Protein AF-A0A194SCF3-F1 (afdb_monomer)

Organism: Rhodotorula graminis (strain WP1) (NCBI:txid578459)

Mean predicted aligned error: 17.36 Å

Structure (mmCIF, N/CA/C/O backbone):
data_AF-A0A194SCF3-F1
#
_entry.id   AF-A0A194SCF3-F1
#
loop_
_atom_site.group_PDB
_atom_site.id
_atom_site.type_symbol
_atom_site.label_atom_id
_atom_site.label_alt_id
_atom_site.label_comp_id
_atom_site.label_asym_id
_atom_site.label_entity_id
_atom_site.label_seq_id
_atom_site.pdbx_PDB_ins_code
_atom_site.Cartn_x
_atom_site.Cartn_y
_atom_site.Cartn_z
_atom_site.occupancy
_atom_site.B_iso_or_equiv
_atom_site.auth_seq_id
_atom_site.auth_comp_id
_atom_site.auth_asym_id
_atom_site.auth_atom_id
_atom_site.pdbx_PDB_model_num
ATOM 1 N N . MET A 1 1 ? 46.085 -2.641 26.804 1.00 40.00 1 MET A N 1
ATOM 2 C CA . MET A 1 1 ? 46.118 -2.818 25.336 1.00 40.00 1 MET A CA 1
ATOM 3 C C . MET A 1 1 ? 45.743 -4.259 25.026 1.00 40.00 1 MET A C 1
ATOM 5 O O . MET A 1 1 ? 46.574 -5.134 25.204 1.00 40.00 1 MET A O 1
ATOM 9 N N . ALA A 1 2 ? 44.485 -4.516 24.666 1.00 37.69 2 ALA A N 1
ATOM 10 C CA . ALA A 1 2 ? 43.992 -5.852 24.321 1.00 37.69 2 ALA A CA 1
ATOM 11 C C . ALA A 1 2 ? 43.713 -5.920 22.807 1.00 37.69 2 ALA A C 1
ATOM 13 O O . ALA A 1 2 ? 43.184 -4.945 22.260 1.00 37.69 2 ALA A O 1
ATOM 14 N N . PRO A 1 3 ? 44.073 -7.012 22.109 1.00 56.25 3 PRO A N 1
ATOM 15 C CA . PRO A 1 3 ? 43.872 -7.113 20.672 1.00 56.25 3 PRO A CA 1
ATOM 16 C C . PRO A 1 3 ? 42.404 -7.401 20.338 1.00 56.25 3 PRO A C 1
ATOM 18 O O . PRO A 1 3 ? 41.772 -8.319 20.854 1.00 56.25 3 PRO A O 1
ATOM 21 N N . ASN A 1 4 ? 41.870 -6.581 19.438 1.00 41.47 4 ASN A N 1
ATOM 22 C CA . ASN A 1 4 ? 40.506 -6.628 18.934 1.00 41.47 4 ASN A CA 1
ATOM 23 C C . ASN A 1 4 ? 40.363 -7.775 17.913 1.00 41.47 4 ASN A C 1
ATOM 25 O O . ASN A 1 4 ? 40.727 -7.629 16.743 1.00 41.47 4 ASN A O 1
ATOM 29 N N . VAL A 1 5 ? 39.865 -8.929 18.364 1.00 48.31 5 VAL A N 1
ATOM 30 C CA . VAL A 1 5 ? 39.574 -10.092 17.512 1.00 48.31 5 VAL A CA 1
ATOM 31 C C . VAL A 1 5 ? 38.293 -9.819 16.721 1.00 48.31 5 VAL A C 1
ATOM 33 O O . VAL A 1 5 ? 37.176 -10.051 17.177 1.00 48.31 5 VAL A O 1
ATOM 36 N N . LYS A 1 6 ? 38.457 -9.313 15.496 1.00 49.25 6 LYS A N 1
ATOM 37 C CA . LYS A 1 6 ? 37.365 -9.156 14.531 1.00 49.25 6 LYS A CA 1
ATOM 38 C C . LYS A 1 6 ? 36.914 -10.534 14.043 1.00 49.25 6 LYS A C 1
ATOM 40 O O . LYS A 1 6 ? 37.558 -11.142 13.190 1.00 49.25 6 LYS A O 1
ATOM 45 N N . GLN A 1 7 ? 35.780 -11.009 14.552 1.00 41.22 7 GLN A N 1
ATOM 46 C CA . GLN A 1 7 ? 35.061 -12.147 13.982 1.00 41.22 7 GLN A CA 1
ATOM 47 C C . GLN A 1 7 ? 34.562 -11.789 12.574 1.00 41.22 7 GLN A C 1
ATOM 49 O O . GLN A 1 7 ? 33.586 -11.060 12.394 1.00 41.22 7 GLN A O 1
ATOM 54 N N . ALA A 1 8 ? 35.244 -12.309 11.555 1.00 42.00 8 ALA A N 1
ATOM 55 C CA . ALA A 1 8 ? 34.779 -12.276 10.177 1.00 42.00 8 ALA A CA 1
ATOM 56 C C . ALA A 1 8 ? 33.587 -13.235 10.027 1.00 42.00 8 ALA A C 1
ATOM 58 O O . ALA A 1 8 ? 33.750 -14.440 9.828 1.00 42.00 8 ALA A O 1
ATOM 59 N N . ALA A 1 9 ? 32.372 -12.700 10.139 1.00 43.38 9 ALA A N 1
ATOM 60 C CA . ALA A 1 9 ? 31.157 -13.429 9.812 1.00 43.38 9 ALA A CA 1
ATOM 61 C C . ALA A 1 9 ? 31.210 -13.868 8.337 1.00 43.38 9 ALA A C 1
ATOM 63 O O . ALA A 1 9 ? 31.207 -13.042 7.421 1.00 43.38 9 ALA A O 1
ATOM 64 N N . ARG A 1 10 ? 31.272 -15.187 8.115 1.00 43.47 10 ARG A N 1
ATOM 65 C CA . ARG A 1 10 ? 31.187 -15.821 6.794 1.00 43.47 10 ARG A CA 1
ATOM 66 C C . ARG A 1 10 ? 29.836 -15.472 6.171 1.00 43.47 10 ARG A C 1
ATOM 68 O O . ARG A 1 10 ? 28.810 -16.064 6.495 1.00 43.47 10 ARG A O 1
ATOM 75 N N . SER A 1 11 ? 29.839 -14.473 5.299 1.00 42.31 11 SER A N 1
ATOM 76 C CA . SER A 1 11 ? 28.676 -14.048 4.530 1.00 42.31 11 SER A CA 1
ATOM 77 C C . SER A 1 11 ? 28.292 -15.179 3.578 1.00 42.31 11 SER A C 1
ATOM 79 O O . SER A 1 11 ? 29.107 -15.630 2.775 1.00 42.31 11 SER A O 1
ATOM 81 N N . ALA A 1 12 ? 27.057 -15.671 3.690 1.00 47.06 12 ALA A N 1
ATOM 82 C CA . ALA A 1 12 ? 26.529 -16.685 2.791 1.00 47.06 12 ALA A CA 1
ATOM 83 C C . ALA A 1 12 ? 26.618 -16.192 1.338 1.00 47.06 12 ALA A C 1
ATOM 85 O O . ALA A 1 12 ? 26.142 -15.108 0.989 1.00 47.06 12 ALA A O 1
ATOM 86 N N . ASP A 1 13 ? 27.257 -17.008 0.510 1.00 44.69 13 ASP A N 1
ATOM 87 C CA . ASP A 1 13 ? 27.680 -16.720 -0.852 1.00 44.69 13 ASP A CA 1
ATOM 88 C C . ASP A 1 13 ? 26.464 -16.565 -1.794 1.00 44.69 13 ASP A C 1
ATOM 90 O O . ASP A 1 13 ? 26.048 -17.474 -2.514 1.00 44.69 13 ASP A O 1
ATOM 94 N N . THR A 1 14 ? 25.842 -15.383 -1.790 1.00 47.00 14 THR A N 1
ATOM 95 C CA . THR A 1 14 ? 24.751 -15.010 -2.717 1.00 47.00 14 THR A CA 1
ATOM 96 C C . THR A 1 14 ? 25.245 -14.788 -4.159 1.00 47.00 14 THR A C 1
ATOM 98 O O . THR A 1 14 ? 24.468 -14.453 -5.060 1.00 47.00 14 THR A O 1
ATOM 101 N N . GLY A 1 15 ? 26.528 -15.057 -4.430 1.00 44.38 15 GLY A N 1
ATOM 102 C CA . GLY A 1 15 ? 27.200 -14.904 -5.720 1.00 44.38 15 GLY A CA 1
ATOM 103 C C . GLY A 1 15 ? 26.748 -15.857 -6.835 1.00 44.38 15 GLY A C 1
ATOM 104 O O . GLY A 1 15 ? 27.348 -15.856 -7.911 1.00 44.38 15 GLY A O 1
ATOM 105 N N . THR A 1 16 ? 25.715 -16.682 -6.652 1.00 48.62 16 THR A N 1
ATOM 106 C CA . THR A 1 16 ? 25.196 -17.583 -7.705 1.00 48.62 16 THR A CA 1
ATOM 107 C C . THR A 1 16 ? 24.009 -17.017 -8.483 1.00 48.62 16 THR A C 1
ATOM 109 O O . THR A 1 16 ? 23.649 -17.566 -9.528 1.00 48.62 16 THR A O 1
ATOM 112 N N . SER A 1 17 ? 23.447 -15.874 -8.072 1.00 48.59 17 SER A N 1
ATOM 113 C CA . SER A 1 17 ? 22.423 -15.201 -8.873 1.00 48.59 17 SER A CA 1
ATOM 114 C C . SER A 1 17 ? 23.029 -14.663 -10.172 1.00 48.59 17 SER A C 1
ATOM 116 O O . SER A 1 17 ? 23.851 -13.744 -10.173 1.00 48.59 17 SER A O 1
ATOM 118 N N . VAL A 1 18 ? 22.579 -15.202 -11.310 1.00 55.47 18 VAL A N 1
ATOM 119 C CA . VAL A 1 18 ? 22.935 -14.742 -12.669 1.00 55.47 18 VAL A CA 1
ATOM 120 C C . VAL A 1 18 ? 22.690 -13.234 -12.842 1.00 55.47 18 VAL A C 1
ATOM 122 O O . VAL A 1 18 ? 23.366 -12.587 -13.638 1.00 55.47 18 VAL A O 1
ATOM 125 N N . ARG A 1 19 ? 21.769 -12.661 -12.056 1.00 54.22 19 ARG A N 1
ATOM 126 C CA . ARG A 1 19 ? 21.425 -11.234 -12.056 1.00 54.22 19 ARG A CA 1
ATOM 127 C C . ARG A 1 19 ? 22.411 -10.366 -11.262 1.00 54.22 19 ARG A C 1
ATOM 129 O O . ARG A 1 19 ? 22.565 -9.195 -11.582 1.00 54.22 19 ARG A O 1
ATOM 136 N N . ALA A 1 20 ? 23.090 -10.927 -10.259 1.00 51.28 20 ALA A N 1
ATOM 137 C CA . ALA A 1 20 ? 24.141 -10.233 -9.508 1.00 51.28 20 ALA A CA 1
ATOM 138 C C . ALA A 1 20 ? 25.477 -10.227 -10.274 1.00 51.28 20 ALA A C 1
ATOM 140 O O . ALA A 1 20 ? 26.193 -9.231 -10.257 1.00 51.28 20 ALA A O 1
ATOM 141 N N . ARG A 1 21 ? 25.766 -11.289 -11.044 1.00 53.03 21 ARG A N 1
ATOM 142 C CA . ARG A 1 21 ? 26.974 -11.387 -11.892 1.00 53.03 21 ARG A CA 1
ATOM 143 C C . ARG A 1 21 ? 26.964 -10.493 -13.139 1.00 53.03 21 ARG A C 1
ATOM 145 O O . ARG A 1 21 ? 27.963 -10.444 -13.846 1.00 53.03 21 ARG A O 1
ATOM 152 N N . SER A 1 22 ? 25.850 -9.830 -13.454 1.00 54.69 22 SER A N 1
ATOM 153 C CA . SER A 1 22 ? 25.720 -9.009 -14.667 1.00 54.69 22 SER A CA 1
ATOM 154 C C . SER A 1 22 ? 26.000 -7.523 -14.454 1.00 54.69 22 SER A C 1
ATOM 156 O O . SER A 1 22 ? 25.824 -6.748 -15.396 1.00 54.69 22 SER A O 1
ATOM 158 N N . ARG A 1 23 ? 26.417 -7.096 -13.252 1.00 64.81 23 ARG A N 1
ATOM 159 C CA . ARG A 1 23 ? 27.031 -5.774 -13.082 1.00 64.81 23 ARG A CA 1
ATOM 160 C C . ARG A 1 23 ? 28.428 -5.841 -13.693 1.00 64.81 23 ARG A C 1
ATOM 162 O O . ARG A 1 23 ? 29.405 -6.085 -13.003 1.00 64.81 23 ARG A O 1
ATOM 169 N N . HIS A 1 24 ? 28.475 -5.750 -15.020 1.00 67.69 24 HIS A N 1
ATOM 170 C CA . HIS A 1 24 ? 29.726 -5.614 -15.746 1.00 67.69 24 HIS A CA 1
ATOM 171 C C . HIS A 1 24 ? 30.432 -4.361 -15.255 1.00 67.69 24 HIS A C 1
ATOM 173 O O . HIS A 1 24 ? 29.790 -3.315 -15.127 1.00 67.69 24 HIS A O 1
ATOM 179 N N . ASP A 1 25 ? 31.725 -4.504 -14.986 1.00 79.00 25 ASP A N 1
ATOM 180 C CA . ASP A 1 25 ? 32.593 -3.371 -14.737 1.00 79.00 25 ASP A CA 1
ATOM 181 C C . ASP A 1 25 ? 32.433 -2.391 -15.913 1.00 79.00 25 ASP A C 1
ATOM 183 O O . ASP A 1 25 ? 32.588 -2.808 -17.069 1.00 79.00 25 ASP A O 1
ATOM 187 N N . PRO A 1 26 ? 32.036 -1.127 -15.672 1.00 79.31 26 PRO A N 1
ATOM 188 C CA . PRO A 1 26 ? 31.941 -0.129 -16.732 1.00 79.31 26 PRO A CA 1
ATOM 189 C C . PRO A 1 26 ? 33.265 0.069 -17.481 1.00 79.31 26 PRO A C 1
ATOM 191 O O . PRO A 1 26 ? 33.230 0.609 -18.585 1.00 79.31 26 PRO A O 1
ATOM 194 N N . GLN A 1 27 ? 34.393 -0.377 -16.917 1.00 85.00 27 GLN A N 1
ATOM 195 C CA . GLN A 1 27 ? 35.715 -0.302 -17.529 1.00 85.00 27 GLN A CA 1
ATOM 196 C C . GLN A 1 27 ? 36.135 -1.555 -18.316 1.00 85.00 27 GLN A C 1
ATOM 198 O O . GLN A 1 27 ? 37.238 -1.562 -18.849 1.00 85.00 27 GLN A O 1
ATOM 203 N N . ASP A 1 28 ? 35.304 -2.600 -18.442 1.00 88.56 28 ASP A N 1
ATOM 204 C CA . ASP A 1 28 ? 35.662 -3.797 -19.226 1.00 88.56 28 ASP A CA 1
ATOM 205 C C . ASP A 1 28 ? 35.847 -3.440 -20.724 1.00 88.56 28 ASP A C 1
ATOM 207 O O . ASP A 1 28 ? 34.849 -3.215 -21.424 1.00 88.56 28 ASP A O 1
ATOM 211 N N . PRO A 1 29 ? 37.090 -3.429 -21.261 1.00 91.94 29 PRO A N 1
ATOM 212 C CA . PRO A 1 29 ? 37.364 -2.987 -22.631 1.00 91.94 29 PRO A CA 1
ATOM 213 C C . PRO A 1 29 ? 36.780 -3.943 -23.679 1.00 91.94 29 PRO A C 1
ATOM 215 O O . PRO A 1 29 ? 36.664 -3.606 -24.857 1.00 91.94 29 PRO A O 1
ATOM 218 N N . THR A 1 30 ? 36.376 -5.151 -23.273 1.00 89.38 30 THR A N 1
ATOM 219 C CA . THR A 1 30 ? 35.815 -6.159 -24.179 1.00 89.38 30 THR A CA 1
ATOM 220 C C . THR A 1 30 ? 34.330 -5.937 -24.480 1.00 89.38 30 THR A C 1
ATOM 222 O O . THR A 1 30 ? 33.733 -6.667 -25.286 1.00 89.38 30 THR A O 1
ATOM 225 N N . ARG A 1 31 ? 33.698 -4.935 -23.853 1.00 90.44 31 ARG A N 1
ATOM 226 C CA . ARG A 1 31 ? 32.262 -4.660 -23.958 1.00 90.44 31 ARG A CA 1
ATOM 227 C C . ARG A 1 31 ? 32.001 -3.203 -24.289 1.00 90.44 31 ARG A C 1
ATOM 229 O O . ARG A 1 31 ? 32.556 -2.295 -23.693 1.00 90.44 31 ARG A O 1
ATOM 236 N N . LYS A 1 32 ? 31.055 -2.981 -25.197 1.00 93.19 32 LYS A N 1
ATOM 237 C CA . LYS A 1 32 ? 30.523 -1.651 -25.490 1.00 93.19 32 LYS A CA 1
ATOM 238 C C . LYS A 1 32 ? 29.168 -1.461 -24.824 1.00 93.19 32 LYS A C 1
ATOM 240 O O . LYS A 1 32 ? 28.345 -2.381 -24.767 1.00 93.19 32 LYS A O 1
ATOM 245 N N . THR A 1 33 ? 28.921 -0.249 -24.341 1.00 92.25 33 THR A N 1
ATOM 246 C CA . THR A 1 33 ? 27.588 0.156 -23.895 1.00 92.25 33 THR A CA 1
ATOM 247 C C . THR A 1 33 ? 26.667 0.263 -25.113 1.00 92.25 33 THR A C 1
ATOM 249 O O . THR A 1 33 ? 26.987 0.946 -26.079 1.00 92.25 33 THR A O 1
ATOM 252 N N . VAL A 1 34 ? 25.517 -0.404 -25.067 1.00 94.38 34 VAL A N 1
ATOM 253 C CA . VAL A 1 34 ? 24.462 -0.349 -26.082 1.00 94.38 34 VAL A CA 1
ATOM 254 C C . VAL A 1 34 ? 23.146 0.005 -25.407 1.00 94.38 34 VAL A C 1
ATOM 256 O O . VAL A 1 34 ? 22.692 -0.689 -24.493 1.00 94.38 34 VAL A O 1
ATOM 259 N N . TYR A 1 35 ? 22.511 1.066 -25.886 1.00 95.44 35 TYR A N 1
ATOM 260 C CA . TYR A 1 35 ? 21.183 1.468 -25.449 1.00 95.44 35 TYR A CA 1
ATOM 261 C C . TYR A 1 35 ? 20.132 0.729 -26.272 1.00 95.44 35 TYR A C 1
ATOM 263 O O . TYR A 1 35 ? 20.103 0.841 -27.495 1.00 95.44 35 TYR A O 1
ATOM 271 N N . LYS A 1 36 ? 19.284 -0.057 -25.607 1.00 95.50 36 LYS A N 1
ATOM 272 C CA . LYS A 1 36 ? 18.163 -0.746 -26.251 1.00 95.50 36 LYS A CA 1
ATOM 273 C C . LYS A 1 36 ? 16.877 0.030 -25.990 1.00 95.50 36 LYS A C 1
ATOM 275 O O . LYS A 1 36 ? 16.544 0.203 -24.814 1.00 95.50 36 LYS A O 1
ATOM 280 N N . PRO A 1 37 ? 16.156 0.483 -27.028 1.00 96.38 37 PRO A N 1
ATOM 281 C CA . PRO A 1 37 ? 14.843 1.071 -26.831 1.00 96.38 37 PRO A CA 1
ATOM 282 C C . PRO A 1 37 ? 13.894 -0.006 -26.294 1.00 96.38 37 PRO A C 1
ATOM 284 O O . PRO A 1 37 ? 13.823 -1.118 -26.815 1.00 96.38 37 PRO A O 1
ATOM 287 N N . VAL A 1 38 ? 13.191 0.315 -25.218 1.00 95.62 38 VAL A N 1
ATOM 288 C CA . VAL A 1 38 ? 12.177 -0.511 -24.570 1.00 95.62 38 VAL A CA 1
ATOM 289 C C . VAL A 1 38 ? 10.968 0.371 -24.333 1.00 95.62 38 VAL A C 1
ATOM 291 O O . VAL A 1 38 ? 11.087 1.469 -23.792 1.00 95.62 38 VAL A O 1
ATOM 294 N N . LEU A 1 39 ? 9.797 -0.110 -24.732 1.00 94.38 39 LEU A N 1
ATOM 295 C CA . LEU A 1 39 ? 8.548 0.579 -24.445 1.00 94.38 39 LEU A CA 1
ATOM 296 C C . LEU A 1 39 ? 8.341 0.603 -22.929 1.00 94.38 39 LEU A C 1
ATOM 298 O O . LEU A 1 39 ? 8.284 -0.440 -22.275 1.00 94.38 39 LEU A O 1
ATOM 302 N N . ALA A 1 40 ? 8.269 1.803 -22.363 1.00 91.56 40 ALA A N 1
ATOM 303 C CA . ALA A 1 40 ? 7.770 1.975 -21.017 1.00 91.56 40 ALA A CA 1
ATOM 304 C C . ALA A 1 40 ? 6.307 1.549 -21.011 1.00 91.56 40 ALA A C 1
ATOM 306 O O . ALA A 1 40 ? 5.560 1.900 -21.921 1.00 91.56 40 ALA A O 1
ATOM 307 N N . ASN A 1 41 ? 5.900 0.809 -19.986 1.00 89.06 41 ASN A N 1
ATOM 308 C CA . ASN A 1 41 ? 4.489 0.546 -19.782 1.00 89.06 41 ASN A CA 1
ATOM 309 C C . ASN A 1 41 ? 3.814 1.870 -19.362 1.00 89.06 41 ASN A C 1
ATOM 311 O O . ASN A 1 41 ? 4.112 2.342 -18.266 1.00 89.06 41 ASN A O 1
ATOM 315 N N . PRO A 1 42 ? 2.940 2.478 -20.188 1.00 85.56 42 PRO A N 1
ATOM 316 C CA . PRO A 1 42 ? 2.254 3.723 -19.829 1.00 85.56 42 PRO A CA 1
ATOM 317 C C . PRO A 1 42 ? 1.201 3.507 -18.731 1.00 85.56 42 PRO A C 1
ATOM 319 O O . PRO A 1 42 ? 0.665 4.463 -18.186 1.00 85.56 42 PRO A O 1
ATOM 322 N N . LEU A 1 43 ? 0.910 2.244 -18.407 1.00 88.19 43 LEU A N 1
ATOM 323 C CA . LEU A 1 43 ? -0.058 1.824 -17.401 1.00 88.19 43 LEU A CA 1
ATOM 324 C C . LEU A 1 43 ? 0.596 1.600 -16.026 1.00 88.19 43 LEU A C 1
ATOM 326 O O . LEU A 1 43 ? -0.010 1.011 -15.132 1.00 88.19 43 LEU A O 1
ATOM 330 N N . THR A 1 44 ? 1.856 2.004 -15.832 1.00 91.06 44 THR A N 1
ATOM 331 C CA . THR A 1 44 ? 2.460 1.977 -14.495 1.00 91.06 44 THR A CA 1
ATOM 332 C C . THR A 1 44 ? 1.910 3.122 -13.668 1.00 91.06 44 THR A C 1
ATOM 334 O O . THR A 1 44 ? 2.090 4.284 -14.017 1.00 91.06 44 THR A O 1
ATOM 337 N N . VAL A 1 45 ? 1.260 2.780 -12.560 1.00 94.25 45 VAL A N 1
ATOM 338 C CA . VAL A 1 45 ? 0.853 3.756 -11.555 1.00 94.25 45 VAL A CA 1
ATOM 339 C C . VAL A 1 45 ? 2.043 3.992 -10.636 1.00 94.25 45 VAL A C 1
ATOM 341 O O . VAL A 1 45 ? 2.481 3.076 -9.934 1.00 94.25 45 VAL A O 1
ATOM 344 N N . ASP A 1 46 ? 2.590 5.200 -10.679 1.00 94.94 46 ASP A N 1
ATOM 345 C CA . ASP A 1 46 ? 3.707 5.579 -9.825 1.00 94.94 46 ASP A CA 1
ATOM 346 C C . ASP A 1 46 ? 3.249 5.830 -8.384 1.00 94.94 46 ASP A C 1
ATOM 348 O O . ASP A 1 46 ? 2.082 6.104 -8.095 1.00 94.94 46 ASP A O 1
ATOM 352 N N . TRP A 1 47 ? 4.195 5.713 -7.456 1.00 96.50 47 TRP A N 1
ATOM 353 C CA . TRP A 1 47 ? 3.960 6.081 -6.065 1.00 96.50 47 TRP A CA 1
ATOM 354 C C . TRP A 1 47 ? 3.840 7.602 -5.951 1.00 96.50 47 TRP A C 1
ATOM 356 O O . TRP A 1 47 ? 4.652 8.299 -6.567 1.00 96.50 47 TRP A O 1
ATOM 366 N N . PRO A 1 48 ? 2.901 8.127 -5.145 1.00 96.50 48 PRO A N 1
ATOM 367 C CA . PRO A 1 48 ? 2.812 9.562 -4.925 1.00 96.50 48 PRO A CA 1
ATOM 368 C C . PRO A 1 48 ? 4.119 10.073 -4.293 1.00 96.50 48 PRO A C 1
ATOM 370 O O . PRO A 1 48 ? 4.573 9.509 -3.288 1.00 96.50 48 PRO A O 1
ATOM 373 N N . PRO A 1 49 ? 4.770 11.093 -4.883 1.00 96.06 49 PRO A N 1
ATOM 374 C CA . PRO A 1 49 ? 6.003 11.639 -4.339 1.00 96.06 49 PRO A CA 1
ATOM 375 C C . PRO A 1 49 ? 5.707 12.374 -3.028 1.00 96.06 49 PRO A C 1
ATOM 377 O O . PRO A 1 49 ? 4.816 13.214 -2.966 1.00 96.06 49 PRO A O 1
ATOM 380 N N . LEU A 1 50 ? 6.472 12.062 -1.983 1.00 96.88 50 LEU A N 1
ATOM 381 C CA . LEU A 1 50 ? 6.349 12.680 -0.662 1.00 96.88 50 LEU A CA 1
ATOM 382 C C . LEU A 1 50 ? 7.730 13.100 -0.149 1.00 96.88 50 LEU A C 1
ATOM 384 O O . LEU A 1 50 ? 8.635 12.251 -0.120 1.00 96.88 50 LEU A O 1
ATOM 388 N N . PRO A 1 51 ? 7.905 14.363 0.287 1.00 97.81 51 PRO A N 1
ATOM 389 C CA . PRO A 1 51 ? 9.129 14.809 0.942 1.00 97.81 51 PRO A CA 1
ATOM 390 C C . PRO A 1 51 ? 9.433 13.985 2.197 1.00 97.81 51 PRO A C 1
ATOM 392 O O . PRO A 1 51 ? 8.529 13.594 2.935 1.00 97.81 51 PRO A O 1
ATOM 395 N N . ALA A 1 52 ? 10.717 13.740 2.473 1.00 97.12 52 ALA A N 1
ATOM 396 C CA . ALA A 1 52 ? 11.127 12.926 3.618 1.00 97.12 52 ALA A CA 1
ATOM 397 C C . ALA A 1 52 ? 10.671 13.515 4.968 1.00 97.12 52 ALA A C 1
ATOM 399 O O . ALA A 1 52 ? 10.280 12.753 5.847 1.00 97.12 52 ALA A O 1
ATOM 400 N N . SER A 1 53 ? 10.661 14.846 5.112 1.00 97.81 53 SER A N 1
ATOM 401 C CA . SER A 1 53 ? 10.144 15.539 6.303 1.00 97.81 53 SER A CA 1
ATOM 402 C C . SER A 1 53 ? 8.678 15.198 6.572 1.00 97.81 53 SER A C 1
ATOM 404 O O . SER A 1 53 ? 8.332 14.804 7.681 1.00 97.81 53 SER A O 1
ATOM 406 N N . VAL A 1 54 ? 7.840 15.245 5.534 1.00 98.19 54 VAL A N 1
ATOM 407 C CA . VAL A 1 54 ? 6.415 14.898 5.614 1.00 98.19 54 VAL A CA 1
ATOM 408 C C . VAL A 1 54 ? 6.230 13.419 5.949 1.00 98.19 54 VAL A C 1
ATOM 410 O O . VAL A 1 54 ? 5.419 13.082 6.804 1.00 98.19 54 VAL A O 1
ATOM 413 N N . ARG A 1 55 ? 7.014 12.516 5.341 1.00 98.00 55 ARG A N 1
ATOM 414 C CA . ARG A 1 55 ? 6.946 11.078 5.669 1.00 98.00 55 ARG A CA 1
ATOM 415 C C . ARG A 1 55 ? 7.257 10.793 7.139 1.00 98.00 55 ARG A C 1
ATOM 417 O O . ARG A 1 55 ? 6.655 9.886 7.706 1.00 98.00 55 ARG A O 1
ATOM 424 N N . ARG A 1 56 ? 8.193 11.539 7.736 1.00 98.19 56 ARG A N 1
ATOM 425 C CA . ARG A 1 56 ? 8.524 11.438 9.166 1.00 98.19 56 ARG A CA 1
ATOM 426 C C . ARG A 1 56 ? 7.398 11.983 10.033 1.00 98.19 56 ARG A C 1
ATOM 428 O O . ARG A 1 56 ? 6.938 11.254 10.894 1.00 98.19 56 ARG A O 1
ATOM 435 N N . ALA A 1 57 ? 6.877 13.170 9.721 1.00 98.38 57 ALA A N 1
ATOM 436 C CA . ALA A 1 57 ? 5.740 13.745 10.441 1.00 98.38 57 ALA A CA 1
ATOM 437 C C . ALA A 1 57 ? 4.506 12.821 10.421 1.00 98.38 57 ALA A C 1
ATOM 439 O O . ALA A 1 57 ? 3.868 12.613 11.447 1.00 98.38 57 ALA A O 1
ATOM 440 N N . ILE A 1 58 ? 4.212 12.193 9.276 1.00 98.44 58 ILE A N 1
ATOM 441 C CA . ILE A 1 58 ? 3.139 11.193 9.159 1.00 98.44 58 ILE A CA 1
ATOM 442 C C . ILE A 1 58 ? 3.416 9.974 10.048 1.00 98.44 58 ILE A C 1
ATOM 444 O O . ILE A 1 58 ? 2.498 9.465 10.687 1.00 98.44 58 ILE A O 1
ATOM 448 N N . LEU A 1 59 ? 4.658 9.480 10.076 1.00 98.44 59 LEU A N 1
ATOM 449 C CA . LEU A 1 59 ? 5.038 8.357 10.933 1.00 98.44 59 LEU A CA 1
ATOM 450 C C . LEU A 1 59 ? 4.896 8.714 12.416 1.00 98.44 59 LEU A C 1
ATOM 452 O O . LEU A 1 59 ? 4.352 7.914 13.169 1.00 98.44 59 LEU A O 1
ATOM 456 N N . ASP A 1 60 ? 5.354 9.894 12.821 1.00 98.44 60 ASP A N 1
ATOM 457 C CA . ASP A 1 60 ? 5.292 10.350 14.209 1.00 98.44 60 ASP A CA 1
ATOM 458 C C . ASP A 1 60 ? 3.832 10.539 14.654 1.00 98.44 60 ASP A C 1
ATOM 460 O O . ASP A 1 60 ? 3.443 10.036 15.706 1.00 98.44 60 ASP A O 1
ATOM 464 N N . GLN A 1 61 ? 2.982 11.130 13.805 1.00 98.38 61 GLN A N 1
ATOM 465 C CA . GLN A 1 61 ? 1.547 11.253 14.078 1.00 98.38 61 GLN A CA 1
ATOM 466 C C . GLN A 1 61 ? 0.848 9.887 14.141 1.00 98.38 61 GLN A C 1
ATOM 468 O O . GLN A 1 61 ? -0.024 9.671 14.977 1.00 98.38 61 GLN A O 1
ATOM 473 N N . LEU A 1 62 ? 1.230 8.939 13.282 1.00 98.38 62 LEU A N 1
ATOM 474 C CA . LEU A 1 62 ? 0.713 7.572 13.337 1.00 98.38 62 LEU A CA 1
ATOM 475 C C . LEU A 1 62 ? 1.120 6.867 14.638 1.00 98.38 62 LEU A C 1
ATOM 477 O O . LEU A 1 62 ? 0.306 6.158 15.221 1.00 98.38 62 LEU A O 1
ATOM 481 N N . LEU A 1 63 ? 2.357 7.059 15.102 1.00 98.31 63 LEU A N 1
ATOM 482 C CA . LEU A 1 63 ? 2.815 6.516 16.381 1.00 98.31 63 LEU A CA 1
ATOM 483 C C . LEU A 1 63 ? 2.066 7.145 17.561 1.00 98.31 63 LEU A C 1
ATOM 485 O O . LEU A 1 63 ? 1.697 6.407 18.468 1.00 98.31 63 LEU A O 1
ATOM 489 N N . ALA A 1 64 ? 1.777 8.450 17.519 1.00 97.94 64 ALA A N 1
ATOM 490 C CA . ALA A 1 64 ? 0.948 9.120 18.523 1.00 97.94 64 ALA A CA 1
ATOM 491 C C . ALA A 1 64 ? -0.465 8.513 18.583 1.00 97.94 64 ALA A C 1
ATOM 493 O O . ALA A 1 64 ? -0.897 8.070 19.640 1.00 97.94 64 ALA A O 1
ATOM 494 N N . VAL A 1 65 ? -1.127 8.342 17.431 1.00 97.62 65 VAL A N 1
ATOM 495 C CA . VAL A 1 65 ? -2.448 7.687 17.352 1.00 97.62 65 VAL A CA 1
ATOM 496 C C . VAL A 1 65 ? -2.428 6.272 17.943 1.00 97.62 65 VAL A C 1
ATOM 498 O O . VAL A 1 65 ? -3.372 5.860 18.621 1.00 97.62 65 VAL A O 1
ATOM 501 N N . LEU A 1 66 ? -1.367 5.504 17.677 1.00 97.56 66 LEU A N 1
ATOM 502 C CA . LEU A 1 66 ? -1.214 4.153 18.220 1.00 97.56 66 LEU A CA 1
ATOM 503 C C . LEU A 1 66 ? -0.921 4.151 19.727 1.00 97.56 66 LEU A C 1
ATOM 505 O O . LEU A 1 66 ? -1.359 3.226 20.407 1.00 97.56 66 LEU A O 1
ATOM 509 N N . ALA A 1 67 ? -0.206 5.155 20.238 1.00 96.94 67 ALA A N 1
ATOM 510 C CA . ALA A 1 67 ? 0.095 5.309 21.659 1.00 96.94 67 ALA A CA 1
ATOM 511 C C . ALA A 1 67 ? -1.139 5.744 22.467 1.00 96.94 67 ALA A C 1
ATOM 513 O O . ALA A 1 67 ? -1.391 5.181 23.529 1.00 96.94 67 ALA A O 1
ATOM 514 N N . ASP A 1 68 ? -1.944 6.663 21.929 1.00 96.69 68 ASP A N 1
ATOM 515 C CA . ASP A 1 68 ? -3.179 7.150 22.561 1.00 96.69 68 ASP A CA 1
ATOM 516 C C . ASP A 1 68 ? -4.271 6.068 22.614 1.00 96.69 68 ASP A C 1
ATOM 518 O O . ASP A 1 68 ? -5.176 6.093 23.450 1.00 96.69 68 ASP A O 1
ATOM 522 N N . SER A 1 69 ? -4.178 5.074 21.729 1.00 95.69 69 SER A N 1
ATOM 523 C CA . SER A 1 69 ? -5.114 3.956 21.641 1.00 95.69 69 SER A CA 1
ATOM 524 C C . SER A 1 69 ? -4.818 2.871 22.681 1.00 95.69 69 SER A C 1
ATOM 526 O O . SER A 1 69 ? -4.388 1.763 22.349 1.00 95.69 69 SER A O 1
ATOM 528 N N . THR A 1 70 ? -5.064 3.181 23.950 1.00 95.62 70 THR A N 1
ATOM 529 C CA . THR A 1 70 ? -4.918 2.234 25.064 1.00 95.62 70 THR A CA 1
ATOM 530 C C . THR A 1 70 ? -6.175 1.378 25.255 1.00 95.62 70 THR A C 1
ATOM 532 O O . THR A 1 70 ? -7.255 1.684 24.740 1.00 95.62 70 THR A O 1
ATOM 535 N N . THR A 1 71 ? -6.048 0.243 25.947 1.00 94.44 71 THR A N 1
ATOM 536 C CA . THR A 1 71 ? -7.224 -0.523 26.389 1.00 94.44 71 THR A CA 1
ATOM 537 C C . THR A 1 71 ? -7.935 0.189 27.537 1.00 94.44 71 THR A C 1
ATOM 539 O O . THR A 1 71 ? -7.415 1.132 28.127 1.00 94.44 71 THR A O 1
ATOM 542 N N . SER A 1 72 ? -9.100 -0.322 27.942 1.00 93.31 72 SER A N 1
ATOM 543 C CA . SER A 1 72 ? -9.775 0.136 29.162 1.00 93.31 72 SER A CA 1
ATOM 544 C C . SER A 1 72 ? -8.926 -0.025 30.433 1.00 93.31 72 SER A C 1
ATOM 546 O O . SER A 1 72 ? -9.247 0.583 31.446 1.00 93.31 72 SER A O 1
ATOM 548 N N . SER A 1 73 ? -7.859 -0.837 30.399 1.00 93.75 73 SER A N 1
ATOM 549 C CA . SER A 1 73 ? -6.901 -0.994 31.503 1.00 93.75 73 SER A CA 1
ATOM 550 C C . SER A 1 73 ? -5.659 -0.095 31.370 1.00 93.75 73 SER A C 1
ATOM 552 O O . SER A 1 73 ? -4.682 -0.289 32.089 1.00 93.75 73 SER A O 1
ATOM 554 N N . ALA A 1 74 ? -5.685 0.875 30.446 1.00 95.69 74 ALA A N 1
ATOM 555 C CA . ALA A 1 74 ? -4.575 1.767 30.106 1.00 95.69 74 ALA A CA 1
ATOM 556 C C . ALA A 1 74 ? -3.304 1.052 29.599 1.00 95.69 74 ALA A C 1
ATOM 558 O O . ALA A 1 74 ? -2.224 1.642 29.570 1.00 95.69 74 ALA A O 1
ATOM 559 N N . LYS A 1 75 ? -3.405 -0.210 29.159 1.00 96.50 75 LYS A N 1
ATOM 560 C CA . LYS A 1 75 ? -2.275 -0.915 28.538 1.00 96.50 75 LYS A CA 1
ATOM 561 C C . LYS A 1 75 ? -2.070 -0.454 27.104 1.00 96.50 75 LYS A C 1
ATOM 563 O O . LYS A 1 75 ? -3.032 -0.220 26.364 1.00 96.50 75 LYS A O 1
ATOM 568 N N . SER A 1 76 ? -0.807 -0.408 26.690 1.00 97.31 76 SER A N 1
ATOM 569 C CA . SER A 1 76 ? -0.448 -0.191 25.292 1.00 97.31 76 SER A CA 1
ATOM 570 C C . SER A 1 76 ? -0.911 -1.366 24.416 1.00 97.31 76 SER A C 1
ATOM 572 O O . SER A 1 76 ? -1.086 -2.497 24.884 1.00 97.31 76 SER A O 1
ATOM 574 N N . ILE A 1 77 ? -1.074 -1.127 23.111 1.00 97.25 77 ILE A N 1
ATOM 575 C CA . ILE A 1 77 ? -1.428 -2.182 22.144 1.00 97.25 77 ILE A CA 1
ATOM 576 C C . ILE A 1 77 ? -0.384 -3.309 22.150 1.00 97.25 77 ILE A C 1
ATOM 578 O O . ILE A 1 77 ? -0.743 -4.485 22.017 1.00 97.25 77 ILE A O 1
ATOM 582 N N . SER A 1 78 ? 0.900 -2.961 22.284 1.00 97.38 78 SER A N 1
ATOM 583 C CA . SER A 1 78 ? 1.992 -3.931 22.349 1.00 97.38 78 SER A CA 1
ATOM 584 C C . SER A 1 78 ? 1.881 -4.826 23.576 1.00 97.38 78 SER A C 1
ATOM 586 O O . SER A 1 78 ? 1.956 -6.047 23.429 1.00 97.38 78 SER A O 1
ATOM 588 N N . ASP A 1 79 ? 1.623 -4.248 24.749 1.00 97.19 79 ASP A N 1
ATOM 589 C CA . ASP A 1 79 ? 1.509 -5.004 26.000 1.00 97.19 79 ASP A CA 1
ATOM 590 C C . ASP A 1 79 ? 0.273 -5.900 25.981 1.00 97.19 79 ASP A C 1
ATOM 592 O O . ASP A 1 79 ? 0.369 -7.092 26.267 1.00 97.19 79 ASP A O 1
ATOM 596 N N . TRP A 1 80 ? -0.870 -5.380 25.516 1.00 96.69 80 TRP A N 1
ATOM 597 C CA . TRP A 1 80 ? -2.085 -6.182 25.358 1.00 96.69 80 TRP A CA 1
ATOM 598 C C . TRP A 1 80 ? -1.864 -7.387 24.428 1.00 96.69 80 TRP A C 1
ATOM 600 O O . TRP A 1 80 ? -2.327 -8.494 24.714 1.00 96.69 80 TRP A O 1
ATOM 610 N N . ARG A 1 81 ? -1.120 -7.219 23.324 1.00 95.94 81 ARG A N 1
ATOM 611 C CA . ARG A 1 81 ? -0.790 -8.331 22.413 1.00 95.94 81 ARG A CA 1
ATOM 612 C C . ARG A 1 81 ? 0.197 -9.323 23.013 1.00 95.94 81 ARG A C 1
ATOM 614 O O . ARG A 1 81 ? 0.066 -10.520 22.744 1.00 95.94 81 ARG A O 1
ATOM 621 N N . LEU A 1 82 ? 1.172 -8.856 23.792 1.00 95.00 82 LEU A N 1
ATOM 622 C CA . LEU A 1 82 ? 2.098 -9.725 24.519 1.00 95.00 82 LEU A CA 1
ATOM 623 C C . LEU A 1 82 ? 1.345 -10.567 25.555 1.00 95.00 82 LEU A C 1
ATOM 625 O O . LEU A 1 82 ? 1.521 -11.787 25.568 1.00 95.00 82 LEU A O 1
ATOM 629 N N . ASP A 1 83 ? 0.438 -9.953 26.318 1.00 94.38 83 ASP A N 1
ATOM 630 C CA . ASP A 1 83 ? -0.452 -10.622 27.271 1.00 94.38 83 ASP A CA 1
ATOM 631 C C . ASP A 1 83 ? -1.360 -11.641 26.572 1.00 94.38 83 ASP A C 1
ATOM 633 O O . ASP A 1 83 ? -1.463 -12.791 26.997 1.00 94.38 83 ASP A O 1
ATOM 637 N N . GLU A 1 84 ? -2.004 -11.259 25.467 1.00 93.50 84 GLU A N 1
ATOM 638 C CA . GLU A 1 84 ? -2.858 -12.146 24.667 1.00 93.50 84 GLU A CA 1
ATOM 639 C C . GLU A 1 84 ? -2.068 -13.344 24.119 1.00 93.50 84 GLU A C 1
ATOM 641 O O . GLU A 1 84 ? -2.521 -14.490 24.177 1.00 93.50 84 GLU A O 1
ATOM 646 N N . HIS A 1 85 ? -0.854 -13.116 23.621 1.00 93.56 85 HIS A N 1
ATOM 647 C CA . HIS A 1 85 ? 0.006 -14.184 23.129 1.00 93.56 85 HIS A CA 1
ATOM 648 C C . HIS A 1 85 ? 0.509 -15.092 24.266 1.00 93.56 85 HIS A C 1
ATOM 650 O O . HIS A 1 85 ? 0.558 -16.316 24.097 1.00 93.56 85 HIS A O 1
ATOM 656 N N . ALA A 1 86 ? 0.831 -14.531 25.435 1.00 93.19 86 ALA A N 1
ATOM 657 C CA . ALA A 1 86 ? 1.172 -15.291 26.635 1.00 93.19 86 ALA A CA 1
ATOM 658 C C . ALA A 1 86 ? -0.013 -16.149 27.106 1.00 93.19 86 ALA A C 1
ATOM 660 O O . ALA A 1 86 ? 0.165 -17.347 27.342 1.00 93.19 86 ALA A O 1
ATOM 661 N N . ARG A 1 87 ? -1.232 -15.591 27.127 1.00 90.69 87 ARG A N 1
ATOM 662 C CA . ARG A 1 87 ? -2.479 -16.311 27.442 1.00 90.69 87 ARG A CA 1
ATOM 663 C C . ARG A 1 87 ? -2.719 -17.472 26.476 1.00 90.69 87 ARG A C 1
ATOM 665 O O . ARG A 1 87 ? -2.965 -18.597 26.912 1.00 90.69 87 ARG A O 1
ATOM 672 N N . ARG A 1 88 ? -2.547 -17.257 25.167 1.00 90.19 88 ARG A N 1
ATOM 673 C CA . ARG A 1 88 ? -2.667 -18.328 24.156 1.00 90.19 88 ARG A CA 1
ATOM 674 C C . ARG A 1 88 ? -1.630 -19.436 24.345 1.00 90.19 88 ARG A C 1
ATOM 676 O O . ARG A 1 88 ? -1.971 -20.614 24.239 1.00 90.19 88 ARG A O 1
ATOM 683 N N . ARG A 1 89 ? -0.377 -19.087 24.661 1.00 91.31 89 ARG A N 1
ATOM 684 C CA . ARG A 1 89 ? 0.666 -20.086 24.958 1.00 91.31 89 ARG A CA 1
ATOM 685 C C . ARG A 1 89 ? 0.401 -20.844 26.258 1.00 91.31 89 ARG A C 1
ATOM 687 O O . ARG A 1 89 ? 0.632 -22.051 26.294 1.00 91.31 89 ARG A O 1
ATOM 694 N N . GLY A 1 90 ? -0.098 -20.169 27.293 1.00 89.75 90 GLY A N 1
ATOM 695 C CA . GLY A 1 90 ? -0.481 -20.790 28.563 1.00 89.75 90 GLY A CA 1
ATOM 696 C C . GLY A 1 90 ? -1.592 -21.825 28.384 1.00 89.75 90 GLY A C 1
ATOM 697 O O . GLY A 1 90 ? -1.463 -22.957 28.852 1.00 89.75 90 GLY A O 1
ATOM 698 N N . ASN A 1 91 ? -2.626 -21.485 27.610 1.00 84.38 91 ASN A N 1
ATOM 699 C CA . ASN A 1 91 ? -3.739 -22.393 27.325 1.00 84.38 91 ASN A CA 1
ATOM 700 C C . ASN A 1 91 ? -3.304 -23.613 26.499 1.00 84.38 91 ASN A C 1
ATOM 702 O O . ASN A 1 91 ? -3.743 -24.728 26.773 1.00 84.38 91 ASN A O 1
ATOM 706 N N . SER A 1 92 ? -2.381 -23.438 25.545 1.00 81.88 92 SER A N 1
ATOM 707 C CA . SER A 1 92 ? -1.844 -24.563 24.767 1.00 81.88 92 SER A CA 1
ATOM 708 C C . SER A 1 92 ? -1.046 -25.559 25.613 1.00 81.88 92 SER A C 1
ATOM 710 O O . SER A 1 92 ? -0.988 -26.729 25.245 1.00 81.88 92 SER A O 1
ATOM 712 N N . ARG A 1 93 ? -0.413 -25.123 26.711 1.00 81.94 93 ARG A N 1
ATOM 713 C CA . ARG A 1 93 ? 0.326 -26.027 27.609 1.00 81.94 93 ARG A CA 1
ATOM 714 C C . ARG A 1 93 ? -0.604 -26.804 28.535 1.00 81.94 93 ARG A C 1
ATOM 716 O O . ARG A 1 93 ? -0.378 -27.990 28.743 1.00 81.94 93 ARG A O 1
ATOM 723 N N . ARG A 1 94 ? -1.667 -26.170 29.039 1.00 76.69 94 ARG A N 1
ATOM 724 C CA . ARG A 1 94 ? -2.656 -26.843 29.900 1.00 76.69 94 ARG A CA 1
ATOM 725 C C . ARG A 1 94 ? -3.461 -27.906 29.146 1.00 76.69 94 ARG A C 1
ATOM 727 O O . ARG A 1 94 ? -3.729 -28.957 29.704 1.00 76.69 94 ARG A O 1
ATOM 734 N N . GLY A 1 95 ? -3.757 -27.688 27.862 1.00 68.94 95 GLY A N 1
ATOM 735 C CA . GLY A 1 95 ? -4.502 -28.655 27.042 1.00 68.94 95 GLY A CA 1
ATOM 736 C C . GLY A 1 95 ? -3.753 -29.942 26.661 1.00 68.94 95 GLY A C 1
ATOM 737 O O . GLY A 1 95 ? -4.387 -30.868 26.169 1.00 68.94 95 GLY A O 1
ATOM 738 N N . LEU A 1 96 ? -2.430 -30.016 26.861 1.00 71.75 96 LEU A N 1
ATOM 739 C CA . LEU A 1 96 ? -1.631 -31.222 26.577 1.00 71.75 96 LEU A CA 1
ATOM 740 C C . LEU A 1 96 ? -1.133 -31.950 27.834 1.00 71.75 96 LEU A C 1
ATOM 742 O O . LEU A 1 96 ? -0.651 -33.071 27.712 1.00 71.75 96 LEU A O 1
ATOM 746 N N . GLY A 1 97 ? -1.207 -31.318 29.009 1.00 59.66 97 GLY A N 1
ATOM 747 C CA . GLY A 1 97 ? -0.604 -31.836 30.241 1.00 59.66 97 GLY A CA 1
ATOM 748 C C . GLY A 1 97 ? -1.503 -32.735 31.086 1.00 59.66 97 GLY A C 1
ATOM 749 O O . GLY A 1 97 ? -0.983 -33.387 31.978 1.00 59.66 97 GLY A O 1
ATOM 750 N N . ASP A 1 98 ? -2.809 -32.780 30.806 1.00 55.22 98 ASP A N 1
ATOM 751 C CA . ASP A 1 98 ? -3.788 -33.461 31.672 1.00 55.22 98 ASP A CA 1
ATOM 752 C C . ASP A 1 98 ? -4.416 -34.707 31.033 1.00 55.22 98 ASP A C 1
ATOM 754 O O . ASP A 1 98 ? -5.319 -35.332 31.584 1.00 55.22 98 ASP A O 1
ATOM 758 N N . VAL A 1 99 ? -3.886 -35.144 29.883 1.00 60.53 99 VAL A N 1
ATOM 759 C CA . VAL A 1 99 ? -3.940 -36.575 29.563 1.00 60.53 99 VAL A CA 1
ATOM 760 C C . VAL A 1 99 ? -2.843 -37.210 30.398 1.00 60.53 99 VAL A C 1
ATOM 762 O O . VAL A 1 99 ? -1.764 -37.538 29.904 1.00 60.53 99 VAL A O 1
ATOM 765 N N . GLU A 1 100 ? -3.117 -37.287 31.698 1.00 57.06 100 GLU A N 1
ATOM 766 C CA . GLU A 1 100 ? -2.427 -38.133 32.645 1.00 57.06 100 GLU A CA 1
ATOM 767 C C . GLU A 1 100 ? -2.509 -39.544 32.072 1.00 57.06 100 GLU A C 1
ATOM 769 O O . GLU A 1 100 ? -3.486 -40.284 32.213 1.00 57.06 100 GLU A O 1
ATOM 774 N N . ILE A 1 101 ? -1.478 -39.885 31.301 1.00 55.03 101 ILE A N 1
ATOM 775 C CA . ILE A 1 101 ? -1.140 -41.251 30.993 1.00 55.03 101 ILE A CA 1
ATOM 776 C C . ILE A 1 101 ? -0.903 -41.849 32.375 1.00 55.03 101 ILE A C 1
ATOM 778 O O . ILE A 1 101 ? 0.186 -41.744 32.932 1.00 55.03 101 ILE A O 1
ATOM 782 N N . GLN A 1 102 ? -1.943 -42.483 32.917 1.00 53.72 102 GLN A N 1
ATOM 783 C CA . GLN A 1 102 ? -1.844 -43.550 33.898 1.00 53.72 102 GLN A CA 1
ATOM 784 C C . GLN A 1 102 ? -1.049 -44.702 33.257 1.00 53.72 102 GLN A C 1
ATOM 786 O O . GLN A 1 102 ? -1.521 -45.828 33.102 1.00 53.72 102 GLN A O 1
ATOM 791 N N . SER A 1 103 ? 0.192 -44.446 32.841 1.00 53.59 103 SER A N 1
ATOM 792 C CA . SER A 1 103 ? 1.204 -45.465 32.655 1.00 53.59 103 SER A CA 1
ATOM 793 C C . SER A 1 103 ? 1.635 -45.815 34.058 1.00 53.59 103 SER A C 1
ATOM 795 O O . SER A 1 103 ? 2.648 -45.337 34.554 1.00 53.59 103 SER A O 1
ATOM 797 N N . LYS A 1 104 ? 0.772 -46.610 34.693 1.00 54.66 104 LYS A N 1
ATOM 798 C CA . LYS A 1 104 ? 1.150 -47.881 35.282 1.00 54.66 104 LYS A CA 1
ATOM 799 C C . LYS A 1 104 ? 2.608 -47.852 35.729 1.00 54.66 104 LYS A C 1
ATOM 801 O O . LYS A 1 104 ? 3.500 -48.246 34.975 1.00 54.66 104 LYS A O 1
ATOM 806 N N . ASP A 1 105 ? 2.801 -47.421 36.969 1.00 49.06 105 ASP A N 1
ATOM 807 C CA . ASP A 1 105 ? 3.804 -47.997 37.852 1.00 49.06 105 ASP A CA 1
ATOM 808 C C . ASP A 1 105 ? 3.728 -49.522 37.702 1.00 49.06 105 ASP A C 1
ATOM 810 O O . ASP A 1 105 ? 2.938 -50.216 38.343 1.00 49.06 105 ASP A O 1
ATOM 814 N N . LYS A 1 106 ? 4.490 -50.064 36.750 1.00 53.00 106 LYS A N 1
ATOM 815 C CA . LYS A 1 106 ? 4.750 -51.491 36.659 1.00 53.00 106 LYS A CA 1
ATOM 816 C C . LYS A 1 106 ? 6.089 -51.684 37.337 1.00 53.00 106 LYS A C 1
ATOM 818 O O . LYS A 1 106 ? 7.147 -51.521 36.733 1.00 53.00 106 LYS A O 1
ATOM 823 N N . GLY A 1 107 ? 5.969 -51.941 38.635 1.00 48.84 107 GLY A N 1
ATOM 824 C CA . GLY A 1 107 ? 7.054 -52.137 39.570 1.00 48.84 107 GLY A CA 1
ATOM 825 C C . GLY A 1 107 ? 8.141 -53.069 39.050 1.00 48.84 107 GLY A C 1
ATOM 826 O O . GLY A 1 107 ? 7.902 -54.078 38.382 1.00 48.84 107 GLY A O 1
ATOM 827 N N . LYS A 1 108 ? 9.365 -52.713 39.419 1.00 51.69 108 LYS A N 1
ATOM 828 C CA . LYS A 1 108 ? 10.554 -53.545 39.303 1.00 51.69 108 LYS A CA 1
ATOM 829 C C . LYS A 1 108 ? 10.592 -54.466 40.529 1.00 51.69 108 LYS A C 1
ATOM 831 O O . LYS A 1 108 ? 11.319 -54.206 41.479 1.00 51.69 108 LYS A O 1
ATOM 836 N N . GLY A 1 109 ? 9.745 -55.494 40.521 1.00 49.41 109 GLY A N 1
ATOM 837 C CA . GLY A 1 109 ? 9.743 -56.591 41.492 1.00 49.41 109 GLY A CA 1
ATOM 838 C C . GLY A 1 109 ? 10.370 -57.841 40.878 1.00 49.41 109 GLY A C 1
ATOM 839 O O . GLY A 1 109 ? 10.004 -58.241 39.775 1.00 49.41 109 GLY A O 1
ATOM 840 N N . LYS A 1 110 ? 11.361 -58.389 41.576 1.00 57.25 110 LYS A N 1
ATOM 841 C CA . LYS A 1 110 ? 12.121 -59.605 41.269 1.00 57.25 110 LYS A CA 1
ATOM 842 C C . LYS A 1 110 ? 11.335 -60.857 41.712 1.00 57.25 110 LYS A C 1
ATOM 844 O O . LYS A 1 110 ? 10.568 -60.776 42.663 1.00 57.25 110 LYS A O 1
ATOM 849 N N . ASP A 1 111 ? 11.654 -61.979 41.064 1.00 52.09 111 ASP A N 1
ATOM 850 C CA . ASP A 1 111 ? 11.427 -63.387 41.453 1.00 52.09 111 ASP A CA 1
ATOM 851 C C . ASP A 1 111 ? 10.098 -64.089 41.042 1.00 52.09 111 ASP A C 1
ATOM 853 O O . ASP A 1 111 ? 9.053 -63.479 40.858 1.00 52.09 111 ASP A O 1
ATOM 857 N N . ALA A 1 112 ? 10.240 -65.394 40.760 1.00 40.69 112 ALA A N 1
ATOM 858 C CA . ALA A 1 112 ? 9.454 -66.330 39.920 1.00 40.69 112 ALA A CA 1
ATOM 859 C C . ALA A 1 112 ? 8.152 -66.912 40.568 1.00 40.69 112 ALA A C 1
ATOM 861 O O . ALA A 1 112 ? 7.765 -66.429 41.624 1.00 40.69 112 ALA A O 1
ATOM 862 N N . PRO A 1 113 ? 7.553 -68.050 40.112 1.00 63.50 113 PRO A N 1
ATOM 863 C CA . PRO A 1 113 ? 6.972 -68.431 38.807 1.00 63.50 113 PRO A CA 1
ATOM 864 C C . PRO A 1 113 ? 5.485 -68.914 38.870 1.00 63.50 113 PRO A C 1
ATOM 866 O O . PRO A 1 113 ? 4.981 -69.290 39.918 1.00 63.50 113 PRO A O 1
ATOM 869 N N . ALA A 1 114 ? 4.884 -69.066 37.676 1.00 47.38 114 ALA A N 1
ATOM 870 C CA . ALA A 1 114 ? 3.826 -70.024 37.282 1.00 47.38 114 ALA A CA 1
ATOM 871 C C . ALA A 1 114 ? 2.351 -69.861 37.744 1.00 47.38 114 ALA A C 1
ATOM 873 O O . ALA A 1 114 ? 2.043 -69.493 38.868 1.00 47.38 114 ALA A O 1
ATOM 874 N N . MET A 1 115 ? 1.472 -70.315 36.827 1.00 38.72 115 MET A N 1
ATOM 875 C CA . MET A 1 115 ? 0.005 -70.509 36.881 1.00 38.72 115 MET A CA 1
ATOM 876 C C . MET A 1 115 ? -0.834 -69.234 36.668 1.00 38.72 115 MET A C 1
ATOM 878 O O . MET A 1 115 ? -0.522 -68.187 37.205 1.00 38.72 115 MET A O 1
ATOM 882 N N . SER A 1 116 ? -1.945 -69.181 35.935 1.00 42.34 116 SER A N 1
ATOM 883 C CA . SER A 1 116 ? -2.634 -70.016 34.942 1.00 42.34 116 SER A CA 1
ATOM 884 C C . SER A 1 116 ? -3.918 -69.242 34.564 1.00 42.34 116 SER A C 1
ATOM 886 O O . SER A 1 116 ? -4.458 -68.557 35.425 1.00 42.34 116 SER A O 1
ATOM 888 N N . VAL A 1 117 ? -4.450 -69.465 33.353 1.00 40.66 117 VAL A N 1
ATOM 889 C CA . VAL A 1 117 ? -5.898 -69.446 33.012 1.00 40.66 117 VAL A CA 1
ATOM 890 C C . VAL A 1 117 ? -6.571 -68.130 32.529 1.00 40.66 117 VAL A C 1
ATOM 892 O O . VAL A 1 117 ? -6.486 -67.081 33.154 1.00 40.66 117 VAL A O 1
ATOM 895 N N . SER A 1 118 ? -7.279 -68.317 31.393 1.00 39.22 118 SER A N 1
ATOM 896 C CA . SER A 1 118 ? -8.461 -67.643 30.790 1.00 39.22 118 SER A CA 1
ATOM 897 C C . SER A 1 118 ? -8.379 -66.162 30.394 1.00 39.22 118 SER A C 1
ATOM 899 O O . SER A 1 118 ? -8.120 -65.3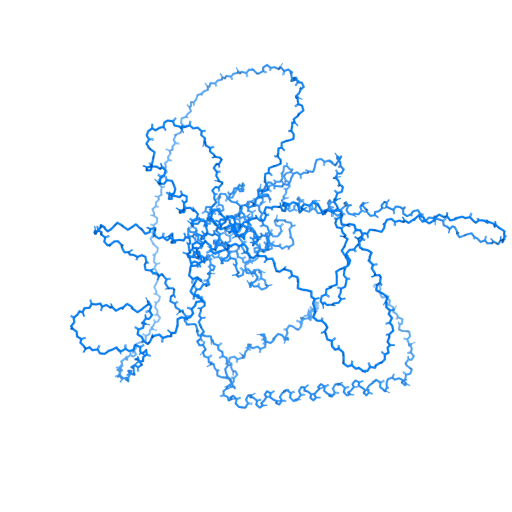01 31.222 1.00 39.22 118 SER A O 1
ATOM 901 N N . SER A 1 119 ? -8.465 -65.844 29.096 1.00 45.81 119 SER A N 1
ATOM 902 C CA . SER A 1 119 ? -9.702 -65.593 28.307 1.00 45.81 119 SER A CA 1
ATOM 903 C C . SER A 1 119 ? -10.433 -64.314 28.725 1.00 45.81 119 SER A C 1
ATOM 905 O O . SER A 1 119 ? -11.002 -64.263 29.803 1.00 45.81 119 SER A O 1
ATOM 907 N N . ASP A 1 120 ? -10.401 -63.275 27.887 1.00 37.56 120 ASP A N 1
ATOM 908 C CA . ASP A 1 120 ? -11.552 -62.906 27.049 1.00 37.56 120 ASP A CA 1
ATOM 909 C C . ASP A 1 120 ? -11.311 -61.602 26.275 1.00 37.56 120 ASP A C 1
ATOM 911 O O . ASP A 1 120 ? -10.665 -60.652 26.728 1.00 37.56 120 ASP A O 1
ATOM 915 N N . ASP A 1 121 ? -11.832 -61.612 25.054 1.00 49.81 121 ASP A N 1
ATOM 916 C CA . ASP A 1 121 ? -11.847 -60.533 24.083 1.00 49.81 121 ASP A CA 1
ATOM 917 C C . ASP A 1 121 ? -12.585 -59.294 24.604 1.00 49.81 121 ASP A C 1
ATOM 919 O O . ASP A 1 121 ? -13.786 -59.331 24.862 1.00 49.81 121 ASP A O 1
ATOM 923 N N . ASN A 1 122 ? -11.912 -58.138 24.627 1.00 46.53 122 ASN A N 1
ATOM 924 C CA . ASN A 1 122 ? -12.614 -56.878 24.382 1.00 46.53 122 ASN A CA 1
ATOM 925 C C . ASN A 1 122 ? -11.684 -55.797 23.820 1.00 46.53 122 ASN A C 1
ATOM 927 O O . ASN A 1 122 ? -11.160 -54.920 24.510 1.00 46.53 122 ASN A O 1
ATOM 931 N N . LYS A 1 123 ? -11.468 -55.870 22.505 1.00 42.91 123 LYS A N 1
ATOM 932 C CA . LYS A 1 123 ? -10.774 -54.844 21.727 1.00 42.91 123 LYS A CA 1
ATOM 933 C C . LYS A 1 123 ? -11.734 -53.684 21.456 1.00 42.91 123 LYS A C 1
ATOM 935 O O . LYS A 1 123 ? -12.355 -53.614 20.398 1.00 42.91 123 LYS A O 1
ATOM 940 N N . VAL A 1 124 ? -11.822 -52.752 22.402 1.00 39.28 124 VAL A N 1
ATOM 941 C CA . VAL A 1 124 ? -12.487 -51.459 22.199 1.00 39.28 124 VAL A CA 1
ATOM 942 C C . VAL A 1 124 ? -11.681 -50.660 21.173 1.00 39.28 124 VAL A C 1
ATOM 944 O O . VAL A 1 124 ? -10.587 -50.161 21.436 1.00 39.28 124 VAL A O 1
ATOM 947 N N . THR A 1 125 ? -12.203 -50.590 19.952 1.00 41.97 125 THR A N 1
ATOM 948 C CA . THR A 1 125 ? -11.674 -49.761 18.870 1.00 41.97 125 THR A CA 1
ATOM 949 C C . THR A 1 125 ? -11.849 -48.286 19.214 1.00 41.97 125 THR A C 1
ATOM 951 O O . THR A 1 125 ? -12.964 -47.768 19.187 1.00 41.97 125 THR A O 1
ATOM 954 N N . ALA A 1 126 ? -10.742 -47.606 19.512 1.00 45.56 126 ALA A N 1
ATOM 955 C CA . ALA A 1 126 ? -10.697 -46.154 19.630 1.00 45.56 126 ALA A CA 1
ATOM 956 C C . ALA A 1 126 ? -11.132 -45.484 18.307 1.00 45.56 126 ALA A C 1
ATOM 958 O O . ALA A 1 126 ? -10.776 -45.975 17.228 1.00 45.56 126 ALA A O 1
ATOM 959 N N . PRO A 1 127 ? -11.874 -44.362 18.356 1.00 45.44 127 PRO A N 1
ATOM 960 C CA . PRO A 1 127 ? -12.300 -43.650 17.161 1.00 45.44 127 PRO A CA 1
ATOM 961 C C . PRO A 1 127 ? -11.077 -43.086 16.429 1.00 45.44 127 PRO A C 1
ATOM 963 O O . PRO A 1 127 ? -10.378 -42.197 16.912 1.00 45.44 127 PRO A O 1
ATOM 966 N N . THR A 1 128 ? -10.811 -43.611 15.235 1.00 47.91 128 THR A N 1
ATOM 967 C CA . THR A 1 128 ? -9.792 -43.089 14.323 1.00 47.91 128 THR A CA 1
ATOM 968 C C . THR A 1 128 ? -10.169 -41.672 13.895 1.00 47.91 128 THR A C 1
ATOM 970 O O . THR A 1 128 ? -11.059 -41.486 13.064 1.00 47.91 128 THR A O 1
ATOM 973 N N . VAL A 1 129 ? -9.489 -40.672 14.458 1.00 56.69 129 VAL A N 1
ATOM 974 C CA . VAL A 1 129 ? -9.580 -39.268 14.042 1.00 56.69 129 VAL A CA 1
ATOM 975 C C . VAL A 1 129 ? -9.138 -39.163 12.582 1.00 56.69 129 VAL A C 1
ATOM 977 O O . VAL A 1 129 ? -7.998 -39.484 12.235 1.00 56.69 129 VAL A O 1
ATOM 980 N N . ALA A 1 130 ? -10.057 -38.743 11.712 1.00 59.25 130 ALA A N 1
ATOM 981 C CA . ALA A 1 130 ? -9.806 -38.580 10.286 1.00 59.25 130 ALA A CA 1
ATOM 982 C C . ALA A 1 130 ? -8.731 -37.503 10.060 1.00 59.25 130 ALA A C 1
ATOM 984 O O . ALA A 1 130 ? -8.969 -36.307 10.224 1.00 59.25 130 ALA A O 1
ATOM 985 N N . THR A 1 131 ? -7.525 -37.932 9.698 1.00 62.78 131 THR A N 1
ATOM 986 C CA . THR A 1 131 ? -6.425 -37.057 9.282 1.00 62.78 131 THR A CA 1
ATOM 987 C C . THR A 1 131 ? -6.373 -37.011 7.760 1.00 62.78 131 THR A C 1
ATOM 989 O O . THR A 1 131 ? -6.441 -38.040 7.087 1.00 62.78 131 THR A O 1
ATOM 992 N N . HIS A 1 132 ? -6.257 -35.807 7.199 1.00 67.62 132 HIS A N 1
ATOM 993 C CA . HIS A 1 132 ? -6.050 -35.629 5.767 1.00 67.62 132 HIS A CA 1
ATOM 994 C C . HIS A 1 132 ? -4.549 -35.500 5.498 1.00 67.62 132 HIS A C 1
ATOM 996 O O . HIS A 1 132 ? -3.886 -34.585 5.990 1.00 67.62 132 HIS A O 1
ATOM 1002 N N . THR A 1 133 ? -3.998 -36.433 4.723 1.00 64.94 133 THR A N 1
ATOM 1003 C CA . THR A 1 133 ? -2.613 -36.376 4.253 1.00 64.94 133 THR A CA 1
ATOM 1004 C C . THR A 1 133 ? -2.543 -35.569 2.961 1.00 64.94 133 THR A C 1
ATOM 1006 O O . THR A 1 133 ? -3.170 -35.907 1.958 1.00 64.94 133 THR A O 1
ATOM 1009 N N . LEU A 1 134 ? -1.774 -34.480 2.982 1.00 66.00 134 LEU A N 1
ATOM 1010 C CA . LEU A 1 134 ? -1.479 -33.678 1.798 1.00 66.00 134 LEU A CA 1
ATOM 1011 C C . LEU A 1 134 ? -0.032 -33.924 1.379 1.00 66.00 134 LEU A C 1
ATOM 1013 O O . LEU A 1 134 ? 0.911 -33.553 2.080 1.00 66.00 134 LEU A O 1
ATOM 1017 N N . THR A 1 135 ? 0.139 -34.548 0.217 1.00 65.81 135 THR A N 1
ATOM 1018 C CA . THR A 1 135 ? 1.446 -34.726 -0.418 1.00 65.81 135 THR A CA 1
ATOM 1019 C C . THR A 1 135 ? 1.733 -33.533 -1.324 1.00 65.81 135 THR A C 1
ATOM 1021 O O . THR A 1 135 ? 0.994 -33.244 -2.265 1.00 65.81 135 THR A O 1
ATOM 1024 N N . THR A 1 136 ? 2.815 -32.817 -1.033 1.00 79.31 136 THR A N 1
ATOM 1025 C CA . THR A 1 136 ? 3.265 -31.663 -1.823 1.00 79.31 136 THR A CA 1
ATOM 1026 C C . THR A 1 136 ? 4.067 -32.096 -3.059 1.00 79.31 136 THR A C 1
ATOM 1028 O O . THR A 1 136 ? 4.569 -33.217 -3.138 1.00 79.31 136 THR A O 1
ATOM 1031 N N . ARG A 1 137 ? 4.252 -31.186 -4.032 1.00 60.69 137 ARG A N 1
ATOM 1032 C CA . ARG A 1 137 ? 5.078 -31.418 -5.241 1.00 60.69 137 ARG A CA 1
ATOM 1033 C C . ARG A 1 137 ? 6.543 -31.779 -4.945 1.00 60.69 137 ARG A C 1
ATOM 1035 O O . ARG A 1 137 ? 7.200 -32.327 -5.821 1.00 60.69 137 ARG A O 1
ATOM 1042 N N . SER A 1 138 ? 7.050 -31.487 -3.747 1.00 66.44 138 SER A N 1
ATOM 1043 C CA . SER A 1 138 ? 8.390 -31.872 -3.286 1.00 66.44 138 SER A CA 1
ATOM 1044 C C . SER A 1 138 ? 8.417 -33.229 -2.572 1.00 66.44 138 SER A C 1
ATOM 1046 O O . SER A 1 138 ? 9.387 -33.529 -1.883 1.00 66.44 138 SER A O 1
ATOM 1048 N N . SER A 1 139 ? 7.369 -34.052 -2.707 1.00 71.12 139 SER A N 1
ATOM 1049 C CA . SER A 1 139 ? 7.199 -35.360 -2.045 1.00 71.12 139 SER A CA 1
ATOM 1050 C C . SER A 1 139 ? 7.161 -35.332 -0.509 1.00 71.12 139 SER A C 1
ATOM 1052 O O . SER A 1 139 ? 7.078 -36.382 0.121 1.00 71.12 139 SER A O 1
ATOM 1054 N N . SER A 1 140 ? 7.129 -34.145 0.108 1.00 59.91 140 SER A N 1
ATOM 1055 C CA . SER A 1 140 ? 6.892 -34.013 1.546 1.00 59.91 140 SER A CA 1
ATOM 1056 C C . SER A 1 140 ? 5.400 -34.179 1.841 1.00 59.91 140 SER A C 1
ATOM 1058 O O . SER A 1 140 ? 4.567 -33.479 1.247 1.00 59.91 140 SER A O 1
ATOM 1060 N N . THR A 1 141 ? 5.068 -35.129 2.716 1.00 63.44 141 THR A N 1
ATOM 1061 C CA . THR A 1 141 ? 3.694 -35.423 3.143 1.00 63.44 141 THR A CA 1
ATOM 1062 C C . THR A 1 141 ? 3.490 -34.865 4.543 1.00 63.44 141 THR A C 1
ATOM 1064 O O . THR A 1 141 ? 4.176 -35.282 5.472 1.00 63.44 141 THR A O 1
ATOM 1067 N N . TYR A 1 142 ? 2.544 -33.939 4.692 1.00 69.00 142 TYR A N 1
ATOM 1068 C CA . TYR A 1 142 ? 2.141 -33.409 5.993 1.00 69.00 142 TYR A CA 1
ATOM 1069 C C . TYR A 1 142 ? 0.721 -33.879 6.310 1.00 69.00 142 TYR A C 1
ATOM 1071 O O . TYR A 1 142 ? -0.178 -33.812 5.467 1.00 69.00 142 TYR A O 1
ATOM 1079 N N . SER A 1 143 ? 0.524 -34.376 7.527 1.00 60.53 143 SER A N 1
ATOM 1080 C CA . SER A 1 143 ? -0.786 -34.709 8.083 1.00 60.53 143 SER A CA 1
ATOM 1081 C C . SER A 1 143 ? -1.399 -33.453 8.692 1.00 60.53 143 SER A C 1
ATOM 1083 O O . SER A 1 143 ? -0.892 -32.946 9.693 1.00 60.53 143 SER A O 1
ATOM 1085 N N . ILE A 1 144 ? -2.475 -32.946 8.087 1.00 61.28 144 ILE A N 1
ATOM 1086 C CA . ILE A 1 144 ? -3.242 -31.831 8.650 1.00 61.28 144 ILE A CA 1
ATOM 1087 C C . ILE A 1 144 ? -4.384 -32.434 9.483 1.00 61.28 144 ILE A C 1
ATOM 1089 O O . ILE A 1 144 ? -5.171 -33.222 8.940 1.00 61.28 144 ILE A O 1
ATOM 1093 N N . PRO A 1 145 ? -4.485 -32.113 10.788 1.00 56.19 145 PRO A N 1
ATOM 1094 C CA . PRO A 1 145 ? -5.638 -32.502 11.587 1.00 56.19 145 PRO A CA 1
ATOM 1095 C C . PRO A 1 145 ? -6.893 -31.880 10.972 1.00 56.19 145 PRO A C 1
ATOM 1097 O O . PRO A 1 145 ? -6.923 -30.676 10.715 1.00 56.19 145 PRO A O 1
ATOM 1100 N N . SER A 1 146 ? -7.917 -32.693 10.702 1.00 56.34 146 SER A N 1
ATOM 1101 C CA . SER A 1 146 ? -9.209 -32.181 10.250 1.00 56.34 146 SER A CA 1
ATOM 1102 C C . SER A 1 146 ? -9.749 -31.228 11.314 1.00 56.34 146 SER A C 1
ATOM 1104 O O . SER A 1 146 ? -9.908 -31.628 12.466 1.00 56.34 146 SER A O 1
ATOM 1106 N N . SER A 1 147 ? -10.008 -29.973 10.941 1.00 45.84 147 SER A N 1
ATOM 1107 C CA . SER A 1 147 ? -10.625 -28.972 11.809 1.00 45.84 147 SER A CA 1
ATOM 1108 C C . SER A 1 147 ? -12.021 -29.450 12.202 1.00 45.84 147 SER A C 1
ATOM 1110 O O . SER A 1 147 ? -12.980 -29.264 11.452 1.00 45.84 147 SER A O 1
ATOM 1112 N N . GLN A 1 148 ? -12.135 -30.126 13.345 1.00 47.94 148 GLN A N 1
ATOM 1113 C CA . GLN A 1 148 ? -13.430 -30.349 13.967 1.00 47.94 148 GLN A CA 1
ATOM 1114 C C . GLN A 1 148 ? -14.026 -28.988 14.356 1.00 47.94 148 GLN A C 1
ATOM 1116 O O . GLN A 1 148 ? -13.267 -28.074 14.698 1.00 47.94 148 GLN A O 1
ATOM 1121 N N . PRO A 1 149 ? -15.359 -28.827 14.282 1.00 45.56 149 PRO A N 1
ATOM 1122 C CA . PRO A 1 149 ? -16.024 -27.663 14.845 1.00 45.56 149 PRO A CA 1
ATOM 1123 C C . PRO A 1 149 ? -15.580 -27.537 16.301 1.00 45.56 149 PRO A C 1
ATOM 1125 O O . PRO A 1 149 ? -15.752 -28.465 17.090 1.00 45.56 149 PRO A O 1
ATOM 1128 N N . HIS A 1 150 ? -14.915 -26.425 16.610 1.00 45.81 150 HIS A N 1
ATOM 1129 C CA . HIS A 1 150 ? -14.426 -26.135 17.949 1.00 45.81 150 HIS A CA 1
ATOM 1130 C C . HIS A 1 150 ? -15.602 -26.305 18.926 1.00 45.81 150 HIS A C 1
ATOM 1132 O O . HIS A 1 150 ? -16.645 -25.686 18.690 1.00 45.81 150 HIS A O 1
ATOM 1138 N N . PRO A 1 151 ? -15.483 -27.128 19.986 1.00 62.25 151 PRO A N 1
ATOM 1139 C CA . PRO A 1 151 ? -16.490 -27.134 21.036 1.00 62.25 151 PRO A CA 1
ATOM 1140 C C . PRO A 1 151 ? -16.647 -25.695 21.551 1.00 62.25 151 PRO A C 1
ATOM 1142 O O . PRO A 1 151 ? -15.641 -24.971 21.615 1.00 62.25 151 PRO A O 1
ATOM 1145 N N . PRO A 1 152 ? -17.883 -25.251 21.850 1.00 61.12 152 PRO A N 1
ATOM 1146 C CA . PRO A 1 152 ? -18.123 -23.898 22.328 1.00 61.12 152 PRO A CA 1
ATOM 1147 C C . PRO A 1 152 ? -17.202 -23.636 23.528 1.00 61.12 152 PRO A C 1
ATOM 1149 O O . PRO A 1 152 ? -17.059 -24.518 24.382 1.00 61.12 152 PRO A O 1
ATOM 1152 N N . PRO A 1 153 ? -16.508 -22.485 23.563 1.00 59.66 153 PRO A N 1
ATOM 1153 C CA . PRO A 1 153 ? -15.567 -22.187 24.632 1.00 59.66 153 PRO A CA 1
ATOM 1154 C C . PRO A 1 153 ? -16.283 -22.312 25.985 1.00 59.66 153 PRO A C 1
ATOM 1156 O O . PRO A 1 153 ? -17.442 -21.902 26.088 1.00 59.66 153 PRO A O 1
ATOM 1159 N N . PRO A 1 154 ? -15.632 -22.888 27.012 1.00 62.66 154 PRO A N 1
ATOM 1160 C CA . PRO A 1 154 ? -16.251 -23.069 28.318 1.00 62.66 154 PRO A CA 1
ATOM 1161 C C . PRO A 1 154 ? -16.731 -21.716 28.849 1.00 62.66 154 PRO A C 1
ATOM 1163 O O . PRO A 1 154 ? -15.958 -20.764 28.955 1.00 62.66 154 PRO A O 1
ATOM 1166 N N . THR A 1 155 ? -18.015 -21.647 29.190 1.00 65.06 155 THR A N 1
ATOM 1167 C CA . THR A 1 155 ? -18.795 -20.439 29.512 1.00 65.06 155 THR A CA 1
ATOM 1168 C C . THR A 1 155 ? -18.358 -19.709 30.795 1.00 65.06 155 THR A C 1
ATOM 1170 O O . THR A 1 155 ? -19.027 -18.779 31.224 1.00 65.06 155 THR A O 1
ATOM 1173 N N . SER A 1 156 ? -17.245 -20.111 31.419 1.00 62.50 156 SER A N 1
ATOM 1174 C CA . SER A 1 156 ? -16.793 -19.656 32.744 1.00 62.50 156 SER A CA 1
ATOM 1175 C C . SER A 1 156 ? -15.452 -18.901 32.727 1.00 62.50 156 SER A C 1
ATOM 1177 O O . SER A 1 156 ? -14.889 -18.623 33.787 1.00 62.50 156 SER A O 1
ATOM 1179 N N . ALA A 1 157 ? -14.891 -18.580 31.559 1.00 58.66 157 ALA A N 1
ATOM 1180 C CA . ALA A 1 157 ? -13.654 -17.805 31.505 1.00 58.66 157 ALA A CA 1
ATOM 1181 C C . ALA A 1 157 ? -13.922 -16.340 31.900 1.00 58.66 157 ALA A C 1
ATOM 1183 O O . ALA A 1 157 ? -14.783 -15.690 31.311 1.00 58.66 157 ALA A O 1
ATOM 1184 N N . ALA A 1 158 ? -13.180 -15.846 32.898 1.00 69.69 158 ALA A N 1
ATOM 1185 C CA . ALA A 1 158 ? -13.184 -14.459 33.367 1.00 69.69 158 ALA A CA 1
ATOM 1186 C C . ALA A 1 158 ? -13.234 -13.446 32.201 1.00 69.69 158 ALA A C 1
ATOM 1188 O O . ALA A 1 158 ? -12.651 -13.728 31.148 1.00 69.69 158 ALA A O 1
ATOM 1189 N N . PRO A 1 159 ? -13.895 -12.281 32.375 1.00 74.25 159 PRO A N 1
ATOM 1190 C CA . PRO A 1 159 ? -14.101 -11.304 31.309 1.00 74.25 159 PRO A CA 1
ATOM 1191 C C . PRO A 1 159 ? -12.759 -10.934 30.678 1.00 74.25 159 PRO A C 1
ATOM 1193 O O . PRO A 1 159 ? -11.920 -10.271 31.287 1.00 74.25 159 PRO A O 1
ATOM 1196 N N . SER A 1 160 ? -12.527 -11.426 29.461 1.00 78.00 160 SER A N 1
ATOM 1197 C CA . SER A 1 160 ? -11.309 -11.135 28.723 1.00 78.00 160 SER A CA 1
ATOM 1198 C C . SER A 1 160 ? -11.281 -9.644 28.433 1.00 78.00 160 SER A C 1
ATOM 1200 O O . SER A 1 160 ? -12.213 -9.125 27.820 1.00 78.00 160 SER A O 1
ATOM 1202 N N . GLU A 1 161 ? -10.218 -8.979 28.875 1.00 88.88 161 GLU A N 1
ATOM 1203 C CA . GLU A 1 161 ? -9.957 -7.571 28.600 1.00 88.88 161 GLU A CA 1
ATOM 1204 C C . GLU A 1 161 ? -10.221 -7.256 27.118 1.00 88.88 161 GLU A C 1
ATOM 1206 O O . GLU A 1 161 ? -9.623 -7.873 26.226 1.00 88.88 161 GLU A O 1
ATOM 1211 N N . LEU A 1 162 ? -11.158 -6.339 26.862 1.00 92.81 162 LEU A N 1
ATOM 1212 C CA . LEU A 1 162 ? -11.591 -6.004 25.509 1.00 92.81 162 LEU A CA 1
ATOM 1213 C C . LEU A 1 162 ? -10.401 -5.489 24.691 1.00 92.81 162 LEU A C 1
ATOM 1215 O O . LEU A 1 162 ? -9.567 -4.726 25.181 1.00 92.81 162 LEU A O 1
ATOM 1219 N N . ALA A 1 163 ? -10.317 -5.926 23.435 1.00 93.31 163 ALA A N 1
ATOM 1220 C CA . ALA A 1 163 ? -9.267 -5.480 22.530 1.00 93.31 163 ALA A CA 1
ATOM 1221 C C . ALA A 1 163 ? -9.322 -3.949 22.347 1.00 93.31 163 ALA A C 1
ATOM 1223 O O . ALA A 1 163 ? -10.428 -3.401 22.286 1.00 93.31 163 ALA A O 1
ATOM 1224 N N . PRO A 1 164 ? -8.169 -3.263 22.200 1.00 95.50 164 PRO A N 1
ATOM 1225 C CA . PRO A 1 164 ? -8.151 -1.830 21.930 1.00 95.50 164 PRO A CA 1
ATOM 1226 C C . PRO A 1 164 ? -9.058 -1.490 20.734 1.00 95.50 164 PRO A C 1
ATOM 1228 O O . PRO A 1 164 ? -8.927 -2.128 19.680 1.00 95.50 164 PRO A O 1
ATOM 1231 N N . PRO A 1 165 ? -9.951 -0.490 20.846 1.00 93.88 165 PRO A N 1
ATOM 1232 C CA . PRO A 1 165 ? -10.971 -0.217 19.831 1.00 93.88 165 PRO A CA 1
ATOM 1233 C C . PRO A 1 165 ? -10.367 0.097 18.455 1.00 93.88 165 PRO A C 1
ATOM 1235 O O . PRO A 1 165 ? -10.928 -0.302 17.432 1.00 93.88 165 PRO A O 1
ATOM 1238 N N . ILE A 1 166 ? -9.177 0.712 18.408 1.00 95.94 166 ILE A N 1
ATOM 1239 C CA . ILE A 1 166 ? -8.467 1.006 17.154 1.00 95.94 166 ILE A CA 1
ATOM 1240 C C . ILE A 1 166 ? -8.160 -0.248 16.322 1.00 95.94 166 ILE A C 1
ATOM 1242 O O . ILE A 1 166 ? -8.116 -0.171 15.094 1.00 95.94 166 ILE A O 1
ATOM 1246 N N . LEU A 1 167 ? -7.987 -1.418 16.951 1.00 95.44 167 LEU A N 1
ATOM 1247 C CA . LEU A 1 167 ? -7.654 -2.652 16.234 1.00 95.44 167 LEU A CA 1
ATOM 1248 C C . LEU A 1 167 ? -8.779 -3.104 15.297 1.00 95.44 167 LEU A C 1
ATOM 1250 O O . LEU A 1 167 ? -8.500 -3.769 14.304 1.00 95.44 167 LEU A O 1
ATOM 1254 N N . SER A 1 168 ? -10.028 -2.712 15.569 1.00 94.50 168 SER A N 1
ATOM 1255 C CA . SER A 1 168 ? -11.172 -2.987 14.687 1.00 94.50 168 SER A CA 1
ATOM 1256 C C . SER A 1 168 ? -11.147 -2.170 13.387 1.00 94.50 168 SER A C 1
ATOM 1258 O O . SER A 1 168 ? -11.770 -2.547 12.394 1.00 94.50 168 SER A O 1
ATOM 1260 N N . HIS A 1 169 ? -10.380 -1.079 13.368 1.00 95.69 169 HIS A N 1
ATOM 1261 C CA . HIS A 1 169 ? -10.245 -0.160 12.240 1.00 95.69 169 HIS A CA 1
ATOM 1262 C C . HIS A 1 169 ? -8.915 -0.311 11.492 1.00 95.69 169 HIS A C 1
ATOM 1264 O O . HIS A 1 169 ? -8.607 0.493 10.607 1.00 95.69 169 HIS A O 1
ATOM 1270 N N . LEU A 1 170 ? -8.115 -1.316 11.854 1.00 96.81 170 LEU A N 1
ATOM 1271 C CA . LEU A 1 170 ? -6.733 -1.454 11.424 1.00 96.81 170 LEU A CA 1
ATOM 1272 C C . LEU A 1 170 ? -6.491 -2.833 10.794 1.00 96.81 170 LEU A C 1
ATOM 1274 O O . LEU A 1 170 ? -6.773 -3.878 11.374 1.00 96.81 170 LEU A O 1
ATOM 1278 N N . VAL A 1 171 ? -5.936 -2.828 9.584 1.00 97.25 171 VAL A N 1
ATOM 1279 C CA . VAL A 1 171 ? -5.608 -4.017 8.788 1.00 97.25 171 VAL A CA 1
ATOM 1280 C C . VAL A 1 171 ? -4.094 -4.091 8.633 1.00 97.25 171 VAL A C 1
ATOM 1282 O O . VAL A 1 171 ? -3.468 -3.138 8.178 1.00 97.25 171 VAL A O 1
ATOM 1285 N N . LEU A 1 172 ? -3.479 -5.216 9.002 1.00 97.44 172 LEU A N 1
ATOM 1286 C CA . LEU A 1 172 ? -2.020 -5.349 9.028 1.00 97.44 172 LEU A CA 1
ATOM 1287 C C . LEU A 1 172 ? -1.507 -6.375 8.029 1.00 97.44 172 LEU A C 1
ATOM 1289 O O . LEU A 1 172 ? -1.985 -7.504 7.960 1.00 97.44 172 LEU A O 1
ATOM 1293 N N . GLY A 1 173 ? -0.438 -5.999 7.333 1.00 97.56 173 GLY A N 1
ATOM 1294 C CA . GLY A 1 173 ? 0.289 -6.874 6.426 1.00 97.56 173 GLY A CA 1
ATOM 1295 C C . GLY A 1 173 ? -0.147 -6.736 4.971 1.00 97.56 173 GLY A C 1
ATOM 1296 O O . GLY A 1 173 ? -1.270 -6.351 4.656 1.00 97.56 173 GLY A O 1
ATOM 1297 N N . ILE A 1 174 ? 0.782 -7.077 4.073 1.00 97.75 174 ILE A N 1
ATOM 1298 C CA . ILE A 1 174 ? 0.611 -6.916 2.622 1.00 97.75 174 ILE A CA 1
ATOM 1299 C C . ILE A 1 174 ? -0.641 -7.666 2.150 1.00 97.75 174 ILE A C 1
ATOM 1301 O O . ILE A 1 174 ? -1.501 -7.063 1.526 1.00 97.75 174 ILE A O 1
ATOM 1305 N N . ASN A 1 175 ? -0.775 -8.944 2.515 1.00 97.12 175 ASN A N 1
ATOM 1306 C CA . ASN A 1 175 ? -1.857 -9.803 2.027 1.00 97.12 175 ASN A CA 1
ATOM 1307 C C . ASN A 1 175 ? -3.248 -9.390 2.531 1.00 97.12 175 ASN A C 1
ATOM 1309 O O . ASN A 1 175 ? -4.227 -9.519 1.801 1.00 97.12 175 ASN A O 1
ATOM 1313 N N . GLU A 1 176 ? -3.359 -8.921 3.775 1.00 97.00 176 GLU A N 1
ATOM 1314 C CA . GLU A 1 176 ? -4.661 -8.521 4.318 1.00 97.00 176 GLU A CA 1
ATOM 1315 C C . GLU A 1 176 ? -5.097 -7.171 3.752 1.00 97.00 176 GLU A C 1
ATOM 1317 O O . GLU A 1 176 ? -6.255 -7.006 3.378 1.00 97.00 176 GLU A O 1
ATOM 1322 N N . VAL A 1 177 ? -4.162 -6.233 3.574 1.00 97.56 177 VAL A N 1
ATOM 1323 C CA . VAL A 1 177 ? -4.461 -4.962 2.903 1.00 97.56 177 VAL A CA 1
ATOM 1324 C C . VAL A 1 177 ? -4.812 -5.185 1.433 1.00 97.56 177 VAL A C 1
ATOM 1326 O O . VAL A 1 177 ? -5.766 -4.582 0.945 1.00 97.56 177 VAL A O 1
ATOM 1329 N N . THR A 1 178 ? -4.128 -6.088 0.722 1.00 97.19 178 THR A N 1
ATOM 1330 C CA . THR A 1 178 ? -4.512 -6.427 -0.658 1.00 97.19 178 THR A CA 1
ATOM 1331 C C . THR A 1 178 ? -5.895 -7.051 -0.716 1.00 97.19 178 THR A C 1
ATOM 1333 O O . THR A 1 178 ? -6.695 -6.623 -1.539 1.00 97.19 178 THR A O 1
ATOM 1336 N N . ARG A 1 179 ? -6.227 -7.983 0.188 1.00 96.12 179 ARG A N 1
ATOM 1337 C CA . ARG A 1 179 ? -7.577 -8.563 0.271 1.00 96.12 179 ARG A CA 1
ATOM 1338 C C . ARG A 1 179 ? -8.636 -7.514 0.587 1.00 96.12 179 ARG A C 1
ATOM 1340 O O . ARG A 1 179 ? -9.713 -7.560 -0.001 1.00 96.12 179 ARG A O 1
ATOM 1347 N N . ALA A 1 180 ? -8.350 -6.564 1.477 1.00 95.38 180 ALA A N 1
ATOM 1348 C CA . ALA A 1 180 ? -9.265 -5.470 1.793 1.00 95.38 180 ALA A CA 1
ATOM 1349 C C . ALA A 1 180 ? -9.521 -4.582 0.561 1.00 95.38 180 ALA A C 1
ATOM 1351 O O . ALA A 1 180 ? -10.673 -4.286 0.243 1.00 95.38 180 ALA A O 1
ATOM 1352 N N . LEU A 1 181 ? -8.469 -4.228 -0.188 1.00 96.25 181 LEU A N 1
ATOM 1353 C CA . LEU A 1 181 ? -8.587 -3.468 -1.438 1.00 96.25 181 LEU A CA 1
ATOM 1354 C C . LEU A 1 181 ? -9.311 -4.260 -2.539 1.00 96.25 181 LEU A C 1
ATOM 1356 O O . LEU A 1 181 ? -10.187 -3.711 -3.200 1.00 96.25 181 LEU A O 1
ATOM 1360 N N . GLU A 1 182 ? -8.998 -5.545 -2.722 1.00 95.12 182 GLU A N 1
ATOM 1361 C CA . GLU A 1 182 ? -9.693 -6.441 -3.662 1.00 95.12 182 GLU A CA 1
ATOM 1362 C C . GLU A 1 182 ? -11.178 -6.549 -3.334 1.00 95.12 182 GLU A C 1
ATOM 1364 O O . GLU A 1 182 ? -12.021 -6.429 -4.221 1.00 95.12 182 GLU A O 1
ATOM 1369 N N . THR A 1 183 ? -11.498 -6.737 -2.053 1.00 93.00 183 THR A N 1
ATOM 1370 C CA . THR A 1 183 ? -12.875 -6.799 -1.565 1.00 93.00 183 THR A CA 1
ATOM 1371 C C . THR A 1 183 ? -13.580 -5.489 -1.886 1.00 93.00 183 THR A C 1
ATOM 1373 O O . THR A 1 183 ? -14.636 -5.506 -2.508 1.00 93.00 183 THR A O 1
ATOM 1376 N N . ARG A 1 184 ? -12.962 -4.345 -1.579 1.00 92.62 184 ARG A N 1
ATOM 1377 C CA . ARG A 1 184 ? -13.502 -3.023 -1.911 1.00 92.62 184 ARG A CA 1
ATOM 1378 C C . ARG A 1 184 ? -13.766 -2.835 -3.412 1.00 92.62 184 ARG A C 1
ATOM 1380 O O . ARG A 1 184 ? -14.855 -2.402 -3.778 1.00 92.62 184 ARG A O 1
ATOM 1387 N N . ILE A 1 185 ? -12.812 -3.190 -4.277 1.00 93.25 185 ILE A N 1
ATOM 1388 C CA . ILE A 1 185 ? -12.971 -3.142 -5.744 1.00 93.25 185 ILE A CA 1
ATOM 1389 C C . ILE A 1 185 ? -14.136 -4.032 -6.184 1.00 93.25 185 ILE A C 1
ATOM 1391 O O . ILE A 1 185 ? -14.953 -3.632 -7.011 1.00 93.25 185 ILE A O 1
ATOM 1395 N N . ARG A 1 186 ? -14.211 -5.242 -5.630 1.00 91.81 186 ARG A N 1
ATOM 1396 C CA . ARG A 1 186 ? -15.237 -6.234 -5.941 1.00 91.81 186 ARG A CA 1
ATOM 1397 C C . ARG A 1 186 ? -16.638 -5.743 -5.563 1.00 91.81 186 ARG A C 1
ATOM 1399 O O . ARG A 1 186 ? -17.522 -5.781 -6.409 1.00 91.81 186 ARG A O 1
ATOM 1406 N N . TRP A 1 187 ? -16.820 -5.217 -4.352 1.00 90.75 187 TRP A N 1
ATOM 1407 C CA . TRP A 1 187 ? -18.090 -4.621 -3.917 1.00 90.75 187 TRP A CA 1
ATOM 1408 C C . TRP A 1 187 ? -18.499 -3.444 -4.799 1.00 90.75 187 TRP A C 1
ATOM 1410 O O . TRP A 1 187 ?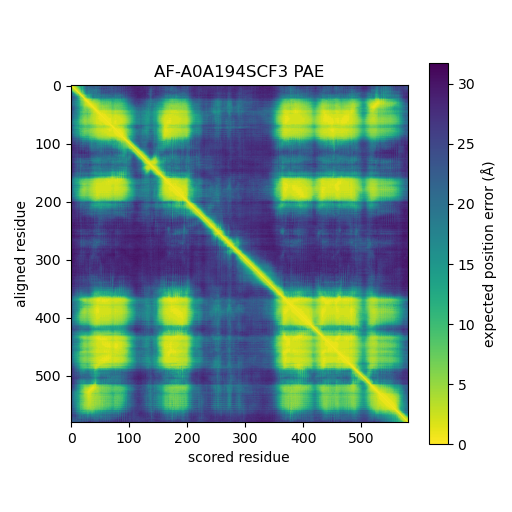 -19.615 -3.423 -5.305 1.00 90.75 187 TRP A O 1
ATOM 1420 N N . GLY A 1 188 ? -17.581 -2.511 -5.063 1.00 90.06 188 GLY A N 1
ATOM 1421 C CA . GLY A 1 188 ? -17.887 -1.375 -5.930 1.00 90.06 188 GLY A CA 1
ATOM 1422 C C . GLY A 1 188 ? -18.276 -1.797 -7.353 1.00 90.06 188 GLY A C 1
ATOM 1423 O O . GLY A 1 188 ? -19.183 -1.210 -7.935 1.00 90.06 188 GLY A O 1
ATOM 1424 N N . ARG A 1 189 ? -17.661 -2.859 -7.896 1.00 91.12 189 ARG A N 1
ATOM 1425 C CA . ARG A 1 189 ? -18.073 -3.455 -9.177 1.00 91.12 189 ARG A CA 1
ATOM 1426 C C . ARG A 1 189 ? -19.458 -4.098 -9.103 1.00 91.12 189 ARG A C 1
ATOM 1428 O O . ARG A 1 189 ? -20.244 -3.848 -10.014 1.00 91.12 189 ARG A O 1
ATOM 1435 N N . TRP A 1 190 ? -19.774 -4.861 -8.044 1.00 91.12 190 TRP A N 1
ATOM 1436 C CA . TRP A 1 190 ? -21.136 -5.387 -7.840 1.00 91.12 190 TRP A CA 1
ATOM 1437 C C . TRP A 1 190 ? -22.135 -4.240 -7.932 1.00 91.12 190 TRP A C 1
ATOM 1439 O O . TRP A 1 190 ? -23.084 -4.304 -8.709 1.00 91.12 190 TRP A O 1
ATOM 1449 N N . ASP A 1 191 ? -21.920 -3.179 -7.155 1.00 89.25 191 ASP A N 1
ATOM 1450 C CA . ASP A 1 191 ? -22.869 -2.069 -7.045 1.00 89.25 191 ASP A CA 1
ATOM 1451 C C . ASP A 1 191 ? -23.060 -1.299 -8.355 1.00 89.25 191 ASP A C 1
ATOM 1453 O O . ASP A 1 191 ? -24.117 -0.711 -8.584 1.00 89.25 191 ASP A O 1
ATOM 1457 N N . LEU A 1 192 ? -22.061 -1.343 -9.237 1.00 89.38 192 LEU A N 1
ATOM 1458 C CA . LEU A 1 192 ? -22.128 -0.822 -10.601 1.00 89.38 192 LEU A CA 1
ATOM 1459 C C . LEU A 1 192 ? -22.828 -1.773 -11.591 1.00 89.38 192 LEU A C 1
ATOM 1461 O O . LEU A 1 192 ? -22.931 -1.457 -12.774 1.00 89.38 192 LEU A O 1
ATOM 1465 N N . GLY A 1 193 ? -23.340 -2.914 -11.125 1.00 89.50 193 GLY A N 1
ATOM 1466 C CA . GLY A 1 193 ? -24.117 -3.878 -11.907 1.00 89.50 193 GLY A CA 1
ATOM 1467 C C . GLY A 1 193 ? -23.333 -5.097 -12.397 1.00 89.50 193 GLY A C 1
ATOM 1468 O O . GLY A 1 193 ? -23.889 -5.922 -13.123 1.00 89.50 193 GLY A O 1
ATOM 1469 N N . ASP A 1 194 ? -22.065 -5.252 -12.010 1.00 89.06 194 ASP A N 1
ATOM 1470 C CA . ASP A 1 194 ? -21.255 -6.409 -12.388 1.00 89.06 194 ASP A CA 1
ATOM 1471 C C . ASP A 1 194 ? -21.611 -7.636 -11.532 1.00 89.06 194 ASP A C 1
ATOM 1473 O O . ASP A 1 194 ? -21.121 -7.813 -10.415 1.00 89.06 194 ASP A O 1
ATOM 1477 N N . ARG A 1 195 ? -22.481 -8.501 -12.063 1.00 88.62 195 ARG A N 1
ATOM 1478 C CA . ARG A 1 195 ? -22.977 -9.697 -11.358 1.00 88.62 195 ARG A CA 1
ATOM 1479 C C . ARG A 1 195 ? -21.876 -10.711 -11.038 1.00 88.62 195 ARG A C 1
ATOM 1481 O O . ARG A 1 195 ? -21.993 -11.421 -10.043 1.00 88.62 195 ARG A O 1
ATOM 1488 N N . ASP A 1 196 ? -20.800 -10.756 -11.824 1.00 88.62 196 ASP A N 1
ATOM 1489 C CA . ASP A 1 196 ? -19.671 -11.668 -11.588 1.00 88.62 196 ASP A CA 1
ATOM 1490 C C . ASP A 1 196 ? -18.768 -11.175 -10.448 1.00 88.62 196 ASP A C 1
ATOM 1492 O O . ASP A 1 196 ? -18.038 -11.950 -9.819 1.00 88.62 196 ASP A O 1
ATOM 1496 N N . ALA A 1 197 ? -18.826 -9.875 -10.145 1.00 88.44 197 ALA A N 1
ATOM 1497 C CA . ALA A 1 197 ? -18.143 -9.278 -9.008 1.00 88.44 197 ALA A CA 1
ATOM 1498 C C . ALA A 1 197 ? -18.873 -9.522 -7.684 1.00 88.44 197 ALA A C 1
ATOM 1500 O O . ALA A 1 197 ? -18.455 -9.002 -6.654 1.00 88.44 197 ALA A O 1
ATOM 1501 N N . ALA A 1 198 ? -19.912 -10.347 -7.672 1.00 85.00 198 ALA A N 1
ATOM 1502 C CA . ALA A 1 198 ? -20.586 -10.703 -6.453 1.00 85.00 198 ALA A CA 1
ATOM 1503 C C . ALA A 1 198 ? -19.614 -11.252 -5.386 1.00 85.00 198 ALA A C 1
ATOM 1505 O O . ALA A 1 198 ? -18.958 -12.267 -5.654 1.00 85.00 198 ALA A O 1
ATOM 1506 N N . PRO A 1 199 ? -19.459 -10.652 -4.176 1.00 79.62 199 PRO A N 1
ATOM 1507 C CA . PRO A 1 199 ? -19.114 -11.393 -2.978 1.00 79.62 199 PRO A CA 1
ATOM 1508 C C . PRO A 1 199 ? -19.849 -12.711 -3.043 1.00 79.62 199 PRO A C 1
ATOM 1510 O O . PRO A 1 199 ? -21.067 -12.742 -3.203 1.00 79.62 199 PRO A O 1
ATOM 1513 N N . SER A 1 200 ? -19.074 -13.789 -2.984 1.00 77.81 200 SER A N 1
ATOM 1514 C CA . SER A 1 200 ? -19.595 -15.123 -2.784 1.00 77.81 200 SER A CA 1
ATOM 1515 C C . SER A 1 200 ? -20.355 -15.062 -1.471 1.00 77.81 200 SER A C 1
ATOM 1517 O O . SER A 1 200 ? -19.751 -15.201 -0.404 1.00 77.81 200 SER A O 1
ATOM 1519 N N . SER A 1 201 ? -21.645 -14.736 -1.553 1.00 62.34 201 SER A N 1
ATOM 1520 C CA . SER A 1 201 ? -22.591 -14.852 -0.467 1.00 62.34 201 SER A CA 1
ATOM 1521 C C . SER A 1 201 ? -22.375 -16.261 0.022 1.00 62.34 201 SER A C 1
ATOM 1523 O O . SER A 1 201 ? -22.491 -17.214 -0.751 1.00 62.34 201 SER A O 1
ATOM 1525 N N . SER A 1 202 ? -21.841 -16.336 1.240 1.00 48.09 202 SER A N 1
ATOM 1526 C CA . SER A 1 202 ? -21.495 -17.553 1.950 1.00 48.09 202 SER A CA 1
ATOM 1527 C C . SER A 1 202 ? -22.422 -18.659 1.494 1.00 48.09 202 SER A C 1
ATOM 1529 O O . SER A 1 202 ? -23.620 -18.563 1.753 1.00 48.09 202 SER A O 1
ATOM 1531 N N . LEU A 1 203 ? -21.846 -19.592 0.728 1.00 47.44 203 LEU A N 1
ATOM 1532 C CA . LEU A 1 203 ? -22.372 -20.900 0.382 1.00 47.44 203 LEU A CA 1
ATOM 1533 C C . LEU A 1 203 ? -23.809 -21.048 0.874 1.00 47.44 203 LEU A C 1
ATOM 1535 O O . LEU A 1 203 ? -24.016 -21.398 2.037 1.00 47.44 203 LEU A O 1
ATOM 1539 N N . SER A 1 204 ? -24.793 -20.787 0.006 1.00 45.81 204 SER A N 1
ATOM 1540 C CA . SER A 1 204 ? -26.044 -21.528 0.121 1.00 45.81 204 SER A CA 1
ATOM 1541 C C . SER A 1 204 ? -25.590 -22.972 0.260 1.00 45.81 204 SER A C 1
ATOM 1543 O O . SER A 1 204 ? -24.984 -23.504 -0.679 1.00 45.81 204 SER A O 1
ATOM 1545 N N . LEU A 1 205 ? -25.692 -23.502 1.481 1.00 53.69 205 LEU A N 1
ATOM 1546 C CA . LEU A 1 205 ? -25.200 -24.817 1.843 1.00 53.69 205 LEU A CA 1
ATOM 1547 C C . LEU A 1 205 ? -25.653 -25.729 0.702 1.00 53.69 205 LEU A C 1
ATOM 1549 O O . LEU A 1 205 ? -26.854 -25.711 0.405 1.00 53.69 205 LEU A O 1
ATOM 1553 N N . PRO A 1 206 ? -24.739 -26.391 -0.037 1.00 58.22 206 PRO A N 1
ATOM 1554 C CA . PRO A 1 206 ? -25.171 -27.268 -1.112 1.00 58.22 206 PRO A CA 1
ATOM 1555 C C . PRO A 1 206 ? -26.244 -28.174 -0.507 1.00 58.22 206 PRO A C 1
ATOM 1557 O O . PRO A 1 206 ? -26.017 -28.656 0.612 1.00 58.22 206 PRO A O 1
ATOM 1560 N N . PRO A 1 207 ? -27.421 -28.310 -1.152 1.00 68.19 207 PRO A N 1
ATOM 1561 C CA . PRO A 1 207 ? -28.521 -29.069 -0.580 1.00 68.19 207 PRO A CA 1
ATOM 1562 C C . PRO A 1 207 ? -27.950 -30.399 -0.086 1.00 68.19 207 PRO A C 1
ATOM 1564 O O . PRO A 1 207 ? -27.118 -30.981 -0.799 1.00 68.19 207 PRO A O 1
ATOM 1567 N N . PRO A 1 208 ? -28.273 -30.801 1.159 1.00 68.81 208 PRO A N 1
ATOM 1568 C CA . PRO A 1 208 ? -27.641 -31.941 1.804 1.00 68.81 208 PRO A CA 1
ATOM 1569 C C . PRO A 1 208 ? -27.626 -33.105 0.814 1.00 68.81 208 PRO A C 1
ATOM 1571 O O . PRO A 1 208 ? -28.646 -33.342 0.161 1.00 68.81 208 PRO A O 1
ATOM 1574 N N . PRO A 1 209 ? -26.474 -33.772 0.615 1.00 63.16 209 PRO A N 1
ATOM 1575 C CA . PRO A 1 209 ? -26.370 -34.816 -0.385 1.00 63.16 209 PRO A CA 1
ATOM 1576 C C . PRO A 1 209 ? -27.442 -35.858 -0.085 1.00 63.16 209 PRO A C 1
ATOM 1578 O O . PRO A 1 209 ? -27.407 -36.482 0.976 1.00 63.16 209 PRO A O 1
ATOM 1581 N N . GLU A 1 210 ? -28.398 -36.023 -1.004 1.00 64.00 210 GLU A N 1
ATOM 1582 C CA . GLU A 1 210 ? -29.375 -37.099 -0.898 1.00 64.00 210 GLU A CA 1
ATOM 1583 C C . GLU A 1 210 ? -28.627 -38.417 -0.659 1.00 64.00 210 GLU A C 1
ATOM 1585 O O . GLU A 1 210 ? -27.564 -38.630 -1.266 1.00 64.00 210 GLU A O 1
ATOM 1590 N N . PRO A 1 211 ? -29.130 -39.287 0.234 1.00 60.28 211 PRO A N 1
ATOM 1591 C CA . PRO A 1 211 ? -28.461 -40.519 0.619 1.00 60.28 211 PRO A CA 1
ATOM 1592 C C . PRO A 1 211 ? -28.301 -41.422 -0.605 1.00 60.28 211 PRO A C 1
ATOM 1594 O O . PRO A 1 211 ? -29.169 -42.216 -0.962 1.00 60.28 211 PRO A O 1
ATOM 1597 N N . ARG A 1 212 ? -27.158 -41.304 -1.284 1.00 51.00 212 ARG A N 1
ATOM 1598 C CA . ARG A 1 212 ? -26.792 -42.191 -2.381 1.00 51.00 212 ARG A CA 1
ATOM 1599 C C . ARG A 1 212 ? -26.484 -43.556 -1.786 1.00 51.00 212 ARG A C 1
ATOM 1601 O O . ARG A 1 212 ? -25.442 -43.746 -1.160 1.00 51.00 212 ARG A O 1
ATOM 1608 N N . ALA A 1 213 ? -27.411 -44.482 -2.016 1.00 50.03 213 ALA A N 1
ATOM 1609 C CA . ALA A 1 213 ? -27.288 -45.900 -1.725 1.00 50.03 213 ALA A CA 1
ATOM 1610 C C . ALA A 1 213 ? -25.888 -46.427 -2.083 1.00 50.03 213 ALA A C 1
ATOM 1612 O O . ALA A 1 213 ? -25.326 -46.126 -3.144 1.00 50.03 213 ALA A O 1
ATOM 1613 N N . GLY A 1 214 ? -25.317 -47.179 -1.143 1.00 52.38 214 GLY A N 1
ATOM 1614 C CA . GLY A 1 214 ? -23.916 -47.569 -1.107 1.00 52.38 214 GLY A CA 1
ATOM 1615 C C . GLY A 1 214 ? -23.412 -48.188 -2.406 1.00 52.38 214 GLY A C 1
ATOM 1616 O O . GLY A 1 214 ? -23.750 -49.314 -2.761 1.00 52.38 214 GLY A O 1
ATOM 1617 N N . ARG A 1 215 ? -22.490 -47.491 -3.077 1.00 45.44 215 ARG A N 1
ATOM 1618 C CA . ARG A 1 215 ? -21.569 -48.141 -4.011 1.00 45.44 215 ARG A CA 1
ATOM 1619 C C . ARG A 1 215 ? -20.348 -48.616 -3.241 1.00 45.44 215 ARG A C 1
ATOM 1621 O O . ARG A 1 215 ? -19.484 -47.828 -2.859 1.00 45.44 215 ARG A O 1
ATOM 1628 N N . HIS A 1 216 ? -20.301 -49.929 -3.039 1.00 47.38 216 HIS A N 1
ATOM 1629 C CA . HIS A 1 216 ? -19.161 -50.668 -2.516 1.00 47.38 216 HIS A CA 1
ATOM 1630 C C . HIS A 1 216 ? -17.842 -50.186 -3.138 1.00 47.38 216 HIS A C 1
ATOM 1632 O O . HIS A 1 216 ? -17.602 -50.309 -4.342 1.00 47.38 216 HIS A O 1
ATOM 1638 N N . ARG A 1 217 ? -16.955 -49.658 -2.286 1.00 43.53 217 ARG A N 1
ATOM 1639 C CA . ARG A 1 217 ? -15.548 -49.408 -2.612 1.00 43.53 217 ARG A CA 1
ATOM 1640 C C . ARG A 1 217 ? -14.875 -50.745 -2.915 1.00 43.53 217 ARG A C 1
ATOM 1642 O O . ARG A 1 217 ? -14.488 -51.482 -2.011 1.00 43.53 217 ARG A O 1
ATOM 1649 N N . ARG A 1 218 ? -14.710 -51.043 -4.203 1.00 49.31 218 ARG A N 1
ATOM 1650 C CA . ARG A 1 218 ? -13.875 -52.144 -4.685 1.00 49.31 218 ARG A CA 1
ATOM 1651 C C . ARG A 1 218 ? -12.426 -51.851 -4.277 1.00 49.31 218 ARG A C 1
ATOM 1653 O O . ARG A 1 218 ? -11.814 -50.903 -4.770 1.00 49.31 218 ARG A O 1
ATOM 1660 N N . ARG A 1 219 ? -11.909 -52.622 -3.315 1.00 42.06 219 ARG A N 1
ATOM 1661 C CA . ARG A 1 219 ? -10.515 -52.564 -2.856 1.00 42.06 219 ARG A CA 1
ATOM 1662 C C . ARG A 1 219 ? -9.587 -52.833 -4.043 1.00 42.06 219 ARG A C 1
ATOM 1664 O O . ARG A 1 219 ? -9.721 -53.846 -4.721 1.00 42.06 219 ARG A O 1
ATOM 1671 N N . LYS A 1 220 ? -8.653 -51.915 -4.296 1.00 48.22 220 LYS A N 1
ATOM 1672 C CA . LYS A 1 220 ? -7.612 -52.063 -5.314 1.00 48.22 220 LYS A CA 1
ATOM 1673 C C . LYS A 1 220 ? -6.494 -52.912 -4.711 1.00 48.22 220 LYS A C 1
ATOM 1675 O O . LYS A 1 220 ? -5.696 -52.410 -3.926 1.00 48.22 220 LYS A O 1
ATOM 1680 N N . SER A 1 221 ? -6.492 -54.205 -5.019 1.00 44.97 221 SER A N 1
ATOM 1681 C CA . SER A 1 221 ? -5.404 -55.115 -4.663 1.00 44.97 221 SER A CA 1
ATOM 1682 C C . SER A 1 221 ? -4.155 -54.764 -5.468 1.00 44.97 221 SER A C 1
ATOM 1684 O O . SER A 1 221 ? -4.176 -54.756 -6.699 1.00 44.97 221 SER A O 1
ATOM 1686 N N . THR A 1 222 ? -3.064 -54.495 -4.766 1.00 49.78 222 THR A N 1
ATOM 1687 C CA . THR A 1 222 ? -1.700 -54.477 -5.293 1.00 49.78 222 THR A CA 1
ATOM 1688 C C . THR A 1 222 ? -1.306 -55.897 -5.699 1.00 49.78 222 THR A C 1
ATOM 1690 O O . THR A 1 222 ? -1.131 -56.750 -4.831 1.00 49.78 222 THR A O 1
ATOM 1693 N N . LYS A 1 223 ? -1.179 -56.169 -7.002 1.00 50.06 223 LYS A N 1
ATOM 1694 C CA . LYS A 1 223 ? -0.648 -57.440 -7.509 1.00 50.06 223 LYS A CA 1
ATOM 1695 C C . LYS A 1 223 ? 0.354 -57.190 -8.634 1.00 50.06 223 LYS A C 1
ATOM 1697 O O . LYS A 1 223 ? 0.018 -56.537 -9.613 1.00 50.06 223 LYS A O 1
ATOM 1702 N N . GLY A 1 224 ? 1.547 -57.754 -8.446 1.00 44.31 224 GLY A N 1
ATOM 1703 C CA . GLY A 1 224 ? 2.252 -58.536 -9.461 1.00 44.31 224 GLY A CA 1
ATOM 1704 C C . GLY A 1 224 ? 2.873 -57.791 -10.635 1.00 44.31 224 GLY A C 1
ATOM 1705 O O . GLY A 1 224 ? 2.213 -57.491 -11.618 1.00 44.31 224 GLY A O 1
ATOM 1706 N N . LYS A 1 225 ? 4.186 -57.614 -10.530 1.00 51.03 225 LYS A N 1
ATOM 1707 C CA . LYS A 1 225 ? 5.154 -57.502 -11.621 1.00 51.03 225 LYS A CA 1
ATOM 1708 C C . LYS A 1 225 ? 5.137 -58.806 -12.436 1.00 51.03 225 LYS A C 1
ATOM 1710 O O . LYS A 1 225 ? 5.312 -59.845 -11.818 1.00 51.03 225 LYS A O 1
ATOM 1715 N N . ASP A 1 226 ? 4.892 -58.741 -13.747 1.00 45.16 226 ASP A N 1
ATOM 1716 C CA . ASP A 1 226 ? 5.577 -59.533 -14.785 1.00 45.16 226 ASP A CA 1
ATOM 1717 C C . ASP A 1 226 ? 5.090 -59.195 -16.208 1.00 45.16 226 ASP A C 1
ATOM 1719 O O . ASP A 1 226 ? 4.140 -58.445 -16.415 1.00 45.16 226 ASP A O 1
ATOM 1723 N N . GLN A 1 227 ? 5.890 -59.664 -17.159 1.00 44.91 227 GLN A N 1
ATOM 1724 C CA . GLN A 1 227 ? 6.166 -59.201 -18.517 1.00 44.91 227 GLN A CA 1
ATOM 1725 C C . GLN A 1 227 ? 5.062 -59.495 -19.551 1.00 44.91 227 GLN A C 1
ATOM 1727 O O . GLN A 1 227 ? 4.227 -60.369 -19.347 1.00 44.91 227 GLN A O 1
ATOM 1732 N N . GLY A 1 228 ? 5.148 -58.850 -20.724 1.00 38.81 228 GLY A N 1
ATOM 1733 C CA . GLY A 1 228 ? 4.586 -59.397 -21.969 1.00 38.81 228 GLY A CA 1
ATOM 1734 C C . GLY A 1 228 ? 3.806 -58.403 -22.826 1.00 38.81 228 GLY A C 1
ATOM 1735 O O . GLY A 1 228 ? 2.805 -57.843 -22.401 1.00 38.81 228 GLY A O 1
ATOM 1736 N N . ALA A 1 229 ? 4.283 -58.196 -24.051 1.00 43.53 229 ALA A N 1
ATOM 1737 C CA . ALA A 1 229 ? 3.749 -57.286 -25.055 1.00 43.53 229 ALA A CA 1
ATOM 1738 C C . ALA A 1 229 ? 2.508 -57.834 -25.788 1.00 43.53 229 ALA A C 1
ATOM 1740 O O . ALA A 1 229 ? 2.506 -58.997 -26.174 1.00 43.53 229 ALA A O 1
ATOM 1741 N N . ALA A 1 230 ? 1.522 -56.966 -26.061 1.00 39.59 230 ALA A N 1
ATOM 1742 C CA . ALA A 1 230 ? 0.688 -56.937 -27.278 1.00 39.59 230 ALA A CA 1
ATOM 1743 C C . ALA A 1 230 ? -0.264 -55.711 -27.257 1.00 39.59 230 ALA A C 1
ATOM 1745 O O . ALA A 1 230 ? -0.681 -55.293 -26.173 1.00 39.59 230 ALA A O 1
ATOM 1746 N N . PRO A 1 231 ? -0.625 -55.114 -28.415 1.00 55.72 231 PRO A N 1
ATOM 1747 C CA . PRO A 1 231 ? -1.485 -53.934 -28.480 1.00 55.72 231 PRO A CA 1
ATOM 1748 C C . PRO A 1 231 ? -2.967 -54.323 -28.607 1.00 55.72 231 PRO A C 1
ATOM 1750 O O . PRO A 1 231 ? -3.361 -54.981 -29.566 1.00 55.72 231 PRO A O 1
ATOM 1753 N N . ALA A 1 232 ? -3.806 -53.869 -27.672 1.00 37.81 232 ALA A N 1
ATOM 1754 C CA . ALA A 1 232 ? -5.257 -54.041 -27.742 1.00 37.81 232 ALA A CA 1
ATOM 1755 C C . ALA A 1 232 ? -5.986 -52.691 -27.631 1.00 37.81 232 ALA A C 1
ATOM 1757 O O . ALA A 1 232 ? -5.972 -52.030 -26.596 1.00 37.81 232 ALA A O 1
ATOM 1758 N N . VAL A 1 233 ? -6.564 -52.303 -28.770 1.00 38.94 233 VAL A N 1
ATOM 1759 C CA . VAL A 1 233 ? -7.883 -51.687 -28.995 1.00 38.94 233 VAL A CA 1
ATOM 1760 C C . VAL A 1 233 ? -8.537 -50.992 -27.789 1.00 38.94 233 VAL A C 1
ATOM 1762 O O . VAL A 1 233 ? -8.969 -51.622 -26.828 1.00 38.94 233 VAL A O 1
ATOM 1765 N N . ILE A 1 234 ? -8.693 -49.671 -27.907 1.00 42.75 234 ILE A N 1
ATOM 1766 C CA . ILE A 1 234 ? -9.449 -48.806 -26.994 1.00 42.75 234 ILE A CA 1
ATOM 1767 C C . ILE A 1 234 ? -10.946 -48.903 -27.346 1.00 42.75 234 ILE A C 1
ATOM 1769 O O . ILE A 1 234 ? -11.306 -48.510 -28.457 1.00 42.75 234 ILE A O 1
ATOM 1773 N N . PRO A 1 235 ? -11.845 -49.339 -26.443 1.00 44.62 235 PRO A N 1
ATOM 1774 C CA . PRO A 1 235 ? -13.271 -49.130 -26.638 1.00 44.62 235 PRO A CA 1
ATOM 1775 C C . PRO A 1 235 ? -13.657 -47.698 -26.248 1.00 44.62 235 PRO A C 1
ATOM 1777 O O . PRO A 1 235 ? -13.422 -47.229 -25.131 1.00 44.62 235 PRO A O 1
ATOM 1780 N N . ALA A 1 236 ? -14.267 -47.005 -27.203 1.00 45.03 236 ALA A N 1
ATOM 1781 C CA . ALA A 1 236 ? -14.991 -45.764 -26.999 1.00 45.03 236 ALA A CA 1
ATOM 1782 C C . ALA A 1 236 ? -16.301 -46.039 -26.244 1.00 45.03 236 ALA A C 1
ATOM 1784 O O . ALA A 1 236 ? -17.082 -46.857 -26.708 1.00 45.03 236 ALA A O 1
ATOM 1785 N N . SER A 1 237 ? -16.545 -45.338 -25.129 1.00 42.06 237 SER A N 1
ATOM 1786 C CA . SER A 1 237 ? -17.860 -44.789 -24.731 1.00 42.06 237 SER A CA 1
ATOM 1787 C C . SER A 1 237 ? -17.896 -44.452 -23.236 1.00 42.06 237 SER A C 1
ATOM 1789 O O . SER A 1 237 ? -17.888 -45.347 -22.395 1.00 42.06 237 SER A O 1
ATOM 1791 N N . ALA A 1 238 ? -17.997 -43.163 -22.912 1.00 36.81 238 ALA A N 1
ATOM 1792 C CA . ALA A 1 238 ? -18.782 -42.642 -21.787 1.00 36.81 238 ALA A CA 1
ATOM 1793 C C . ALA A 1 238 ? -18.779 -41.111 -21.880 1.00 36.81 238 ALA A C 1
ATOM 1795 O O . ALA A 1 238 ? -18.036 -40.407 -21.193 1.00 36.81 238 ALA A O 1
ATOM 1796 N N . THR A 1 239 ? -19.590 -40.601 -22.802 1.00 40.22 239 THR A N 1
ATOM 1797 C CA . THR A 1 239 ? -19.871 -39.179 -22.982 1.00 40.22 239 THR A CA 1
ATOM 1798 C C . THR A 1 239 ? -20.564 -38.663 -21.724 1.00 40.22 239 THR A C 1
ATOM 1800 O O . THR A 1 239 ? -21.737 -38.930 -21.479 1.00 40.22 239 THR A O 1
ATOM 1803 N N . ARG A 1 240 ? -19.819 -37.946 -20.884 1.00 39.50 240 ARG A N 1
ATOM 1804 C CA . ARG A 1 240 ? -20.376 -37.159 -19.783 1.00 39.50 240 ARG A CA 1
ATOM 1805 C C . ARG A 1 240 ? -21.077 -35.940 -20.401 1.00 39.50 240 ARG A C 1
ATOM 1807 O O . ARG A 1 240 ? -20.424 -35.244 -21.179 1.00 39.50 240 ARG A O 1
ATOM 1814 N N . PRO A 1 241 ? -22.357 -35.658 -20.097 1.00 37.75 241 PRO A N 1
ATOM 1815 C CA . PRO A 1 241 ? -23.018 -34.474 -20.628 1.00 37.75 241 PRO A CA 1
ATOM 1816 C C . PRO A 1 241 ? -22.286 -33.231 -20.115 1.00 37.75 241 PRO A C 1
ATOM 1818 O O . PRO A 1 241 ? -22.075 -33.063 -18.909 1.00 37.75 241 PRO A O 1
ATOM 1821 N N . ALA A 1 242 ? -21.836 -32.396 -21.050 1.00 40.31 242 ALA A N 1
ATOM 1822 C CA . ALA A 1 242 ? -21.323 -31.074 -20.740 1.00 40.31 242 ALA A CA 1
ATOM 1823 C C . ALA A 1 242 ? -22.442 -30.266 -20.054 1.00 40.31 242 ALA A C 1
ATOM 1825 O O . ALA A 1 242 ? -23.595 -30.360 -20.484 1.00 40.31 242 ALA A O 1
ATOM 1826 N N . PRO A 1 243 ? -22.142 -29.493 -18.996 1.00 39.22 243 PRO A N 1
ATOM 1827 C CA . PRO A 1 243 ? -23.116 -28.561 -18.448 1.00 39.22 243 PRO A CA 1
ATOM 1828 C C . PRO A 1 243 ? -23.528 -27.594 -19.560 1.00 39.22 243 PRO A C 1
ATOM 1830 O O . PRO A 1 243 ? -22.671 -27.023 -20.237 1.00 39.22 243 PRO A O 1
ATOM 1833 N N . GLN A 1 244 ? -24.836 -27.456 -19.778 1.00 41.31 244 GLN A N 1
ATOM 1834 C CA . GLN A 1 244 ? -25.358 -26.490 -20.734 1.00 41.31 244 GLN A CA 1
ATOM 1835 C C . GLN A 1 244 ? -24.872 -25.088 -20.335 1.00 41.31 244 GLN A C 1
ATOM 1837 O O . GLN A 1 244 ? -25.032 -24.708 -19.171 1.00 41.31 244 GLN A O 1
ATOM 1842 N N . PRO A 1 245 ? -24.258 -24.314 -21.248 1.00 35.50 245 PRO A N 1
ATOM 1843 C CA . PRO A 1 245 ? -23.983 -22.918 -20.971 1.00 35.50 245 PRO A CA 1
ATOM 1844 C C . PRO A 1 245 ? -25.323 -22.187 -20.856 1.00 35.50 245 PRO A C 1
ATOM 1846 O O . PRO A 1 245 ? -26.097 -22.134 -21.811 1.00 35.50 245 PRO A O 1
ATOM 1849 N N . LEU A 1 246 ? -25.593 -21.634 -19.674 1.00 40.22 246 LEU A N 1
ATOM 1850 C CA . LEU A 1 246 ? -26.654 -20.649 -19.478 1.00 40.22 246 LEU A CA 1
ATOM 1851 C C . LEU A 1 246 ? -26.435 -19.482 -20.461 1.00 40.22 246 LEU A C 1
ATOM 1853 O O . LEU A 1 246 ? -25.278 -19.164 -20.767 1.00 40.22 246 LEU A O 1
ATOM 1857 N N . PRO A 1 247 ? -27.501 -18.852 -20.985 1.00 39.97 247 PRO A N 1
ATOM 1858 C CA . PRO A 1 247 ? -27.400 -17.908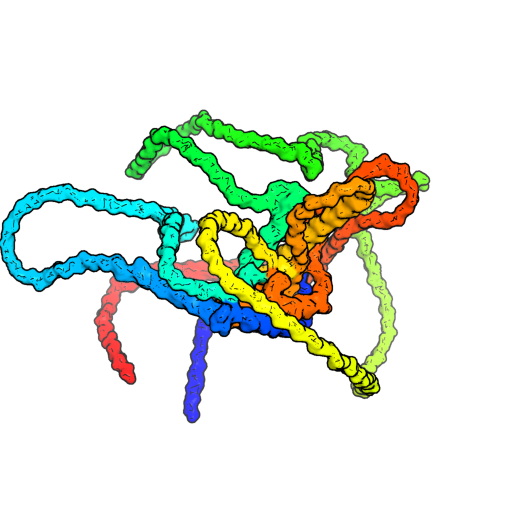 -22.086 1.00 39.97 247 PRO A CA 1
ATOM 1859 C C . PRO A 1 247 ? -26.770 -16.597 -21.602 1.00 39.97 247 PRO A C 1
ATOM 1861 O O . PRO A 1 247 ? -27.438 -15.632 -21.256 1.00 39.97 247 PRO A O 1
ATOM 1864 N N . LEU A 1 248 ? -25.441 -16.548 -21.647 1.00 40.75 248 LEU A N 1
ATOM 1865 C CA . LEU A 1 248 ? -24.618 -15.341 -21.529 1.00 40.75 248 LEU A CA 1
ATOM 1866 C C . LEU A 1 248 ? -24.740 -14.437 -22.781 1.00 40.75 248 LEU A C 1
ATOM 1868 O O . LEU A 1 248 ? -23.993 -13.476 -22.945 1.00 40.75 248 LEU A O 1
ATOM 1872 N N . ALA A 1 249 ? -25.640 -14.788 -23.706 1.00 37.75 249 ALA A N 1
ATOM 1873 C CA . ALA A 1 249 ? -25.708 -14.277 -25.070 1.00 37.75 249 ALA A CA 1
ATOM 1874 C C . ALA A 1 249 ? -26.550 -13.001 -25.232 1.00 37.75 249 ALA A C 1
ATOM 1876 O O . ALA A 1 249 ? -26.465 -12.376 -26.293 1.00 37.75 249 ALA A O 1
ATOM 1877 N N . ASP A 1 250 ? -27.309 -12.598 -24.208 1.00 40.44 250 ASP A N 1
ATOM 1878 C CA . ASP A 1 250 ? -28.247 -11.466 -24.286 1.00 40.44 250 ASP A CA 1
ATOM 1879 C C . ASP A 1 250 ? -27.811 -10.243 -23.463 1.00 40.44 250 ASP A C 1
ATOM 1881 O O . ASP A 1 250 ? -28.550 -9.271 -23.332 1.00 40.44 250 ASP A O 1
ATOM 1885 N N . HIS A 1 251 ? -26.581 -10.246 -22.940 1.00 39.28 251 HIS A N 1
ATOM 1886 C CA . HIS A 1 251 ? -26.035 -9.091 -22.232 1.00 39.28 251 HIS A CA 1
ATOM 1887 C C . HIS A 1 251 ? -25.455 -8.059 -23.227 1.00 39.28 251 H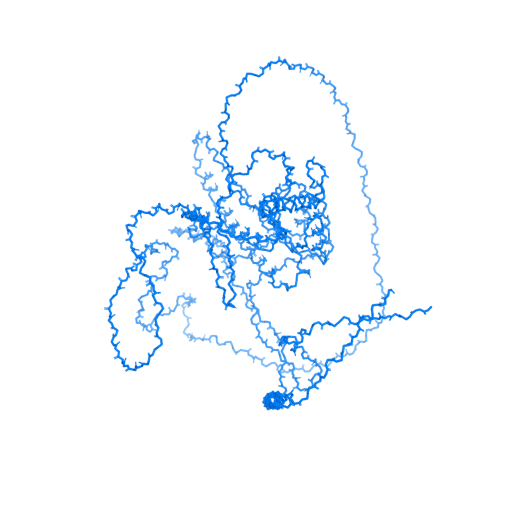IS A C 1
ATOM 1889 O O . HIS A 1 251 ? -24.584 -8.412 -24.034 1.00 39.28 251 HIS A O 1
ATOM 1895 N N . PRO A 1 252 ? -25.853 -6.771 -23.163 1.00 44.00 252 PRO A N 1
ATOM 1896 C CA . PRO A 1 252 ? -25.451 -5.744 -24.137 1.00 44.00 252 PRO A CA 1
ATOM 1897 C C . PRO A 1 252 ? -23.931 -5.513 -24.199 1.00 44.00 252 PRO A C 1
ATOM 1899 O O . PRO A 1 252 ? -23.406 -5.112 -25.236 1.00 44.00 252 PRO A O 1
ATOM 1902 N N . ALA A 1 253 ? -23.199 -5.857 -23.134 1.00 36.38 253 ALA A N 1
ATOM 1903 C CA . ALA A 1 253 ? -21.738 -5.760 -23.075 1.00 36.38 253 ALA A CA 1
ATOM 1904 C C . ALA A 1 253 ? -20.981 -6.736 -24.004 1.00 36.38 253 ALA A C 1
ATOM 1906 O O . ALA A 1 253 ? -19.787 -6.549 -24.207 1.00 36.38 253 ALA A O 1
ATOM 1907 N N . TYR A 1 254 ? -21.638 -7.755 -24.579 1.00 44.16 254 TYR A N 1
ATOM 1908 C CA . TYR A 1 254 ? -20.989 -8.785 -25.412 1.00 44.16 254 TYR A CA 1
ATOM 1909 C C . TYR A 1 254 ? -21.534 -8.874 -26.848 1.00 44.16 254 TYR A C 1
ATOM 1911 O O . TYR A 1 254 ? -21.175 -9.789 -27.593 1.00 44.16 254 TYR A O 1
ATOM 1919 N N . ALA A 1 255 ? -22.353 -7.910 -27.287 1.00 43.94 255 ALA A N 1
ATOM 1920 C CA . ALA A 1 255 ? -22.960 -7.908 -28.624 1.00 43.94 255 ALA A CA 1
ATOM 1921 C C . ALA A 1 255 ? -21.928 -7.955 -29.775 1.00 43.94 255 ALA A C 1
ATOM 1923 O O . ALA A 1 255 ? -22.200 -8.520 -30.836 1.00 43.94 255 ALA A O 1
ATOM 1924 N N . PHE A 1 256 ? -20.708 -7.452 -29.554 1.00 44.59 256 PHE A N 1
ATOM 1925 C CA . PHE A 1 256 ? -19.622 -7.468 -30.542 1.00 44.59 256 PHE A CA 1
ATOM 1926 C C . PHE A 1 256 ? -19.037 -8.866 -30.816 1.00 44.59 256 PHE A C 1
ATOM 1928 O O . PHE A 1 256 ? -18.353 -9.053 -31.820 1.00 44.59 256 PHE A O 1
ATOM 1935 N N . LEU A 1 257 ? -19.316 -9.867 -29.972 1.00 40.41 257 LEU A N 1
ATOM 1936 C CA . LEU A 1 257 ? -18.871 -11.252 -30.181 1.00 40.41 257 LEU A CA 1
ATOM 1937 C C . LEU A 1 257 ? -19.785 -12.046 -31.135 1.00 40.41 257 LEU A C 1
ATOM 1939 O O . LEU A 1 257 ? -19.423 -13.157 -31.530 1.00 40.41 257 LEU A O 1
ATOM 1943 N N . ARG A 1 258 ? -20.935 -11.489 -31.557 1.00 46.69 258 ARG A N 1
ATOM 1944 C CA . ARG A 1 258 ? -21.865 -12.141 -32.504 1.00 46.69 258 ARG A CA 1
ATOM 1945 C C . ARG A 1 258 ? -21.337 -12.209 -33.948 1.00 46.69 258 ARG A C 1
ATOM 1947 O O . ARG A 1 258 ? -21.873 -12.964 -34.755 1.00 46.69 258 ARG A O 1
ATOM 1954 N N . SER A 1 259 ? -20.251 -11.518 -34.295 1.00 44.03 259 SER A N 1
ATOM 1955 C CA . SER A 1 259 ? -19.658 -11.539 -35.643 1.00 44.03 259 SER A CA 1
ATOM 1956 C C . SER A 1 259 ? -18.642 -12.679 -35.848 1.00 44.03 259 SER A C 1
ATOM 1958 O O . SER A 1 259 ? -17.525 -12.474 -36.314 1.00 44.03 259 SER A O 1
ATOM 1960 N N . ARG A 1 260 ? -19.027 -13.928 -35.545 1.00 39.38 260 ARG A N 1
ATOM 1961 C CA . ARG A 1 260 ? -18.251 -15.139 -35.904 1.00 39.38 260 ARG A CA 1
ATOM 1962 C C . ARG A 1 260 ? -18.825 -15.899 -37.104 1.00 39.38 260 ARG A C 1
ATOM 1964 O O . ARG A 1 260 ? -18.806 -17.125 -37.152 1.00 39.38 260 ARG A O 1
ATOM 1971 N N . ARG A 1 261 ? -19.275 -15.171 -38.122 1.00 39.41 261 ARG A N 1
ATOM 1972 C CA . ARG A 1 261 ? -19.240 -15.667 -39.502 1.00 39.41 261 ARG A CA 1
ATOM 1973 C C . ARG A 1 261 ? -18.301 -14.753 -40.259 1.00 39.41 261 ARG A C 1
ATOM 1975 O O . ARG A 1 261 ? -18.629 -13.594 -40.473 1.00 39.41 261 ARG A O 1
ATOM 1982 N N . THR A 1 262 ? -17.125 -15.264 -40.607 1.00 40.19 262 THR A N 1
ATOM 1983 C CA . THR A 1 262 ? -16.202 -14.602 -41.530 1.00 40.19 262 THR A CA 1
ATOM 1984 C C . THR A 1 262 ? -16.942 -14.363 -42.845 1.00 40.19 262 THR A C 1
ATOM 1986 O O . THR A 1 262 ? -17.262 -15.343 -43.528 1.00 40.19 262 THR A O 1
ATOM 1989 N N . PRO A 1 263 ? -17.244 -13.113 -43.227 1.00 39.78 263 PRO A N 1
ATOM 1990 C CA . PRO A 1 263 ? -17.642 -12.838 -44.593 1.00 39.78 263 PRO A CA 1
ATOM 1991 C C . PRO A 1 263 ? -16.414 -13.106 -45.466 1.00 39.78 263 PRO A C 1
ATOM 1993 O O . PRO A 1 263 ? -15.293 -12.761 -45.080 1.00 39.78 263 PRO A O 1
ATOM 1996 N N . LYS A 1 264 ? -16.608 -13.725 -46.635 1.00 42.34 264 LYS A N 1
ATOM 1997 C CA . LYS A 1 264 ? -15.573 -13.727 -47.676 1.00 42.34 264 LYS A CA 1
ATOM 1998 C C . LYS A 1 264 ? -15.106 -12.275 -47.869 1.00 42.34 264 LYS A C 1
ATOM 2000 O O . LYS A 1 264 ? -15.970 -11.398 -47.933 1.00 42.34 264 LYS A O 1
ATOM 2005 N N . PRO A 1 265 ? -13.793 -11.998 -47.919 1.00 37.19 265 PRO A N 1
ATOM 2006 C CA . PRO A 1 265 ? -13.309 -10.636 -48.081 1.00 37.19 265 PRO A CA 1
ATOM 2007 C C . PRO A 1 265 ? -13.768 -10.110 -49.445 1.00 37.19 265 PRO A C 1
ATOM 2009 O O . PRO A 1 265 ? -13.233 -10.498 -50.479 1.00 37.19 265 PRO A O 1
ATOM 2012 N N . SER A 1 266 ? -14.792 -9.255 -49.457 1.00 49.72 266 SER A N 1
ATOM 2013 C CA . SER A 1 266 ? -15.076 -8.400 -50.605 1.00 49.72 266 SER A CA 1
ATOM 2014 C C . SER A 1 266 ? -14.006 -7.312 -50.627 1.00 49.72 266 SER A C 1
ATOM 2016 O O . SER A 1 266 ? -13.852 -6.598 -49.632 1.00 49.72 266 SER A O 1
ATOM 2018 N N . LEU A 1 267 ? -13.291 -7.190 -51.743 1.00 51.81 267 LEU A N 1
ATOM 2019 C CA . LEU A 1 267 ? -12.193 -6.239 -51.965 1.00 51.81 267 LEU A CA 1
ATOM 2020 C C . LEU A 1 267 ? -12.573 -4.756 -51.759 1.00 51.81 267 LEU A C 1
ATOM 2022 O O . LEU A 1 267 ? -11.680 -3.924 -51.641 1.00 51.81 267 LEU A O 1
ATOM 2026 N N . ASP A 1 268 ? -13.862 -4.436 -51.606 1.00 48.47 268 ASP A N 1
ATOM 2027 C CA . ASP A 1 268 ? -14.354 -3.054 -51.599 1.00 48.47 268 ASP A CA 1
ATOM 2028 C C . ASP A 1 268 ? -14.766 -2.487 -50.231 1.00 48.47 268 ASP A C 1
ATOM 2030 O O . ASP A 1 268 ? -15.185 -1.332 -50.147 1.00 48.47 268 ASP A O 1
ATOM 2034 N N . ARG A 1 269 ? -14.632 -3.232 -49.121 1.00 45.16 269 ARG A N 1
ATOM 2035 C CA . ARG A 1 269 ? -14.997 -2.704 -47.790 1.00 45.16 269 ARG A CA 1
ATOM 2036 C C . ARG A 1 269 ? -13.781 -2.265 -46.980 1.00 45.16 269 ARG A C 1
ATOM 2038 O O . ARG A 1 269 ? -13.093 -3.074 -46.360 1.00 45.16 269 ARG A O 1
ATOM 2045 N N . ARG A 1 270 ? -13.544 -0.951 -46.962 1.00 50.03 270 ARG A N 1
ATOM 2046 C CA . ARG A 1 270 ? -12.525 -0.305 -46.122 1.00 50.03 270 ARG A CA 1
ATOM 2047 C C . ARG A 1 270 ? -12.897 -0.406 -44.629 1.00 50.03 270 ARG A C 1
ATOM 2049 O O . ARG A 1 270 ? -14.080 -0.337 -44.295 1.00 50.03 270 ARG A O 1
ATOM 2056 N N . PRO A 1 271 ? -11.914 -0.578 -43.727 1.00 48.72 271 PRO A N 1
ATOM 2057 C CA . PRO A 1 271 ? -12.169 -0.743 -42.301 1.00 48.72 271 PRO A CA 1
ATOM 2058 C C . PRO A 1 271 ? -12.685 0.552 -41.636 1.00 48.72 271 PRO A C 1
ATOM 2060 O O . PRO A 1 271 ? -12.297 1.650 -42.039 1.00 48.72 271 PRO A O 1
ATOM 2063 N N . PRO A 1 272 ? -13.513 0.436 -40.579 1.00 49.16 272 PRO A N 1
ATOM 2064 C CA . PRO A 1 272 ? -14.307 1.534 -40.006 1.00 49.16 272 PRO A CA 1
ATOM 2065 C C . PRO A 1 272 ? -13.515 2.619 -39.252 1.00 49.16 272 PRO A C 1
ATOM 2067 O O . PRO A 1 272 ? -14.116 3.534 -38.706 1.00 49.16 272 PR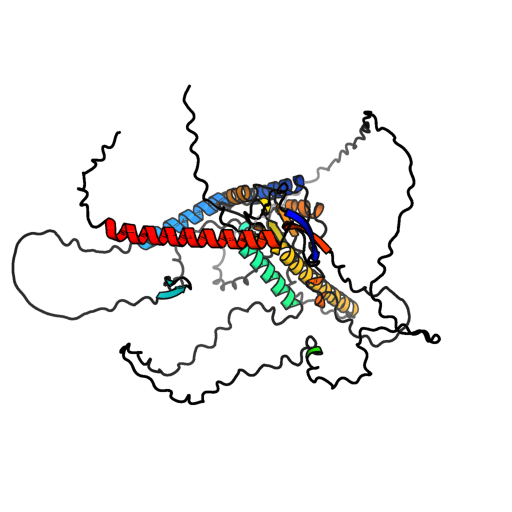O A O 1
ATOM 2070 N N . TYR A 1 273 ? -12.183 2.542 -39.205 1.00 50.28 273 TYR A N 1
ATOM 2071 C CA . TYR A 1 273 ? -11.324 3.554 -38.571 1.00 50.28 273 TYR A CA 1
ATOM 2072 C C . TYR A 1 273 ? -10.652 4.505 -39.575 1.00 50.28 273 TYR A C 1
ATOM 2074 O O . TYR A 1 273 ? -9.836 5.336 -39.183 1.00 50.28 273 TYR A O 1
ATOM 2082 N N . VAL A 1 274 ? -10.974 4.403 -40.868 1.00 41.22 274 VAL A N 1
ATOM 2083 C CA . VAL A 1 274 ? -10.501 5.347 -41.889 1.00 41.22 274 VAL A CA 1
ATOM 2084 C C . VAL A 1 274 ? -11.584 6.399 -42.114 1.00 41.22 274 VAL A C 1
ATOM 2086 O O . VAL A 1 274 ? -12.507 6.192 -42.898 1.00 41.22 274 VAL A O 1
ATOM 2089 N N . VAL A 1 275 ? -11.479 7.525 -41.410 1.00 43.53 275 VAL A N 1
ATOM 2090 C CA . VAL A 1 275 ? -12.321 8.701 -41.660 1.00 43.53 275 VAL A CA 1
ATOM 2091 C C . VAL A 1 275 ? -11.734 9.447 -42.856 1.00 43.53 275 VAL A C 1
ATOM 2093 O O . VAL A 1 275 ? -10.636 9.994 -42.775 1.00 43.53 275 VAL A O 1
ATOM 2096 N N . VAL A 1 276 ? -12.444 9.434 -43.984 1.00 42.62 276 VAL A N 1
ATOM 2097 C CA . VAL A 1 276 ? -12.148 10.318 -45.116 1.00 42.62 276 VAL A CA 1
ATOM 2098 C C . VAL A 1 276 ? -12.822 11.650 -44.812 1.00 42.62 276 VAL A C 1
ATOM 2100 O O . VAL A 1 276 ? -14.046 11.711 -44.729 1.00 42.62 276 VAL A O 1
ATOM 2103 N N . ALA A 1 277 ? -12.025 12.698 -44.604 1.00 39.09 277 ALA A N 1
ATOM 2104 C CA . ALA A 1 277 ? -12.529 14.064 -44.593 1.00 39.09 277 ALA A CA 1
ATOM 2105 C C . ALA A 1 277 ? -13.065 14.367 -45.998 1.00 39.09 277 ALA A C 1
ATOM 2107 O O . ALA A 1 277 ? -12.318 14.315 -46.976 1.00 39.09 277 ALA A O 1
ATO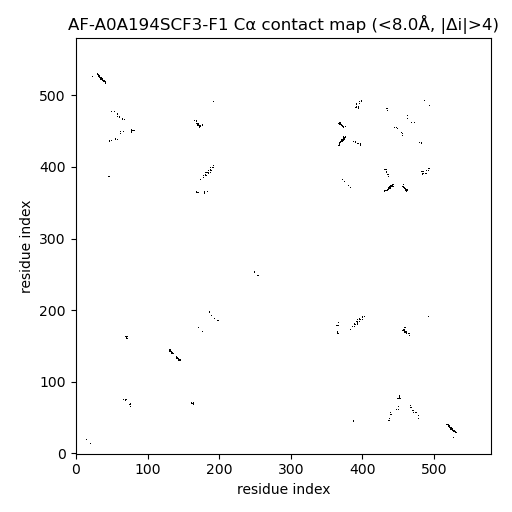M 2108 N N . GLY A 1 278 ? -14.376 14.559 -46.101 1.00 41.56 278 GLY A N 1
ATOM 2109 C CA . GLY A 1 278 ? -15.032 14.887 -47.353 1.00 41.56 278 GLY A CA 1
ATOM 2110 C C . GLY A 1 278 ? -14.913 16.375 -47.618 1.00 41.56 278 GLY A C 1
ATOM 2111 O O . GLY A 1 278 ? -15.637 17.136 -46.998 1.00 41.56 278 GLY A O 1
ATOM 2112 N N . ASP A 1 279 ? -14.056 16.743 -48.565 1.00 39.97 279 ASP A N 1
ATOM 2113 C CA . ASP A 1 279 ? -14.271 17.914 -49.405 1.00 39.97 279 ASP A CA 1
ATOM 2114 C C . ASP A 1 279 ? -14.127 17.466 -50.859 1.00 39.97 279 ASP A C 1
ATOM 2116 O O . ASP A 1 279 ? -13.124 16.879 -51.279 1.00 39.97 279 ASP A O 1
ATOM 2120 N N . ALA A 1 280 ? -15.209 17.652 -51.607 1.00 50.09 280 ALA A N 1
ATOM 2121 C CA . ALA A 1 280 ? -15.302 17.302 -53.009 1.00 50.09 280 ALA A CA 1
ATOM 2122 C C . ALA A 1 280 ? -14.451 18.279 -53.836 1.00 50.09 280 ALA A C 1
ATOM 2124 O O . ALA A 1 280 ? -14.607 19.485 -53.695 1.00 50.09 280 ALA A O 1
ATOM 2125 N N . GLN A 1 281 ? -13.624 17.723 -54.732 1.00 44.62 281 GLN A N 1
ATOM 2126 C CA . GLN A 1 281 ? -12.763 18.372 -55.745 1.00 44.62 281 GLN A CA 1
ATOM 2127 C C . GLN A 1 281 ? -11.264 18.455 -55.412 1.00 44.62 281 GLN A C 1
ATOM 2129 O O . GLN A 1 281 ? -10.673 19.525 -55.305 1.00 44.62 281 GLN A O 1
ATOM 2134 N N . SER A 1 282 ? -10.597 17.299 -55.378 1.00 40.97 282 SER A N 1
ATOM 2135 C CA . SER A 1 282 ? -9.269 17.139 -55.993 1.00 40.97 282 SER A CA 1
ATOM 2136 C C . SER A 1 282 ? -8.882 15.664 -56.034 1.00 40.97 282 SER A C 1
ATOM 2138 O O . SER A 1 282 ? -8.643 15.036 -55.005 1.00 40.97 282 SER A O 1
ATOM 2140 N N . GLU A 1 283 ? -8.777 15.111 -57.240 1.00 46.88 283 GLU A N 1
ATOM 2141 C CA . GLU A 1 283 ? -8.107 13.838 -57.485 1.00 46.88 283 GLU A CA 1
ATOM 2142 C C . GLU A 1 283 ? -6.617 13.965 -57.134 1.00 46.88 283 GLU A C 1
ATOM 2144 O O . GLU A 1 283 ? -5.806 14.389 -57.955 1.00 46.88 283 GLU A O 1
ATOM 2149 N N . ARG A 1 284 ? -6.219 13.598 -55.911 1.00 42.56 284 ARG A N 1
ATOM 2150 C CA . ARG A 1 284 ? -4.818 13.270 -55.604 1.00 42.56 284 ARG A CA 1
ATOM 2151 C C . ARG A 1 284 ? -4.743 12.049 -54.697 1.00 42.56 284 ARG A C 1
ATOM 2153 O O . ARG A 1 284 ? -5.401 11.968 -53.666 1.00 42.56 284 ARG A O 1
ATOM 2160 N N . GLY A 1 285 ? -3.950 11.081 -55.152 1.00 34.81 285 GLY A N 1
ATOM 2161 C CA . GLY A 1 285 ? -3.896 9.713 -54.652 1.00 34.81 285 GLY A CA 1
ATOM 2162 C C . GLY A 1 285 ? -3.621 9.561 -53.156 1.00 34.81 285 GLY A C 1
ATOM 2163 O O . GLY A 1 285 ? -2.944 10.367 -52.518 1.00 34.81 285 GLY A O 1
ATOM 2164 N N . VAL A 1 286 ? -4.127 8.447 -52.626 1.00 38.47 286 VAL A N 1
ATOM 2165 C CA . VAL A 1 286 ? -3.901 7.962 -51.264 1.00 38.47 286 VAL A CA 1
ATOM 2166 C C . VAL A 1 286 ? -2.396 7.798 -51.028 1.00 38.47 286 VAL A C 1
ATOM 2168 O O . VAL A 1 286 ? -1.790 6.819 -51.461 1.00 38.47 286 VAL A O 1
ATOM 2171 N N . ARG A 1 287 ? -1.772 8.752 -50.332 1.00 37.91 287 ARG A N 1
ATOM 2172 C CA . ARG A 1 287 ? -0.422 8.578 -49.788 1.00 37.91 287 ARG A CA 1
ATOM 2173 C C . ARG A 1 287 ? -0.531 7.866 -48.445 1.00 37.91 287 ARG A C 1
ATOM 2175 O O . ARG A 1 287 ? -1.027 8.432 -47.475 1.00 37.91 287 ARG A O 1
ATOM 2182 N N . LEU A 1 288 ? -0.048 6.625 -48.390 1.00 33.09 288 LEU A N 1
ATOM 2183 C CA . LEU A 1 288 ? 0.311 5.989 -47.125 1.00 33.09 288 LEU A CA 1
ATOM 2184 C C . LEU A 1 288 ? 1.349 6.881 -46.429 1.00 33.09 288 LEU A C 1
ATOM 2186 O O . LEU A 1 288 ? 2.429 7.112 -46.974 1.00 33.09 288 LEU A O 1
ATOM 2190 N N . LEU A 1 289 ? 1.034 7.354 -45.224 1.00 34.50 289 LEU A N 1
ATOM 2191 C CA . LEU A 1 289 ? 2.000 7.969 -44.315 1.00 34.50 289 LEU A CA 1
ATOM 2192 C C . LEU A 1 289 ? 2.967 6.885 -43.822 1.00 34.50 289 LEU A C 1
ATOM 2194 O O . LEU A 1 289 ? 2.807 6.291 -42.757 1.00 34.50 289 LEU A O 1
ATOM 2198 N N . VAL A 1 290 ? 3.976 6.606 -44.643 1.00 33.22 290 VAL A N 1
ATOM 2199 C CA . VAL A 1 290 ? 5.230 6.014 -44.189 1.00 33.22 290 VAL A CA 1
ATOM 2200 C C . VAL A 1 290 ? 5.961 7.120 -43.434 1.00 33.22 290 VAL A C 1
ATOM 2202 O O . VAL A 1 290 ? 6.331 8.137 -44.014 1.00 33.22 290 VAL A O 1
ATOM 2205 N N . ASN A 1 291 ? 6.143 6.935 -42.127 1.00 39.25 291 ASN A N 1
ATOM 2206 C CA . ASN A 1 291 ? 7.049 7.752 -41.325 1.00 39.25 291 ASN A CA 1
ATOM 2207 C C . ASN A 1 291 ? 8.485 7.531 -41.823 1.00 39.25 291 ASN A C 1
ATOM 2209 O O . ASN A 1 291 ? 9.210 6.671 -41.326 1.00 39.25 291 ASN A O 1
ATOM 2213 N N . SER A 1 292 ? 8.890 8.304 -42.823 1.00 41.50 292 SER A N 1
ATOM 2214 C CA . SER A 1 292 ? 10.274 8.414 -43.264 1.00 41.50 292 SER A CA 1
ATOM 2215 C C . SER A 1 292 ? 10.561 9.847 -43.694 1.00 41.50 292 SER A C 1
ATOM 2217 O O . SER A 1 292 ? 10.660 10.134 -44.879 1.00 41.50 292 SER A O 1
ATOM 2219 N N . ASP A 1 293 ? 10.732 10.728 -42.710 1.00 33.81 293 ASP A N 1
ATOM 2220 C CA . ASP A 1 293 ? 11.465 11.985 -42.872 1.00 33.81 293 ASP A CA 1
ATOM 2221 C C . ASP A 1 293 ? 12.599 12.033 -41.841 1.00 33.81 293 ASP A C 1
ATOM 2223 O O . ASP A 1 293 ? 12.600 12.778 -40.864 1.00 33.81 293 ASP A O 1
ATOM 2227 N N . ALA A 1 294 ? 13.612 11.197 -42.076 1.00 35.31 294 ALA A N 1
ATOM 2228 C CA . ALA A 1 294 ? 14.953 11.440 -41.569 1.00 35.31 294 ALA A CA 1
ATOM 2229 C C . ALA A 1 294 ? 15.619 12.468 -42.495 1.00 35.31 294 ALA A C 1
ATOM 2231 O O . ALA A 1 294 ? 16.414 12.118 -43.370 1.00 35.31 294 ALA A O 1
ATOM 2232 N N . ARG A 1 295 ? 15.283 13.752 -42.327 1.00 34.38 295 ARG A N 1
ATOM 2233 C CA . ARG A 1 295 ? 16.062 14.824 -42.950 1.00 34.38 295 ARG A CA 1
ATOM 2234 C C . ARG A 1 295 ? 17.410 14.920 -42.246 1.00 34.38 295 ARG A C 1
ATOM 2236 O O . ARG A 1 295 ? 17.517 15.367 -41.108 1.00 34.38 295 ARG A O 1
ATOM 2243 N N . ARG A 1 296 ? 18.448 14.489 -42.963 1.00 35.97 296 ARG A N 1
ATOM 2244 C CA . ARG A 1 296 ? 19.834 14.890 -42.726 1.00 35.97 296 ARG A CA 1
ATOM 2245 C C . ARG A 1 296 ? 19.899 16.415 -42.790 1.00 35.97 296 ARG A C 1
ATOM 2247 O O . ARG A 1 296 ? 19.743 16.983 -43.865 1.00 35.97 296 ARG A O 1
ATOM 2254 N N . VAL A 1 297 ? 20.166 17.059 -41.662 1.00 31.69 297 VAL A N 1
ATOM 2255 C CA . VAL A 1 297 ? 20.747 18.401 -41.656 1.00 31.69 297 VAL A CA 1
ATOM 2256 C C . VAL A 1 297 ? 22.257 18.198 -41.602 1.00 31.69 297 VAL A C 1
ATOM 2258 O O . VAL A 1 297 ? 22.818 17.856 -40.562 1.00 31.69 297 VAL A O 1
ATOM 2261 N N . SER A 1 298 ? 22.898 18.304 -42.767 1.00 32.53 298 SER A N 1
ATOM 2262 C CA . SER A 1 298 ? 24.338 18.533 -42.869 1.00 32.53 298 SER A CA 1
ATOM 2263 C C . SER A 1 298 ? 24.641 19.936 -42.356 1.00 32.53 298 SER A C 1
ATOM 2265 O O . SER A 1 298 ? 23.881 20.867 -42.615 1.00 32.53 298 SER A O 1
ATOM 2267 N N . GLY A 1 299 ? 25.729 20.058 -41.604 1.00 33.94 299 GLY A N 1
ATOM 2268 C CA . GLY A 1 299 ? 26.036 21.231 -40.804 1.00 33.94 299 GLY A CA 1
ATOM 2269 C C . GLY A 1 299 ? 26.326 22.517 -41.571 1.00 33.94 299 GLY A C 1
ATOM 2270 O O . GLY A 1 299 ? 26.742 22.517 -42.726 1.00 33.94 299 GLY A O 1
ATOM 2271 N N . SER A 1 300 ? 26.219 23.612 -40.829 1.00 30.84 300 SER A N 1
ATOM 2272 C CA . SER A 1 300 ? 26.991 24.824 -41.055 1.00 30.84 300 SER A CA 1
ATOM 2273 C C . SER A 1 300 ? 27.712 25.165 -39.754 1.00 30.84 300 SER A C 1
ATOM 2275 O O . SER A 1 300 ? 27.096 25.458 -38.730 1.00 30.84 300 SER A O 1
ATOM 2277 N N . SER A 1 301 ? 29.033 25.064 -39.821 1.00 37.09 301 SER A N 1
ATOM 2278 C CA . SER A 1 301 ? 29.986 25.596 -38.856 1.00 37.09 301 SER A CA 1
ATOM 2279 C C . SER A 1 301 ? 29.751 27.097 -38.664 1.00 37.09 301 SER A C 1
ATOM 2281 O O . SER A 1 301 ? 29.771 27.845 -39.638 1.00 37.09 301 SER A O 1
ATOM 2283 N N . ALA A 1 302 ? 29.566 27.538 -37.420 1.00 35.00 302 ALA A N 1
ATOM 2284 C CA . ALA A 1 302 ? 29.755 28.931 -37.040 1.00 35.00 302 ALA A CA 1
ATOM 2285 C C . ALA A 1 302 ? 30.478 28.988 -35.692 1.00 35.00 302 ALA A C 1
ATOM 2287 O O . ALA A 1 302 ? 30.016 28.524 -34.653 1.00 35.00 302 ALA A O 1
ATOM 2288 N N . ARG A 1 303 ? 31.686 29.519 -35.798 1.00 37.75 303 ARG A N 1
ATOM 2289 C CA . ARG A 1 303 ? 32.743 29.701 -34.818 1.00 37.75 303 ARG A CA 1
ATOM 2290 C C . ARG A 1 303 ? 32.491 31.015 -34.074 1.00 37.75 303 ARG A C 1
ATOM 2292 O O . ARG A 1 303 ? 32.538 32.055 -34.715 1.00 37.75 303 ARG A O 1
ATOM 2299 N N . ALA A 1 304 ? 32.287 30.995 -32.759 1.00 33.88 304 ALA A N 1
ATOM 2300 C CA . ALA A 1 304 ? 32.507 32.154 -31.880 1.00 33.88 304 ALA A CA 1
ATOM 2301 C C . ALA A 1 304 ? 32.498 31.675 -30.419 1.00 33.88 304 ALA A C 1
ATOM 2303 O O . ALA A 1 304 ? 31.513 31.123 -29.952 1.00 33.88 304 ALA A O 1
ATOM 2304 N N . ARG A 1 305 ? 33.666 31.627 -29.779 1.00 34.34 305 ARG A N 1
ATOM 2305 C CA . ARG A 1 305 ? 34.228 32.649 -28.874 1.00 34.34 305 ARG A CA 1
ATOM 2306 C C . ARG A 1 305 ? 34.046 32.241 -27.410 1.00 34.34 305 ARG A C 1
ATOM 2308 O O . ARG A 1 305 ? 32.971 32.288 -26.835 1.00 34.34 305 ARG A O 1
ATOM 2315 N N . THR A 1 306 ? 35.183 31.824 -26.874 1.00 41.31 306 THR A N 1
ATOM 2316 C CA . THR A 1 306 ? 35.595 31.806 -25.475 1.00 41.31 306 THR A CA 1
ATOM 2317 C C . THR A 1 306 ? 35.069 32.998 -24.676 1.00 41.31 306 THR A C 1
ATOM 2319 O O . THR A 1 306 ? 35.327 34.141 -25.053 1.00 41.31 306 THR A O 1
ATOM 2322 N N . ALA A 1 307 ? 34.447 32.729 -23.532 1.00 35.16 307 ALA A N 1
ATOM 2323 C CA . ALA A 1 307 ? 34.434 33.649 -22.405 1.00 35.16 307 ALA A CA 1
ATOM 2324 C C . ALA A 1 307 ? 34.511 32.829 -21.114 1.00 35.16 307 ALA A C 1
ATOM 2326 O O . ALA A 1 307 ? 33.731 31.901 -20.902 1.00 35.16 307 ALA A O 1
ATOM 2327 N N . ALA A 1 308 ? 35.534 33.146 -20.329 1.00 39.19 308 ALA A N 1
ATOM 2328 C CA . ALA A 1 308 ? 35.793 32.630 -19.001 1.00 39.19 308 ALA A CA 1
ATOM 2329 C C . ALA A 1 308 ? 34.633 32.970 -18.055 1.00 39.19 308 ALA A C 1
ATOM 2331 O O . ALA A 1 308 ? 34.036 34.039 -18.174 1.00 39.19 308 ALA A O 1
ATOM 2332 N N . VAL A 1 309 ? 34.339 32.073 -17.116 1.00 39.03 309 VAL A N 1
ATOM 2333 C CA . VAL A 1 309 ? 33.515 32.395 -15.950 1.00 39.03 309 VAL A CA 1
ATOM 2334 C C . VAL A 1 309 ? 34.430 32.339 -14.743 1.00 39.03 309 VAL A C 1
ATOM 2336 O O . VAL A 1 309 ? 34.921 31.277 -14.362 1.00 39.03 309 VAL A O 1
ATOM 2339 N N . ASP A 1 310 ? 34.689 33.545 -14.266 1.00 34.31 310 ASP A N 1
ATOM 2340 C CA . ASP A 1 310 ? 35.405 33.919 -13.064 1.00 34.31 310 ASP A CA 1
ATOM 2341 C C . ASP A 1 310 ? 34.522 33.687 -11.830 1.00 34.31 310 ASP A C 1
ATOM 2343 O O . ASP A 1 310 ? 33.287 33.719 -11.908 1.00 34.31 310 ASP A O 1
ATOM 2347 N N . GLU A 1 311 ? 35.176 33.437 -10.702 1.00 40.78 311 GLU A N 1
ATOM 2348 C CA . GLU A 1 311 ? 34.568 33.360 -9.380 1.00 40.78 311 GLU A CA 1
ATOM 2349 C C . GLU A 1 311 ? 34.019 34.732 -8.961 1.00 40.78 311 GLU A C 1
ATOM 2351 O O . GLU A 1 311 ? 34.623 35.771 -9.215 1.00 40.78 311 GLU A O 1
ATOM 2356 N N . GLY A 1 312 ? 32.883 34.755 -8.262 1.00 33.59 312 GLY A N 1
ATOM 2357 C CA . GLY A 1 312 ? 32.332 36.008 -7.755 1.00 33.59 312 GLY A CA 1
ATOM 2358 C C . GLY A 1 312 ? 31.098 35.808 -6.893 1.00 33.59 312 GLY A C 1
ATOM 2359 O O . GLY A 1 312 ? 29.980 35.714 -7.389 1.00 33.59 312 GLY A O 1
ATOM 2360 N N . ALA A 1 313 ? 31.332 35.736 -5.588 1.00 40.94 313 ALA A N 1
ATOM 2361 C CA . ALA A 1 313 ? 30.347 35.746 -4.519 1.00 40.94 313 ALA A CA 1
ATOM 2362 C C . ALA A 1 313 ? 29.383 36.937 -4.602 1.00 40.94 313 ALA A C 1
ATOM 2364 O O . ALA A 1 313 ? 29.860 38.059 -4.684 1.00 40.94 313 ALA A O 1
ATOM 2365 N N . LEU A 1 314 ? 28.073 36.715 -4.434 1.00 34.09 314 LEU A N 1
ATOM 2366 C CA . LEU A 1 314 ? 27.144 37.697 -3.858 1.00 34.09 314 LEU A CA 1
ATOM 2367 C C . LEU A 1 314 ? 25.921 36.987 -3.238 1.00 34.09 314 LEU A C 1
ATOM 2369 O O . LEU A 1 314 ? 25.221 36.209 -3.883 1.00 34.09 314 LEU A O 1
ATOM 2373 N N . LEU A 1 315 ? 25.708 37.267 -1.950 1.00 44.16 315 LEU A N 1
ATOM 2374 C CA . LEU A 1 315 ? 24.553 36.909 -1.120 1.00 44.16 315 LEU A CA 1
ATOM 2375 C C . LEU A 1 315 ? 23.265 37.591 -1.619 1.00 44.16 315 LEU A C 1
ATOM 2377 O O . LEU A 1 315 ? 23.336 38.740 -2.053 1.00 44.16 315 LEU A O 1
ATOM 2381 N N . PRO A 1 316 ? 22.080 36.996 -1.399 1.00 47.41 316 PRO A N 1
ATOM 2382 C CA . PRO A 1 316 ? 20.852 37.760 -1.257 1.00 47.41 316 PRO A CA 1
ATOM 2383 C C . PRO A 1 316 ? 20.425 37.866 0.213 1.00 47.41 316 PRO A C 1
ATOM 2385 O O . PRO A 1 316 ? 20.262 36.883 0.938 1.00 47.41 316 PRO A O 1
ATOM 2388 N N . THR A 1 317 ? 20.256 39.120 0.611 1.00 37.44 317 THR A N 1
ATOM 2389 C CA . THR A 1 317 ? 19.671 39.646 1.841 1.00 37.44 317 THR A CA 1
ATOM 2390 C C . THR A 1 317 ? 18.216 39.205 2.033 1.00 37.44 317 THR A C 1
ATOM 2392 O O . THR A 1 317 ? 17.434 39.121 1.087 1.00 37.44 317 THR A O 1
ATOM 2395 N N . GLN A 1 318 ? 17.849 38.938 3.288 1.00 40.34 318 GLN A N 1
ATOM 2396 C CA . GLN A 1 318 ? 16.470 38.698 3.716 1.00 40.34 318 GLN A CA 1
ATOM 2397 C C . GLN A 1 318 ? 15.672 40.008 3.799 1.00 40.34 318 GLN A C 1
ATOM 2399 O O . GLN A 1 318 ? 16.231 41.015 4.240 1.00 40.34 318 GLN A O 1
ATOM 2404 N N . PRO A 1 319 ? 14.361 40.005 3.500 1.00 50.06 319 PRO A N 1
ATOM 2405 C CA . PRO A 1 319 ? 13.459 41.034 3.988 1.00 50.06 319 PRO A CA 1
ATOM 2406 C C . PRO A 1 319 ? 12.872 40.682 5.363 1.00 50.06 319 PRO A C 1
ATOM 2408 O O . PRO A 1 319 ? 12.439 39.564 5.640 1.00 50.06 319 PRO A O 1
ATOM 2411 N N . SER A 1 320 ? 12.899 41.715 6.197 1.00 34.38 320 SER A N 1
ATOM 2412 C CA . SER A 1 320 ? 12.533 41.811 7.602 1.00 34.38 320 SER A CA 1
ATOM 2413 C C . SER A 1 320 ? 11.018 41.819 7.853 1.00 34.38 320 SER A C 1
ATOM 2415 O O . SER A 1 320 ? 10.255 42.405 7.091 1.00 34.38 320 SER A O 1
ATOM 2417 N N . ALA A 1 321 ? 10.654 41.182 8.968 1.00 39.16 321 ALA A N 1
ATOM 2418 C CA . ALA A 1 321 ? 9.547 41.409 9.901 1.00 39.16 321 ALA A CA 1
ATOM 2419 C C . ALA A 1 321 ? 8.336 42.277 9.486 1.00 39.16 321 ALA A C 1
ATOM 2421 O O . ALA A 1 321 ? 8.433 43.494 9.346 1.00 39.16 321 ALA A O 1
ATOM 2422 N N . ALA A 1 322 ? 7.153 41.654 9.528 1.00 35.72 322 ALA A N 1
ATOM 2423 C CA . ALA A 1 322 ? 5.886 42.310 9.847 1.00 35.72 322 ALA A CA 1
ATOM 2424 C C . ALA A 1 322 ? 5.155 41.482 10.921 1.00 35.72 322 ALA A C 1
ATOM 2426 O O . ALA A 1 322 ? 4.967 40.274 10.774 1.00 35.72 322 ALA A O 1
ATOM 2427 N N . ALA A 1 323 ? 4.822 42.141 12.030 1.00 45.50 323 ALA A N 1
ATOM 2428 C CA . ALA A 1 323 ? 4.179 41.588 13.218 1.00 45.50 323 ALA A CA 1
ATOM 2429 C C . ALA A 1 323 ? 2.691 41.256 12.992 1.00 45.50 323 ALA A C 1
ATOM 2431 O O . ALA A 1 323 ? 2.033 41.962 12.227 1.00 45.50 323 ALA A O 1
ATOM 2432 N N . PRO A 1 324 ? 2.116 40.281 13.720 1.00 51.69 324 PRO A N 1
ATOM 2433 C CA . PRO A 1 324 ? 0.681 40.227 13.932 1.00 51.69 324 PRO A CA 1
ATOM 2434 C C . PRO A 1 324 ? 0.279 40.812 15.293 1.00 51.69 324 PRO A C 1
ATOM 2436 O O . PRO A 1 324 ? 0.889 40.575 16.335 1.00 51.69 324 PRO A O 1
ATOM 2439 N N . VAL A 1 325 ? -0.788 41.594 15.199 1.00 43.88 325 VAL A N 1
ATOM 2440 C CA . VAL A 1 325 ? -1.555 42.293 16.224 1.00 43.88 325 VAL A CA 1
ATOM 2441 C C . VAL A 1 325 ? -2.123 41.321 17.263 1.00 43.88 325 VAL A C 1
ATOM 2443 O O . VAL A 1 325 ? -2.728 40.308 16.918 1.00 43.88 325 VAL A O 1
ATOM 2446 N N . VAL A 1 326 ? -1.949 41.670 18.538 1.00 38.38 326 VAL A N 1
ATOM 2447 C CA . VAL A 1 326 ? -2.598 41.045 19.695 1.00 38.38 326 VAL A CA 1
ATOM 2448 C C . VAL A 1 326 ? -4.055 41.505 19.724 1.00 38.38 326 VAL A C 1
ATOM 2450 O O . VAL A 1 326 ? -4.332 42.676 19.973 1.00 38.38 326 VAL A O 1
ATOM 2453 N N . GLY A 1 327 ? -4.979 40.593 19.429 1.00 36.62 327 GLY A N 1
ATOM 2454 C CA . GLY A 1 327 ? -6.406 40.778 19.669 1.00 36.62 327 GLY A CA 1
ATOM 2455 C C . GLY A 1 327 ? -6.773 40.198 21.030 1.00 36.62 327 GLY A C 1
ATOM 2456 O O . GLY A 1 327 ? -6.821 38.980 21.180 1.00 36.62 327 GLY A O 1
ATOM 2457 N N . ASN A 1 328 ? -7.014 41.074 22.004 1.00 40.88 328 ASN A N 1
ATOM 2458 C CA . ASN A 1 328 ? -7.692 40.730 23.249 1.00 40.88 328 ASN A CA 1
ATOM 2459 C C . ASN A 1 328 ? -9.178 40.521 22.936 1.00 40.88 328 ASN A C 1
ATOM 2461 O O . ASN A 1 328 ? -9.840 41.442 22.461 1.00 40.88 328 ASN A O 1
ATOM 2465 N N . GLY A 1 329 ? -9.672 39.307 23.166 1.00 36.78 329 GLY A N 1
ATOM 2466 C CA . GLY A 1 329 ? -11.094 38.993 23.178 1.00 36.78 329 GLY A CA 1
ATOM 2467 C C . GLY A 1 329 ? -11.516 38.684 24.605 1.00 36.78 329 GLY A C 1
ATOM 2468 O O . GLY A 1 329 ? -11.247 37.588 25.092 1.00 36.78 329 GLY A O 1
ATOM 2469 N N . ASP A 1 330 ? -12.137 39.671 25.247 1.00 37.91 330 ASP A N 1
ATOM 2470 C CA . ASP A 1 330 ? -12.997 39.505 26.415 1.00 37.91 330 ASP A CA 1
ATOM 2471 C C . ASP A 1 330 ? -14.103 38.489 26.097 1.00 37.91 330 ASP A C 1
ATOM 2473 O O . ASP A 1 330 ? -14.737 38.559 25.041 1.00 37.91 330 ASP A O 1
ATOM 2477 N N . VAL A 1 331 ? -14.333 37.541 27.006 1.00 42.41 331 VAL A N 1
ATOM 2478 C CA . VAL A 1 331 ? -15.541 36.712 27.000 1.00 42.41 331 VAL A CA 1
ATOM 2479 C C . VAL A 1 331 ? -16.203 36.864 28.357 1.00 42.41 331 VAL A C 1
ATOM 2481 O O . VAL A 1 331 ? -15.630 36.513 29.389 1.00 42.41 331 VAL A O 1
ATOM 2484 N N . ASP A 1 332 ? -17.396 37.441 28.294 1.00 38.97 332 ASP A N 1
ATOM 2485 C CA . ASP A 1 332 ? -18.283 37.763 29.395 1.00 38.97 332 ASP A CA 1
ATOM 2486 C C . ASP A 1 332 ? -18.626 36.561 30.279 1.00 38.97 332 ASP A C 1
ATOM 2488 O O . ASP A 1 332 ? -18.891 35.444 29.826 1.00 38.97 332 ASP A O 1
ATOM 2492 N N . VAL A 1 333 ? -18.662 36.870 31.572 1.00 44.34 333 VAL A N 1
ATOM 2493 C CA . VAL A 1 333 ? -19.188 36.074 32.674 1.00 44.34 333 VAL A CA 1
ATOM 2494 C C . VAL A 1 333 ? -20.683 36.372 32.797 1.00 44.34 333 VAL A C 1
ATOM 2496 O O . VAL A 1 333 ? -21.058 37.492 33.129 1.00 44.34 333 VAL A O 1
ATOM 2499 N N . ALA A 1 334 ? -21.523 35.371 32.549 1.00 40.16 334 ALA A N 1
ATOM 2500 C CA . ALA A 1 334 ? -22.943 35.306 32.909 1.00 40.16 334 ALA A CA 1
ATOM 2501 C C . ALA A 1 334 ? -23.394 33.850 32.680 1.00 40.16 334 ALA A C 1
ATOM 2503 O O . ALA A 1 334 ? -22.967 33.227 31.714 1.00 40.16 334 ALA A O 1
ATOM 2504 N N . ASP A 1 335 ? -24.239 33.197 33.457 1.00 38.06 335 ASP A N 1
ATOM 2505 C CA . ASP A 1 335 ? -24.877 33.471 34.735 1.00 38.06 335 ASP A CA 1
ATOM 2506 C C . ASP A 1 335 ? -25.376 32.098 35.223 1.00 38.06 335 ASP A C 1
ATOM 2508 O O . ASP A 1 335 ? -25.599 31.180 34.423 1.00 38.06 335 ASP A O 1
ATOM 2512 N N . ALA A 1 336 ? -25.499 31.941 36.532 1.00 43.00 336 ALA A N 1
ATOM 2513 C CA . ALA A 1 336 ? -25.932 30.716 37.181 1.00 43.00 336 ALA A CA 1
ATOM 2514 C C . ALA A 1 336 ? -27.447 30.510 37.015 1.00 43.00 336 ALA A C 1
ATOM 2516 O O . ALA A 1 336 ? -28.229 31.409 37.311 1.00 43.00 336 ALA A O 1
ATOM 2517 N N . MET A 1 337 ? -27.872 29.305 36.626 1.00 53.59 337 MET A N 1
ATOM 2518 C CA . MET A 1 337 ? -29.216 28.802 36.923 1.00 53.59 337 MET A CA 1
ATOM 2519 C C . MET A 1 337 ? -29.095 27.355 37.392 1.00 53.59 337 MET A C 1
ATOM 2521 O O . MET A 1 337 ? -28.763 26.444 36.635 1.00 53.59 337 MET A O 1
ATOM 2525 N N . ASP A 1 338 ? -29.320 27.233 38.692 1.00 40.72 338 ASP A N 1
ATOM 2526 C CA . ASP A 1 338 ? -29.426 26.041 39.511 1.00 40.72 338 ASP A CA 1
ATOM 2527 C C . ASP A 1 338 ? -30.794 25.395 39.243 1.00 40.72 338 ASP A C 1
ATOM 2529 O O . ASP A 1 338 ? -31.832 26.043 39.395 1.00 40.72 338 ASP A O 1
ATOM 2533 N N . THR A 1 339 ? -30.817 24.136 38.812 1.00 44.06 339 THR A N 1
ATOM 2534 C CA . THR A 1 339 ? -32.045 23.330 38.791 1.00 44.06 339 THR A CA 1
ATOM 2535 C C . THR A 1 339 ? -31.730 21.947 39.330 1.00 44.06 339 THR A C 1
ATOM 2537 O O . THR A 1 339 ? -31.346 21.046 38.581 1.00 44.06 339 THR A O 1
ATOM 2540 N N . ASP A 1 340 ? -31.917 21.809 40.640 1.00 42.62 340 ASP A N 1
ATOM 2541 C CA . ASP A 1 340 ? -32.115 20.542 41.329 1.00 42.62 340 ASP A CA 1
ATOM 2542 C C . ASP A 1 340 ? -33.368 19.849 40.779 1.00 42.62 340 ASP A C 1
ATOM 2544 O O . ASP A 1 340 ? -34.493 20.336 40.917 1.00 42.62 340 ASP A O 1
ATOM 2548 N N . VAL A 1 341 ? -33.173 18.690 40.154 1.00 50.50 341 VAL A N 1
ATOM 2549 C CA . VAL A 1 341 ? -34.241 17.731 39.861 1.00 50.50 341 VAL A CA 1
ATOM 2550 C C . VAL A 1 341 ? -33.771 16.372 40.364 1.00 50.50 341 VAL A C 1
ATOM 2552 O O . VAL A 1 341 ? -32.939 15.714 39.737 1.00 50.50 341 VAL A O 1
ATOM 2555 N N . GLU A 1 342 ? -34.302 15.965 41.518 1.00 53.88 342 GLU A N 1
ATOM 2556 C CA . GLU A 1 342 ? -34.210 14.594 42.017 1.00 53.88 342 GLU A CA 1
ATOM 2557 C C . GLU A 1 342 ? -34.866 13.613 41.032 1.00 53.88 342 GLU A C 1
ATOM 2559 O O . GLU A 1 342 ? -35.998 13.846 40.597 1.00 53.88 342 GLU A O 1
ATOM 2564 N N . PRO A 1 343 ? -34.233 12.468 40.727 1.00 52.56 343 PRO A N 1
ATOM 2565 C CA . PRO A 1 343 ? -34.946 11.331 40.183 1.00 52.56 343 PRO A CA 1
ATOM 2566 C C . PRO A 1 343 ? -35.304 10.345 41.299 1.00 52.56 343 PRO A C 1
ATOM 2568 O O . PRO A 1 343 ? -34.446 9.741 41.949 1.00 52.56 343 PRO A O 1
ATOM 2571 N N . GLU A 1 344 ? -36.611 10.161 41.465 1.00 39.91 344 GLU A N 1
ATOM 2572 C CA . GLU A 1 344 ? -37.229 9.139 42.296 1.00 39.91 344 GLU A CA 1
ATOM 2573 C C . GLU A 1 344 ? -36.642 7.745 42.033 1.00 39.91 344 GLU A C 1
ATOM 2575 O O . GLU A 1 344 ? -36.545 7.248 40.906 1.00 39.91 344 GLU A O 1
ATOM 2580 N N . THR A 1 345 ? -36.301 7.083 43.134 1.00 48.97 345 THR A N 1
ATOM 2581 C CA . THR A 1 345 ? -35.849 5.697 43.175 1.00 48.97 345 THR A CA 1
ATOM 2582 C C . THR A 1 345 ? -37.058 4.776 42.997 1.00 48.97 345 THR A C 1
ATOM 2584 O O . THR A 1 345 ? -37.726 4.421 43.965 1.00 48.97 345 THR A O 1
ATOM 2587 N N . SER A 1 346 ? -37.350 4.373 41.757 1.00 49.94 346 SER A N 1
ATOM 2588 C CA . SER A 1 346 ? -38.305 3.296 41.464 1.00 49.94 346 SER A CA 1
ATOM 2589 C C . SER A 1 346 ? -37.566 2.014 41.066 1.00 49.94 346 SER A C 1
ATOM 2591 O O . SER A 1 346 ? -36.714 1.987 40.179 1.00 49.94 346 SER A O 1
ATOM 2593 N N . ALA A 1 347 ? -37.859 0.940 41.797 1.00 54.78 347 ALA A N 1
ATOM 2594 C CA . ALA A 1 347 ? -37.251 -0.375 41.641 1.00 54.78 347 ALA A CA 1
ATOM 2595 C C . ALA A 1 347 ? -37.583 -1.002 40.266 1.00 54.78 347 ALA A C 1
ATOM 2597 O O . ALA A 1 347 ? -38.748 -0.992 39.861 1.00 54.78 347 ALA A O 1
ATOM 2598 N N . PRO A 1 348 ? -36.607 -1.596 39.551 1.00 56.03 348 PRO A N 1
ATOM 2599 C CA . PRO A 1 348 ? -36.853 -2.177 38.238 1.00 56.03 348 PRO A CA 1
ATOM 2600 C C . PRO A 1 348 ? -37.537 -3.547 38.347 1.00 56.03 348 PRO A C 1
ATOM 2602 O O . PRO A 1 348 ? -37.009 -4.494 38.933 1.00 56.03 348 PRO A O 1
ATOM 2605 N N . ALA A 1 349 ? -38.712 -3.651 37.727 1.00 60.88 349 ALA A N 1
ATOM 2606 C CA . ALA A 1 349 ? -39.390 -4.909 37.440 1.00 60.88 349 ALA A CA 1
ATOM 2607 C C . ALA A 1 349 ? -38.500 -5.842 36.578 1.00 60.88 349 ALA A C 1
ATOM 2609 O O . ALA A 1 349 ? -37.715 -5.357 35.758 1.00 60.88 349 ALA A O 1
ATOM 2610 N N . PRO A 1 350 ? -38.609 -7.177 36.730 1.00 60.97 350 PRO A N 1
ATOM 2611 C CA . PRO A 1 350 ? -37.756 -8.139 36.034 1.00 60.97 350 PRO A CA 1
ATOM 2612 C C . PRO A 1 350 ? -37.938 -8.047 34.512 1.00 60.97 350 PRO A C 1
ATOM 2614 O O . PRO A 1 350 ? -39.015 -8.309 33.977 1.00 60.97 350 PRO A O 1
ATOM 2617 N N . ALA A 1 351 ? -36.862 -7.660 33.823 1.00 51.47 351 ALA A N 1
ATOM 2618 C CA . ALA A 1 351 ? -36.827 -7.483 32.379 1.00 51.47 351 ALA A CA 1
ATOM 2619 C C . ALA A 1 351 ? -37.161 -8.800 31.641 1.00 51.47 351 ALA A C 1
ATOM 2621 O O . ALA A 1 351 ? -36.581 -9.844 31.962 1.00 51.47 351 ALA A O 1
ATOM 2622 N N . PRO A 1 352 ? -38.060 -8.777 30.639 1.00 63.06 352 PRO A N 1
ATOM 2623 C CA . PRO A 1 352 ? -38.351 -9.944 29.817 1.00 63.06 352 PRO A CA 1
ATOM 2624 C C . PRO A 1 352 ? -37.087 -10.368 29.063 1.00 63.06 352 PRO A C 1
ATOM 2626 O O . PRO A 1 352 ? -36.372 -9.530 28.513 1.00 63.06 352 PRO A O 1
ATOM 2629 N N . ALA A 1 353 ? -36.816 -11.676 29.062 1.00 58.28 353 ALA A N 1
ATOM 2630 C CA . ALA A 1 353 ? -35.660 -12.307 28.436 1.00 58.28 353 ALA A CA 1
ATOM 2631 C C . ALA A 1 353 ? -35.374 -11.711 27.045 1.00 58.28 353 ALA A C 1
ATOM 2633 O O . ALA A 1 353 ? -36.130 -11.918 26.095 1.00 58.28 353 ALA A O 1
ATOM 2634 N N . ALA A 1 354 ? -34.288 -10.936 26.957 1.00 50.31 354 ALA A N 1
ATOM 2635 C CA . ALA A 1 354 ? -33.873 -10.240 25.751 1.00 50.31 354 ALA A CA 1
ATOM 2636 C C . ALA A 1 354 ? -33.670 -11.251 24.616 1.00 50.31 354 ALA A C 1
ATOM 2638 O O . ALA A 1 354 ? -32.796 -12.119 24.683 1.00 50.31 354 ALA A O 1
ATOM 2639 N N . ALA A 1 355 ? -34.498 -11.139 23.576 1.00 60.56 355 ALA A N 1
ATOM 2640 C CA . ALA A 1 355 ? -34.316 -11.883 22.343 1.00 60.56 355 ALA A CA 1
ATOM 2641 C C . ALA A 1 355 ? -32.881 -11.661 21.821 1.00 60.56 355 ALA A C 1
ATOM 2643 O O . ALA A 1 355 ? -32.383 -10.532 21.898 1.00 60.56 355 ALA A O 1
ATOM 2644 N N . PRO A 1 356 ? -32.205 -12.705 21.308 1.00 65.06 356 PRO A N 1
ATOM 2645 C CA . PRO A 1 356 ? -30.830 -12.603 20.839 1.00 65.06 356 PRO A CA 1
ATOM 2646 C C . PRO A 1 356 ? -30.757 -11.527 19.759 1.00 65.06 356 PRO A C 1
ATOM 2648 O O . PRO A 1 356 ? -31.353 -11.658 18.687 1.00 65.06 356 PRO A O 1
ATOM 2651 N N . THR A 1 357 ? -30.052 -10.439 20.061 1.00 62.38 357 THR A N 1
ATOM 2652 C CA . THR A 1 357 ? -29.795 -9.372 19.104 1.00 62.38 357 THR A CA 1
ATOM 2653 C C . THR A 1 357 ? -29.129 -9.989 17.871 1.00 62.38 357 THR A C 1
ATOM 2655 O O . THR A 1 357 ? -28.154 -10.735 18.010 1.00 62.38 357 THR A O 1
ATOM 2658 N N . PRO A 1 358 ? -29.667 -9.758 16.658 1.00 67.88 358 PRO A N 1
ATOM 2659 C CA . PRO A 1 358 ? -29.116 -10.345 15.448 1.00 67.88 358 PRO A CA 1
ATOM 2660 C C . PRO A 1 358 ? -27.660 -9.904 15.321 1.00 67.88 358 PRO A C 1
ATOM 2662 O O . PRO A 1 358 ? -27.358 -8.710 15.366 1.00 67.88 358 PRO A O 1
ATOM 2665 N N . SER A 1 359 ? -26.757 -10.880 15.203 1.00 54.47 359 SER A N 1
ATOM 2666 C CA . SER A 1 359 ? -25.327 -10.627 15.051 1.00 54.47 359 SER A CA 1
ATOM 2667 C C . SER A 1 359 ? -25.117 -9.608 13.927 1.00 54.47 359 SER A C 1
ATOM 2669 O O . SER A 1 359 ? -25.645 -9.832 12.828 1.00 54.47 359 SER A O 1
ATOM 2671 N N . PRO A 1 360 ? -24.391 -8.502 14.169 1.00 61.66 360 PRO A N 1
ATOM 2672 C CA . PRO A 1 360 ? -24.194 -7.477 13.159 1.00 61.66 360 PRO A CA 1
ATOM 2673 C C . PRO A 1 360 ? -23.578 -8.113 11.905 1.00 61.66 360 PRO A C 1
ATOM 2675 O O . PRO A 1 360 ? -22.730 -9.005 12.025 1.00 61.66 360 PRO A O 1
ATOM 2678 N N . PRO A 1 361 ? -24.020 -7.709 10.701 1.00 57.06 361 PRO A N 1
ATOM 2679 C CA . PRO A 1 361 ? -23.520 -8.278 9.457 1.00 57.06 361 PRO A CA 1
ATOM 2680 C C . PRO A 1 361 ? -21.990 -8.158 9.401 1.00 57.06 361 PRO A C 1
ATOM 2682 O O . PRO A 1 361 ? -21.442 -7.193 9.937 1.00 57.06 361 PRO A O 1
ATOM 2685 N N . PRO A 1 362 ? -21.283 -9.115 8.771 1.00 54.94 362 PRO A N 1
ATOM 2686 C CA . PRO A 1 362 ? -19.826 -9.104 8.704 1.00 54.94 362 PRO A CA 1
ATOM 2687 C C . PRO A 1 362 ? -19.341 -7.820 8.021 1.00 54.94 362 PRO A C 1
ATOM 2689 O O . PRO A 1 362 ? -19.402 -7.676 6.799 1.00 54.94 362 PRO A O 1
ATOM 2692 N N . THR A 1 363 ? -18.880 -6.867 8.829 1.00 68.31 363 THR A N 1
ATOM 2693 C CA . THR A 1 363 ? -18.404 -5.569 8.360 1.00 68.31 363 THR A CA 1
ATOM 2694 C C . THR A 1 363 ? -17.045 -5.767 7.707 1.00 68.31 363 THR A C 1
ATOM 2696 O O . THR A 1 363 ? -16.046 -6.018 8.380 1.00 68.31 363 THR A O 1
ATOM 2699 N N . VAL A 1 364 ? -16.990 -5.669 6.379 1.00 70.06 364 VAL A N 1
ATOM 2700 C CA . VAL A 1 364 ? -15.712 -5.587 5.664 1.00 70.06 364 VAL A CA 1
ATOM 2701 C C . VAL A 1 364 ? -14.956 -4.367 6.202 1.00 70.06 364 VAL A C 1
ATOM 2703 O O . VAL A 1 364 ? -15.534 -3.276 6.220 1.00 70.06 364 VAL A O 1
ATOM 2706 N N . PRO A 1 365 ? -13.690 -4.504 6.636 1.00 79.56 365 PRO A N 1
ATOM 2707 C CA . PRO A 1 365 ? -12.933 -3.370 7.144 1.00 79.56 365 PRO A CA 1
ATOM 2708 C C . PRO A 1 365 ? -12.776 -2.327 6.035 1.00 79.56 365 PRO A C 1
ATOM 2710 O O . PRO A 1 365 ? -12.202 -2.592 4.975 1.00 79.56 365 PRO A O 1
ATOM 2713 N N . ILE A 1 366 ? -13.320 -1.135 6.273 1.00 89.44 366 ILE A N 1
ATOM 2714 C CA . ILE A 1 366 ? -13.244 -0.019 5.332 1.00 89.44 366 ILE A CA 1
ATOM 2715 C C . ILE A 1 366 ? -11.856 0.597 5.466 1.00 89.44 366 ILE A C 1
ATOM 2717 O O . ILE A 1 366 ? -11.602 1.368 6.389 1.00 89.44 366 ILE A O 1
ATOM 2721 N N . VAL A 1 367 ? -10.967 0.240 4.542 1.00 95.56 367 VAL A N 1
ATOM 2722 C CA . VAL A 1 367 ? -9.639 0.845 4.420 1.00 95.56 367 VAL A CA 1
ATOM 2723 C C . VAL A 1 367 ? -9.721 2.027 3.456 1.00 95.56 367 VAL A C 1
ATOM 2725 O O . VAL A 1 367 ? -10.112 1.870 2.293 1.00 95.56 367 VAL A O 1
ATOM 2728 N N . ASP A 1 368 ? -9.349 3.207 3.938 1.00 96.00 368 ASP A N 1
ATOM 2729 C CA . ASP A 1 368 ? -9.268 4.460 3.174 1.00 96.00 368 ASP A CA 1
ATOM 2730 C C . ASP A 1 368 ? -7.906 5.158 3.313 1.00 96.00 368 ASP A C 1
ATOM 2732 O O . ASP A 1 368 ? -7.603 6.074 2.550 1.00 96.00 368 ASP A O 1
ATOM 2736 N N . LEU A 1 369 ? -7.028 4.668 4.187 1.00 97.81 369 LEU A N 1
ATOM 2737 C CA . LEU A 1 369 ? -5.628 5.062 4.244 1.00 97.81 369 LEU A CA 1
ATOM 2738 C C . LEU A 1 369 ? -4.729 3.821 4.234 1.00 97.81 369 LEU A C 1
ATOM 2740 O O . LEU A 1 369 ? -4.891 2.912 5.041 1.00 97.81 369 LEU A O 1
ATOM 2744 N N . VAL A 1 370 ? -3.759 3.782 3.322 1.00 98.31 370 VAL A N 1
ATOM 2745 C CA . VAL A 1 370 ? -2.765 2.709 3.199 1.00 98.31 370 VAL A CA 1
ATOM 2746 C C . VAL A 1 370 ? -1.367 3.292 3.372 1.00 98.31 370 VAL A C 1
ATOM 2748 O O . VAL A 1 370 ? -0.929 4.122 2.577 1.00 98.31 370 VAL A O 1
ATOM 2751 N N . LEU A 1 371 ? -0.647 2.825 4.387 1.00 98.50 371 LEU A N 1
ATOM 2752 C CA . LEU A 1 371 ? 0.709 3.244 4.739 1.00 98.50 371 LEU A CA 1
ATOM 2753 C C . LEU A 1 371 ? 1.682 2.087 4.478 1.00 98.50 371 LEU A C 1
ATOM 2755 O O . LEU A 1 371 ? 1.447 0.961 4.921 1.00 98.50 371 LEU A O 1
ATOM 2759 N N . VAL A 1 372 ? 2.771 2.344 3.749 1.00 98.50 372 VAL A N 1
ATOM 2760 C CA . VAL A 1 372 ? 3.703 1.301 3.281 1.00 98.50 372 VAL A CA 1
ATOM 2761 C C . VAL A 1 372 ? 5.145 1.626 3.663 1.00 98.50 372 VAL A C 1
ATOM 2763 O O . VAL A 1 372 ? 5.702 2.629 3.210 1.00 98.50 372 VAL A O 1
ATOM 2766 N N . CYS A 1 373 ? 5.803 0.716 4.385 1.00 98.44 373 CYS A N 1
ATOM 2767 C CA . CYS A 1 373 ? 7.224 0.783 4.757 1.00 98.44 373 CYS A CA 1
ATOM 2768 C C . CYS A 1 373 ? 8.140 0.368 3.589 1.00 98.44 373 CYS A C 1
ATOM 2770 O O . CYS A 1 373 ? 9.030 -0.465 3.728 1.00 98.44 373 CYS A O 1
ATOM 2772 N N . ARG A 1 374 ? 7.909 0.916 2.388 1.00 97.69 374 ARG A N 1
ATOM 2773 C CA . ARG A 1 374 ? 8.588 0.514 1.142 1.00 97.69 374 ARG A CA 1
ATOM 2774 C C . ARG A 1 374 ? 10.124 0.436 1.229 1.00 97.69 374 ARG A C 1
ATOM 2776 O O . ARG A 1 374 ? 10.647 -0.517 0.653 1.00 97.69 374 ARG A O 1
ATOM 2783 N N . PRO A 1 375 ? 10.858 1.380 1.860 1.00 97.44 375 PRO A N 1
ATOM 2784 C CA . PRO A 1 375 ? 12.318 1.280 1.930 1.00 97.44 375 PRO A CA 1
ATOM 2785 C C . PRO A 1 375 ? 12.823 0.109 2.788 1.00 97.44 375 PRO A C 1
ATOM 2787 O O . PRO A 1 375 ? 13.932 -0.363 2.548 1.00 97.44 375 PRO A O 1
ATOM 2790 N N . ASP A 1 376 ? 12.014 -0.386 3.727 1.00 98.00 376 ASP A N 1
ATOM 2791 C CA . ASP A 1 376 ? 12.384 -1.473 4.644 1.00 98.00 376 ASP A CA 1
ATOM 2792 C C . ASP A 1 376 ? 12.076 -2.870 4.054 1.00 98.00 376 ASP A C 1
ATOM 2794 O O . ASP A 1 376 ? 12.584 -3.899 4.507 1.00 98.00 376 ASP A O 1
ATOM 2798 N N . ILE A 1 377 ? 11.283 -2.925 2.976 1.00 97.56 377 ILE A N 1
ATOM 2799 C CA . ILE A 1 377 ? 10.838 -4.171 2.343 1.00 97.56 377 ILE A CA 1
ATOM 2800 C C . ILE A 1 377 ? 11.844 -4.644 1.287 1.00 97.56 377 ILE A C 1
ATOM 2802 O O . ILE A 1 377 ? 12.033 -4.020 0.241 1.00 97.56 377 ILE A O 1
ATOM 2806 N N . ASN A 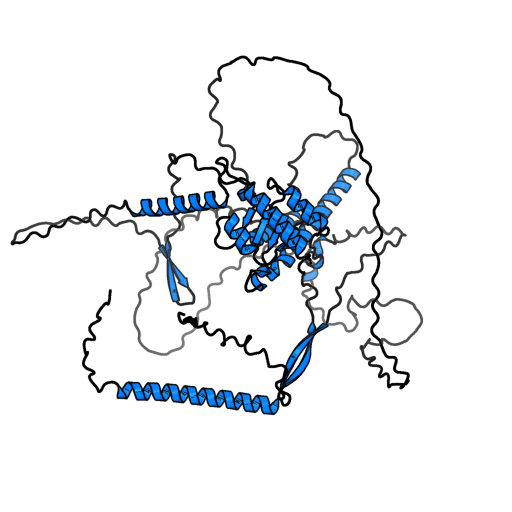1 378 ? 12.411 -5.833 1.505 1.00 96.06 378 ASN A N 1
ATOM 2807 C CA . ASN A 1 378 ? 13.310 -6.497 0.563 1.00 96.06 378 ASN A CA 1
ATOM 2808 C C . ASN A 1 378 ? 12.724 -7.844 0.074 1.00 96.06 378 ASN A C 1
ATOM 2810 O O . ASN A 1 378 ? 12.619 -8.772 0.880 1.00 96.06 378 ASN A O 1
ATOM 2814 N N . PRO A 1 379 ? 12.365 -7.997 -1.219 1.00 96.00 379 PRO A N 1
ATOM 2815 C CA . PRO A 1 379 ? 12.483 -7.016 -2.301 1.00 96.00 379 PRO A CA 1
ATOM 2816 C C . PRO A 1 379 ? 11.289 -6.038 -2.374 1.00 96.00 379 PRO A C 1
ATOM 2818 O O . PRO A 1 379 ? 10.150 -6.438 -2.121 1.00 96.00 379 PRO A O 1
ATOM 2821 N N . PRO A 1 380 ? 11.488 -4.797 -2.867 1.00 94.62 380 PRO A N 1
ATOM 2822 C CA . PRO A 1 380 ? 10.416 -3.802 -3.003 1.00 94.62 380 PRO A CA 1
ATOM 2823 C C . PRO A 1 380 ? 9.329 -4.206 -4.013 1.00 94.62 380 PRO A C 1
ATOM 2825 O O . PRO A 1 380 ? 8.247 -3.620 -4.038 1.00 94.62 380 PRO A O 1
ATOM 2828 N N . SER A 1 381 ? 9.578 -5.231 -4.839 1.00 95.81 381 SER A N 1
ATOM 2829 C CA . SER A 1 381 ? 8.577 -5.802 -5.745 1.00 95.81 381 SER A CA 1
ATOM 2830 C C . SER A 1 381 ? 7.383 -6.418 -5.014 1.00 95.81 381 SER A C 1
ATOM 2832 O O . SER A 1 381 ? 6.322 -6.535 -5.617 1.00 95.81 381 SER A O 1
ATOM 2834 N N . LEU A 1 382 ? 7.527 -6.777 -3.730 1.00 96.94 382 LEU A N 1
ATOM 2835 C CA . LEU A 1 382 ? 6.428 -7.317 -2.924 1.00 96.94 382 LEU A CA 1
ATOM 2836 C C . LEU A 1 382 ? 5.271 -6.326 -2.759 1.00 96.94 382 LEU A C 1
ATOM 2838 O O . LEU A 1 382 ? 4.133 -6.755 -2.645 1.00 96.94 382 LEU A O 1
ATOM 2842 N N . VAL A 1 383 ? 5.545 -5.020 -2.795 1.00 97.56 383 VAL A N 1
ATOM 2843 C CA . VAL A 1 383 ? 4.527 -3.965 -2.642 1.00 97.56 383 VAL A CA 1
ATOM 2844 C C . VAL A 1 383 ? 4.286 -3.165 -3.919 1.00 97.56 383 VAL A C 1
ATOM 2846 O O . VAL A 1 383 ? 3.440 -2.279 -3.938 1.00 97.56 383 VAL A O 1
ATOM 2849 N N . ALA A 1 384 ? 4.983 -3.480 -5.015 1.00 96.50 384 ALA A N 1
ATOM 2850 C CA . ALA A 1 384 ? 4.931 -2.703 -6.256 1.00 96.50 384 ALA A CA 1
ATOM 2851 C C . ALA A 1 384 ? 3.544 -2.651 -6.926 1.00 96.50 384 ALA A C 1
ATOM 2853 O O . ALA A 1 384 ? 3.315 -1.786 -7.762 1.00 96.50 384 ALA A O 1
ATOM 2854 N N . HIS A 1 385 ? 2.631 -3.554 -6.563 1.00 97.00 385 HIS A N 1
ATOM 2855 C CA . HIS A 1 385 ? 1.269 -3.617 -7.093 1.00 97.00 385 HIS A CA 1
ATOM 2856 C C . HIS A 1 385 ? 0.265 -2.740 -6.317 1.00 97.00 385 HIS A C 1
ATOM 2858 O O . HIS A 1 385 ? -0.824 -2.478 -6.825 1.00 97.00 385 HIS A O 1
ATOM 2864 N N . LEU A 1 386 ? 0.608 -2.268 -5.108 1.00 97.81 386 LEU A N 1
ATOM 2865 C CA . LEU A 1 386 ? -0.305 -1.487 -4.263 1.00 97.81 386 LEU A CA 1
ATOM 2866 C C . LEU A 1 386 ? -0.780 -0.171 -4.909 1.00 97.81 386 LEU A C 1
ATOM 2868 O O . LEU A 1 386 ? -1.979 0.089 -4.826 1.00 97.81 386 LEU A O 1
ATOM 2872 N N . PRO A 1 387 ? 0.062 0.626 -5.605 1.00 97.75 387 PRO A N 1
ATOM 2873 C CA . PRO A 1 387 ? -0.411 1.808 -6.329 1.00 97.75 387 PRO A CA 1
ATOM 2874 C C . PRO A 1 387 ? -1.515 1.482 -7.337 1.00 97.75 387 PRO A C 1
ATOM 2876 O O . PRO A 1 387 ? -2.539 2.156 -7.376 1.00 97.75 387 PRO A O 1
ATOM 2879 N N . THR A 1 388 ? -1.355 0.404 -8.108 1.00 96.19 388 THR A N 1
ATOM 2880 C CA . THR A 1 388 ? -2.361 -0.040 -9.081 1.00 96.19 388 THR A CA 1
ATOM 2881 C C . THR A 1 388 ? -3.659 -0.476 -8.399 1.00 96.19 388 THR A C 1
ATOM 2883 O O . THR A 1 388 ? -4.734 -0.110 -8.864 1.00 96.19 388 THR A O 1
ATOM 2886 N N . MET A 1 389 ? -3.576 -1.201 -7.279 1.00 96.81 389 MET A N 1
ATOM 2887 C CA . MET A 1 389 ? -4.750 -1.625 -6.504 1.00 96.81 389 MET A CA 1
ATOM 2888 C C . MET A 1 389 ? -5.518 -0.442 -5.909 1.00 96.81 389 MET A C 1
ATOM 2890 O O . MET A 1 389 ? -6.739 -0.380 -6.020 1.00 96.81 389 MET A O 1
ATOM 2894 N N . VAL A 1 390 ? -4.809 0.522 -5.317 1.00 97.44 390 VAL A N 1
ATOM 2895 C CA . VAL A 1 390 ? -5.413 1.748 -4.776 1.00 97.44 390 VAL A CA 1
ATOM 2896 C C . VAL A 1 390 ? -6.063 2.565 -5.892 1.00 97.44 390 VAL A C 1
ATOM 2898 O O . VAL A 1 390 ? -7.203 2.998 -5.753 1.00 97.44 390 VAL A O 1
ATOM 2901 N N . ALA A 1 391 ? -5.381 2.714 -7.029 1.00 96.19 391 ALA A N 1
ATOM 2902 C CA . ALA A 1 391 ? -5.913 3.440 -8.174 1.00 96.19 391 ALA A CA 1
ATOM 2903 C C . ALA A 1 391 ? -7.162 2.775 -8.773 1.00 96.19 391 ALA A C 1
ATOM 2905 O O . ALA A 1 391 ? -8.098 3.473 -9.158 1.00 96.19 391 ALA A O 1
ATOM 2906 N N . ALA A 1 392 ? -7.205 1.438 -8.811 1.00 94.69 392 ALA A N 1
ATOM 2907 C CA . ALA A 1 392 ? -8.390 0.687 -9.217 1.00 94.69 392 ALA A CA 1
ATOM 2908 C C . ALA A 1 392 ? -9.552 0.882 -8.232 1.00 94.69 392 ALA A C 1
ATOM 2910 O O . ALA A 1 392 ? -10.672 1.150 -8.661 1.00 94.69 392 ALA A O 1
ATOM 2911 N N . ALA A 1 393 ? -9.291 0.797 -6.922 1.00 95.06 393 ALA A N 1
ATOM 2912 C CA . ALA A 1 393 ? -10.304 1.023 -5.890 1.00 95.06 393 ALA A CA 1
ATOM 2913 C C . ALA A 1 393 ? -10.907 2.432 -5.986 1.00 95.06 393 ALA A C 1
ATOM 2915 O O . ALA A 1 393 ? -12.126 2.585 -5.939 1.00 95.06 393 ALA A O 1
ATOM 2916 N N . ASN A 1 394 ? -10.063 3.444 -6.194 1.00 95.31 394 ASN A N 1
ATOM 2917 C CA . ASN A 1 394 ? -10.500 4.825 -6.373 1.00 95.31 394 ASN A CA 1
ATOM 2918 C C . ASN A 1 394 ? -11.264 5.029 -7.682 1.00 95.31 394 ASN A C 1
ATOM 2920 O O . ASN A 1 394 ? -12.284 5.704 -7.675 1.00 95.31 394 ASN A O 1
ATOM 2924 N N . GLY A 1 395 ? -10.829 4.415 -8.786 1.00 93.25 395 GLY A N 1
ATOM 2925 C CA . GLY A 1 395 ? -11.541 4.499 -10.063 1.00 93.25 395 GLY A CA 1
ATOM 2926 C C . GLY A 1 395 ? -12.952 3.907 -9.995 1.00 93.25 395 GLY A C 1
ATOM 2927 O O . GLY A 1 395 ? -13.896 4.509 -10.502 1.00 93.25 395 GLY A O 1
ATOM 2928 N N . VAL A 1 396 ? -13.112 2.761 -9.324 1.00 91.75 396 VAL A N 1
ATOM 2929 C CA . VAL A 1 396 ? -14.432 2.151 -9.090 1.00 91.75 396 VAL A CA 1
ATOM 2930 C C . VAL A 1 396 ? -15.290 3.041 -8.191 1.00 91.75 396 VAL A C 1
ATOM 2932 O O . VAL A 1 396 ? -16.471 3.223 -8.474 1.00 91.75 396 VAL A O 1
ATOM 2935 N N . GLN A 1 397 ? -14.699 3.632 -7.148 1.00 92.31 397 GLN A N 1
ATOM 2936 C CA . GLN A 1 397 ? -15.406 4.559 -6.268 1.00 92.31 397 GLN A CA 1
ATOM 2937 C C . GLN A 1 397 ? -15.907 5.793 -7.025 1.00 92.31 397 GLN A C 1
ATOM 2939 O O . GLN A 1 397 ? -17.092 6.089 -6.971 1.00 92.31 397 GLN A O 1
ATOM 2944 N N . SER A 1 398 ? -15.044 6.464 -7.791 1.00 91.44 398 SER A N 1
ATOM 2945 C CA . SER A 1 398 ? -15.432 7.649 -8.563 1.00 91.44 398 SER A CA 1
ATOM 2946 C C . SER A 1 398 ? -16.534 7.350 -9.582 1.00 91.44 398 SER A C 1
ATOM 2948 O O . SER A 1 398 ? -17.417 8.178 -9.790 1.00 91.44 398 SER A O 1
ATOM 2950 N N . ALA A 1 399 ? -16.515 6.166 -10.201 1.00 89.62 399 ALA A N 1
ATOM 2951 C CA . ALA A 1 399 ? -17.587 5.747 -11.097 1.00 89.62 399 ALA A CA 1
ATOM 2952 C C . ALA A 1 399 ? -18.918 5.540 -10.356 1.00 89.62 399 ALA A C 1
ATOM 2954 O O . ALA A 1 399 ? -19.967 5.978 -10.824 1.00 89.62 399 ALA A O 1
ATOM 2955 N N . LEU A 1 400 ? -18.873 4.904 -9.184 1.00 89.75 400 LEU A N 1
ATOM 2956 C CA . LEU A 1 400 ? -20.041 4.723 -8.329 1.00 89.75 400 LEU A CA 1
ATOM 2957 C C . LEU A 1 400 ? -20.620 6.066 -7.867 1.00 89.75 400 LEU A C 1
ATOM 2959 O O . LEU A 1 400 ? -21.831 6.263 -7.961 1.00 89.75 400 LEU A O 1
ATOM 2963 N N . ASP A 1 401 ? -19.768 6.992 -7.430 1.00 90.25 401 ASP A N 1
ATOM 2964 C CA . ASP A 1 401 ? -20.176 8.337 -7.020 1.00 90.25 401 ASP A CA 1
ATOM 2965 C C . ASP A 1 401 ? -20.847 9.084 -8.187 1.00 90.25 401 ASP A C 1
ATOM 2967 O O . ASP A 1 401 ? -21.890 9.710 -7.999 1.00 90.25 401 ASP A O 1
ATOM 2971 N N . GLY A 1 402 ? -20.328 8.940 -9.413 1.00 88.88 402 GLY A N 1
ATOM 2972 C CA . GLY A 1 402 ? -20.939 9.497 -10.625 1.00 88.88 402 GLY A CA 1
ATOM 2973 C C . GLY A 1 402 ? -22.333 8.929 -10.935 1.00 88.88 402 GLY A C 1
ATOM 2974 O O . GLY A 1 402 ? -23.254 9.682 -11.265 1.00 88.88 402 GLY A O 1
ATOM 2975 N N . VAL A 1 403 ? -22.529 7.614 -10.779 1.00 89.56 403 VAL A N 1
ATOM 2976 C CA . VAL A 1 403 ? -23.845 6.968 -10.958 1.00 89.56 403 VAL A CA 1
ATOM 2977 C C . VAL A 1 403 ? -24.837 7.424 -9.886 1.00 89.56 403 VAL A C 1
ATOM 2979 O O . VAL A 1 403 ? -26.000 7.698 -10.191 1.00 89.56 403 VAL A O 1
ATOM 2982 N N . LEU A 1 404 ? -24.396 7.526 -8.631 1.00 88.56 404 LEU A N 1
ATOM 2983 C CA . LEU A 1 404 ? -25.237 7.992 -7.528 1.00 88.56 404 LEU A CA 1
ATOM 2984 C C . LEU A 1 404 ? -25.628 9.465 -7.692 1.00 88.56 404 LEU A C 1
ATOM 2986 O O . LEU A 1 404 ? -26.792 9.803 -7.472 1.00 88.56 404 LEU A O 1
ATOM 2990 N N . ALA A 1 405 ? -24.697 10.318 -8.127 1.00 89.00 405 ALA A N 1
ATOM 2991 C CA . ALA A 1 405 ? -24.970 11.718 -8.434 1.00 89.00 405 ALA A CA 1
ATOM 2992 C C . ALA A 1 405 ? -26.005 11.860 -9.563 1.00 89.00 405 ALA A C 1
ATOM 2994 O O . ALA A 1 405 ? -26.978 12.593 -9.405 1.00 89.00 405 ALA A O 1
ATOM 2995 N N . SER A 1 406 ? -25.862 11.084 -10.645 1.00 88.94 406 SER A N 1
ATOM 2996 C CA . SER A 1 406 ? -26.800 11.098 -11.782 1.00 88.94 406 SER A CA 1
ATOM 2997 C C . SER A 1 406 ? -28.224 10.695 -11.367 1.00 88.94 406 SER A C 1
ATOM 2999 O O . SER A 1 406 ? -29.204 11.342 -11.734 1.00 88.94 406 SER A O 1
ATOM 3001 N N . ARG A 1 407 ? -28.356 9.670 -10.514 1.00 90.06 407 ARG A N 1
ATOM 3002 C CA . ARG A 1 407 ? -29.659 9.253 -9.964 1.00 90.06 407 ARG A CA 1
ATOM 3003 C C . ARG A 1 407 ? -30.281 10.296 -9.041 1.00 90.06 407 ARG A C 1
ATOM 3005 O O . ARG A 1 407 ? -31.504 10.366 -8.931 1.00 90.06 407 ARG A O 1
ATOM 3012 N N . ARG A 1 408 ? -29.455 11.070 -8.333 1.00 89.50 408 ARG A N 1
ATOM 3013 C CA . ARG A 1 408 ? -29.930 12.155 -7.472 1.00 89.50 408 ARG A CA 1
ATOM 3014 C C . ARG A 1 408 ? -30.519 13.285 -8.312 1.00 89.50 408 ARG A C 1
ATOM 3016 O O . ARG A 1 408 ? -31.642 13.686 -8.031 1.00 89.50 408 ARG A O 1
ATOM 3023 N N . SER A 1 409 ? -29.831 13.699 -9.378 1.00 89.75 409 SER A N 1
ATOM 3024 C CA . SER A 1 409 ? -30.345 14.722 -10.297 1.00 89.75 409 SER A CA 1
ATOM 3025 C C . SER A 1 409 ? -31.634 14.295 -11.007 1.00 89.75 409 SER A C 1
ATOM 3027 O O . SER A 1 409 ? -32.540 15.107 -11.148 1.00 89.75 409 SER A O 1
ATOM 3029 N N . GLU A 1 410 ? -31.773 13.020 -11.394 1.00 90.56 410 GLU A N 1
ATOM 3030 C CA . GLU A 1 410 ? -33.019 12.505 -11.993 1.00 90.56 410 GLU A CA 1
ATOM 3031 C C . GLU A 1 410 ? -34.199 12.544 -11.010 1.00 90.56 410 GLU A C 1
ATOM 3033 O O . GLU A 1 410 ? -35.314 12.903 -11.385 1.00 90.56 410 GLU A O 1
ATOM 3038 N N . ARG A 1 411 ? -33.964 12.202 -9.735 1.00 88.88 411 ARG A N 1
ATOM 3039 C CA . ARG A 1 411 ? -34.998 12.269 -8.691 1.00 88.88 411 ARG A CA 1
ATOM 3040 C C . ARG A 1 411 ? -35.399 13.698 -8.360 1.00 88.88 411 ARG A C 1
ATOM 3042 O O . ARG A 1 411 ? -36.573 13.935 -8.113 1.00 88.88 411 ARG A O 1
ATOM 3049 N N . GLU A 1 412 ? -34.444 14.621 -8.338 1.00 88.50 412 GLU A N 1
ATOM 3050 C CA . GLU A 1 412 ? -34.711 16.041 -8.095 1.00 88.50 412 GLU A CA 1
ATOM 3051 C C . GLU A 1 412 ? -35.474 16.673 -9.272 1.00 88.50 412 GLU A C 1
ATOM 3053 O O . GLU A 1 412 ? -36.390 17.452 -9.036 1.00 88.50 412 GLU A O 1
ATOM 3058 N N . ALA A 1 413 ? -35.200 16.266 -10.517 1.00 90.81 413 ALA A N 1
ATOM 3059 C CA . ALA A 1 413 ? -35.957 16.711 -11.692 1.00 90.81 413 ALA A CA 1
ATOM 3060 C C . ALA A 1 413 ? -37.370 16.097 -11.793 1.00 90.81 413 ALA A C 1
ATOM 3062 O O . ALA A 1 413 ? -38.264 16.704 -12.374 1.00 90.81 413 ALA A O 1
ATOM 3063 N N . GLY A 1 414 ? -37.574 14.890 -11.252 1.00 84.88 414 GLY A N 1
ATOM 3064 C CA . GLY A 1 414 ? -38.852 14.168 -11.299 1.00 84.88 414 GLY A CA 1
ATOM 3065 C C . GLY A 1 414 ? -39.771 14.377 -10.091 1.00 84.88 414 GLY A C 1
ATOM 3066 O O . GLY A 1 414 ? -40.864 13.809 -10.066 1.00 84.88 414 GLY A O 1
ATOM 3067 N N . LYS A 1 415 ? -39.353 15.143 -9.075 1.00 73.31 415 LYS A N 1
ATOM 3068 C CA . LYS A 1 415 ? -40.148 15.379 -7.863 1.00 73.31 415 LYS A CA 1
ATOM 3069 C C . LYS A 1 415 ? -41.210 16.452 -8.127 1.00 73.31 415 LYS A C 1
ATOM 3071 O O . LYS A 1 415 ? -41.037 17.605 -7.758 1.00 73.31 415 LYS A O 1
ATOM 3076 N N . GLY A 1 416 ? -42.298 16.048 -8.782 1.00 71.62 416 GLY A N 1
ATOM 3077 C CA . GLY A 1 416 ? -43.581 16.747 -8.670 1.00 71.62 416 GLY A CA 1
ATOM 3078 C C . GLY A 1 416 ? -44.096 16.663 -7.228 1.00 71.62 416 GLY A C 1
ATOM 3079 O O . GLY A 1 416 ? -43.740 15.723 -6.518 1.00 71.62 416 GLY A O 1
ATOM 3080 N N . ASP A 1 417 ? -44.896 17.644 -6.810 1.00 77.00 417 ASP A N 1
ATOM 3081 C CA . ASP A 1 417 ? -45.267 18.026 -5.429 1.00 77.00 417 ASP A CA 1
ATOM 3082 C C . ASP A 1 417 ? -46.020 16.977 -4.560 1.00 77.00 417 ASP A C 1
ATOM 3084 O O . ASP A 1 417 ? -46.834 17.326 -3.711 1.00 77.00 417 ASP A O 1
ATOM 3088 N N . GLY A 1 418 ? -45.783 15.674 -4.736 1.00 72.31 418 GLY A N 1
ATOM 3089 C CA . GLY A 1 418 ? -46.415 14.604 -3.960 1.00 72.31 418 GLY A CA 1
ATOM 3090 C C . GLY A 1 418 ? -45.750 14.367 -2.598 1.00 72.31 418 GLY A C 1
ATOM 3091 O O . GLY A 1 418 ? -44.597 13.935 -2.527 1.00 72.31 418 GLY A O 1
ATOM 3092 N N . GLU A 1 419 ? -46.503 14.609 -1.524 1.00 67.94 419 GLU A N 1
ATOM 3093 C CA . GLU A 1 419 ? -46.145 14.524 -0.096 1.00 67.94 419 GLU A CA 1
ATOM 3094 C C . GLU A 1 419 ? -45.850 13.102 0.451 1.00 67.94 419 GLU A C 1
ATOM 3096 O O . GLU A 1 419 ? -46.265 12.752 1.552 1.00 67.94 419 GLU A O 1
ATOM 3101 N N . ASP A 1 420 ? -45.086 12.262 -0.252 1.00 65.56 420 ASP A N 1
ATOM 3102 C CA . ASP A 1 420 ? -44.667 10.946 0.267 1.00 65.56 420 ASP A CA 1
ATOM 3103 C C . ASP A 1 420 ? -43.287 11.003 0.958 1.00 65.56 420 ASP A C 1
ATOM 3105 O O . ASP A 1 420 ? -42.296 10.377 0.563 1.00 65.56 420 ASP A O 1
ATOM 3109 N N . GLU A 1 421 ? -43.206 11.769 2.048 1.00 68.44 421 GLU A N 1
ATOM 3110 C CA . GLU A 1 421 ? -42.127 11.663 3.033 1.00 68.44 421 GLU A CA 1
ATOM 3111 C C . GLU A 1 421 ? -42.390 10.477 3.975 1.00 68.44 421 GLU A C 1
ATOM 3113 O O . GLU A 1 421 ? -43.275 10.583 4.817 1.00 68.44 421 GLU A O 1
ATOM 3118 N N . LYS A 1 422 ? -41.599 9.382 3.925 1.00 62.66 422 LYS A N 1
ATOM 3119 C CA . LYS A 1 422 ? -41.134 8.697 5.171 1.00 62.66 422 LYS A CA 1
ATOM 3120 C C . LYS A 1 422 ? -40.223 7.474 5.064 1.00 62.66 422 LYS A C 1
ATOM 3122 O O . LYS A 1 422 ? -39.717 7.043 6.098 1.00 62.66 422 LYS A O 1
ATOM 3127 N N . LYS A 1 423 ? -39.906 6.903 3.897 1.00 73.62 423 LYS A N 1
ATOM 3128 C CA . LYS A 1 423 ? -38.945 5.772 3.847 1.00 73.62 423 LYS A CA 1
ATOM 3129 C C . LYS A 1 423 ? -37.512 6.223 3.562 1.00 73.62 423 LYS A C 1
ATOM 3131 O O . LYS A 1 423 ? -36.986 6.044 2.466 1.00 73.62 423 LYS A O 1
ATOM 3136 N N . LYS A 1 424 ? -36.848 6.759 4.593 1.00 72.44 424 LYS A N 1
ATOM 3137 C CA . LYS A 1 424 ? -35.388 6.956 4.624 1.00 72.44 424 LYS A CA 1
ATOM 3138 C C . LYS A 1 424 ? -34.719 5.575 4.722 1.00 72.44 424 LYS A C 1
ATOM 3140 O O . LYS A 1 424 ? -34.471 5.064 5.808 1.00 72.44 424 LYS A O 1
ATOM 3145 N N . GLY A 1 425 ? -34.507 4.918 3.580 1.00 71.00 425 GLY A N 1
ATOM 3146 C CA . GLY A 1 425 ? -33.724 3.680 3.525 1.00 71.00 425 GLY A CA 1
ATOM 3147 C C . GLY A 1 425 ? -32.335 3.907 4.127 1.00 71.00 425 GLY A C 1
ATOM 3148 O O . GLY A 1 425 ? -31.780 4.996 3.976 1.00 71.00 425 GLY A O 1
ATOM 3149 N N . ALA A 1 426 ? -31.793 2.906 4.828 1.00 74.25 426 ALA A N 1
ATOM 3150 C CA . ALA A 1 426 ? -30.475 2.984 5.452 1.00 74.25 426 ALA A CA 1
ATOM 3151 C C . ALA A 1 426 ? -29.438 3.458 4.422 1.00 74.25 426 ALA A C 1
ATOM 3153 O O . ALA A 1 426 ? -29.162 2.766 3.439 1.00 74.25 426 ALA A O 1
ATOM 3154 N N . ALA A 1 427 ? -28.917 4.671 4.618 1.00 71.38 427 ALA A N 1
ATOM 3155 C CA . ALA A 1 427 ? -27.943 5.254 3.715 1.00 71.38 427 ALA A CA 1
ATOM 3156 C C . ALA A 1 427 ? -26.708 4.353 3.693 1.00 71.38 427 ALA A C 1
ATOM 3158 O O . ALA A 1 427 ? -26.140 4.022 4.737 1.00 71.38 427 ALA A O 1
ATOM 3159 N N . ARG A 1 428 ? -26.317 3.924 2.493 1.00 70.06 428 ARG A N 1
ATOM 3160 C CA . ARG A 1 428 ? -25.085 3.172 2.292 1.00 70.06 428 ARG A CA 1
ATOM 3161 C C . ARG A 1 428 ? -23.923 3.960 2.916 1.00 70.06 428 ARG A C 1
ATOM 3163 O O . ARG A 1 428 ? -23.861 5.171 2.703 1.00 70.06 428 ARG A O 1
ATOM 3170 N N . PRO A 1 429 ? -23.002 3.310 3.648 1.00 75.81 429 PRO A N 1
ATOM 3171 C CA . PRO A 1 429 ? -21.831 3.994 4.172 1.00 75.81 429 PRO A CA 1
ATOM 3172 C C . PRO A 1 429 ? -21.045 4.625 3.020 1.00 75.81 429 PRO A C 1
ATOM 3174 O O . PRO A 1 429 ? -20.673 3.944 2.063 1.00 75.81 429 PRO A O 1
ATOM 3177 N N . GLU A 1 430 ? -20.820 5.931 3.113 1.00 81.44 430 GLU A N 1
ATOM 3178 C CA . GLU A 1 430 ? -20.023 6.681 2.152 1.00 81.44 430 GLU A CA 1
ATOM 3179 C C . GLU A 1 430 ? -18.587 6.142 2.154 1.00 81.44 430 GLU A C 1
ATOM 3181 O O . GLU A 1 430 ? -17.916 6.080 3.188 1.00 81.44 430 GLU A O 1
ATOM 3186 N N . MET A 1 431 ? -18.120 5.690 0.993 1.00 85.50 431 MET A N 1
ATOM 3187 C CA . MET A 1 431 ? -16.811 5.062 0.854 1.00 85.50 431 MET A CA 1
ATOM 3188 C C . MET A 1 431 ? -15.791 6.097 0.368 1.00 85.50 431 MET A C 1
ATOM 3190 O O . MET A 1 431 ? -15.682 6.375 -0.819 1.00 85.50 431 MET A O 1
ATOM 3194 N N . ARG A 1 432 ? -14.979 6.640 1.277 1.00 92.12 432 ARG A N 1
ATOM 3195 C CA . ARG A 1 432 ? -13.966 7.667 0.959 1.00 92.12 432 ARG A CA 1
ATOM 3196 C C . ARG A 1 432 ? -12.839 7.143 0.077 1.00 92.12 432 ARG A C 1
ATOM 3198 O O . ARG A 1 432 ? -12.427 5.995 0.241 1.00 92.12 432 ARG A O 1
ATOM 3205 N N . SER A 1 433 ? -12.296 7.971 -0.815 1.00 95.44 433 SER A N 1
ATOM 3206 C CA . SER A 1 433 ? -11.145 7.605 -1.656 1.00 95.44 433 SER A CA 1
ATOM 3207 C C . SER A 1 433 ? -9.958 7.111 -0.822 1.00 95.44 433 SER A C 1
ATOM 3209 O O . SER A 1 433 ? -9.599 7.734 0.176 1.00 95.44 433 SER A O 1
ATOM 3211 N N . VAL A 1 434 ? -9.323 6.028 -1.261 1.00 97.31 434 VAL A N 1
ATOM 3212 C CA . VAL A 1 434 ? -8.147 5.442 -0.623 1.00 97.31 434 VAL A CA 1
ATOM 3213 C C . VAL A 1 434 ? -6.908 6.298 -0.890 1.00 97.31 434 VAL A C 1
ATOM 3215 O O . VAL A 1 434 ? -6.523 6.522 -2.041 1.00 97.31 434 VAL A O 1
ATOM 3218 N N . ARG A 1 435 ? -6.240 6.735 0.176 1.00 97.75 435 ARG A N 1
ATOM 3219 C CA . ARG A 1 435 ? -4.965 7.462 0.134 1.00 97.75 435 ARG A CA 1
ATOM 3220 C C . ARG A 1 435 ? -3.809 6.480 0.325 1.00 97.75 435 ARG A C 1
ATOM 3222 O O . ARG A 1 435 ? -3.856 5.636 1.214 1.00 97.75 435 ARG A O 1
ATOM 3229 N N . LEU A 1 436 ? -2.773 6.580 -0.508 1.00 98.06 436 LEU A N 1
ATOM 3230 C CA . LEU A 1 436 ? -1.573 5.741 -0.425 1.00 98.06 436 LEU A CA 1
ATOM 3231 C C . LEU A 1 436 ? -0.379 6.584 0.003 1.00 98.06 436 LEU A C 1
ATOM 3233 O O . LEU A 1 436 ? -0.066 7.583 -0.638 1.00 98.06 436 LEU A O 1
ATOM 3237 N N . VAL A 1 437 ? 0.315 6.149 1.048 1.00 98.12 437 VAL A N 1
ATOM 3238 C CA . VAL A 1 437 ? 1.441 6.870 1.633 1.00 98.12 437 VAL A CA 1
ATOM 3239 C C . VAL A 1 437 ? 2.640 5.941 1.768 1.00 98.12 437 VAL A C 1
ATOM 3241 O O . VAL A 1 437 ? 2.546 4.834 2.301 1.00 98.12 437 VAL A O 1
ATOM 3244 N N . GLN A 1 438 ? 3.795 6.402 1.295 1.00 98.19 438 GLN A N 1
ATOM 3245 C CA . GLN A 1 438 ? 5.071 5.742 1.545 1.00 98.19 438 GLN A CA 1
ATOM 3246 C C . GLN A 1 438 ? 5.690 6.303 2.831 1.00 98.19 438 GLN A C 1
ATOM 3248 O O . GLN A 1 438 ? 5.797 7.517 2.972 1.00 98.19 438 GLN A O 1
ATOM 3253 N N . LEU A 1 439 ? 6.138 5.426 3.729 1.00 98.38 439 LEU A N 1
ATOM 3254 C CA . LEU A 1 439 ? 6.852 5.794 4.954 1.00 98.38 439 LEU A CA 1
ATOM 3255 C C . LEU A 1 439 ? 8.375 5.829 4.741 1.00 98.38 439 LEU A C 1
ATOM 3257 O O . LEU A 1 439 ? 8.890 5.326 3.735 1.00 98.38 439 LEU A O 1
ATOM 3261 N N . ASP A 1 440 ? 9.084 6.477 5.669 1.00 97.81 440 ASP A N 1
ATOM 3262 C CA . ASP A 1 440 ? 10.546 6.612 5.627 1.00 97.81 440 ASP A CA 1
ATOM 3263 C C . ASP A 1 440 ? 11.269 5.324 6.073 1.00 97.81 440 ASP A C 1
ATOM 3265 O O . ASP A 1 440 ? 10.642 4.367 6.528 1.00 97.81 440 ASP A O 1
ATOM 3269 N N . VAL A 1 441 ? 12.594 5.284 5.907 1.00 97.62 441 VAL A N 1
ATOM 3270 C CA . VAL A 1 441 ? 13.440 4.157 6.346 1.00 97.62 441 VAL A CA 1
ATOM 3271 C C . VAL A 1 441 ? 13.327 3.969 7.866 1.00 97.62 441 VAL A C 1
ATOM 3273 O O . VAL A 1 441 ? 13.362 4.940 8.619 1.00 97.62 441 VAL A O 1
ATOM 3276 N N . GLY A 1 442 ? 13.226 2.722 8.325 1.00 97.88 442 GLY A N 1
ATOM 3277 C CA . GLY A 1 442 ? 13.109 2.360 9.740 1.00 97.88 442 GLY A CA 1
ATOM 3278 C C . GLY A 1 442 ? 11.684 2.429 10.298 1.00 97.88 442 GLY A C 1
ATOM 3279 O O . GLY A 1 442 ? 11.471 2.072 11.461 1.00 97.88 442 GLY A O 1
ATOM 3280 N N . ALA A 1 443 ? 10.702 2.842 9.491 1.00 98.38 443 ALA A N 1
ATOM 3281 C CA . ALA A 1 443 ? 9.299 2.881 9.887 1.00 98.38 443 ALA A CA 1
ATOM 3282 C C . ALA A 1 443 ? 8.757 1.488 10.239 1.00 98.38 443 ALA A C 1
ATOM 3284 O O . ALA A 1 443 ? 8.012 1.359 11.210 1.00 98.38 443 ALA A O 1
ATOM 3285 N N . GLU A 1 444 ? 9.171 0.440 9.512 1.00 98.19 444 GLU A N 1
ATOM 3286 C CA . GLU A 1 444 ? 8.735 -0.940 9.772 1.00 98.19 444 GLU A CA 1
ATOM 3287 C C . GLU A 1 444 ? 9.023 -1.352 11.216 1.00 98.19 444 GLU A C 1
ATOM 3289 O O . GLU A 1 444 ? 8.171 -1.959 11.866 1.00 98.19 444 GLU A O 1
ATOM 3294 N N . ARG A 1 445 ? 10.220 -1.026 11.717 1.00 98.19 445 ARG A N 1
ATOM 3295 C CA . ARG A 1 445 ? 10.643 -1.424 13.058 1.00 98.19 445 ARG A CA 1
ATOM 3296 C C . ARG A 1 445 ? 9.880 -0.657 14.133 1.00 98.19 445 ARG A C 1
ATOM 3298 O O . ARG A 1 445 ? 9.328 -1.291 15.023 1.00 98.19 445 ARG A O 1
ATOM 3305 N N . LYS A 1 446 ? 9.782 0.670 14.003 1.00 98.56 446 LYS A N 1
ATOM 3306 C CA . LYS A 1 446 ? 9.048 1.517 14.958 1.00 98.56 446 LYS A CA 1
ATOM 3307 C C . LYS A 1 446 ? 7.578 1.104 15.077 1.00 98.56 446 LYS A C 1
ATOM 3309 O O . LYS A 1 446 ? 7.059 0.981 16.179 1.00 98.56 446 LYS A O 1
ATOM 3314 N N . LEU A 1 447 ? 6.927 0.833 13.944 1.00 98.44 447 LEU A N 1
ATOM 3315 C CA . LEU A 1 447 ? 5.539 0.364 13.921 1.00 98.44 447 LEU A CA 1
ATOM 3316 C C . LEU A 1 447 ? 5.391 -1.047 14.490 1.00 98.44 447 LEU A C 1
ATOM 3318 O O . LEU A 1 447 ? 4.398 -1.338 15.149 1.00 98.44 447 LEU A O 1
ATOM 3322 N N . ALA A 1 448 ? 6.360 -1.928 14.237 1.00 98.19 448 ALA A N 1
ATOM 3323 C CA . ALA A 1 448 ? 6.368 -3.268 14.806 1.00 98.19 448 ALA A CA 1
ATOM 3324 C C . ALA A 1 448 ? 6.485 -3.234 16.335 1.00 98.19 448 ALA A C 1
ATOM 3326 O O . ALA A 1 448 ? 5.705 -3.913 16.999 1.00 98.19 448 ALA A O 1
ATOM 3327 N N . ASP A 1 449 ? 7.377 -2.401 16.874 1.00 98.19 449 ASP A N 1
ATOM 3328 C CA . ASP A 1 449 ? 7.553 -2.235 18.317 1.00 98.19 449 ASP A CA 1
ATOM 3329 C C . ASP A 1 449 ? 6.274 -1.651 18.960 1.00 98.19 449 ASP A C 1
ATOM 3331 O O . ASP A 1 449 ? 5.737 -2.257 19.885 1.00 98.19 449 ASP A O 1
ATOM 3335 N N . ALA A 1 450 ? 5.695 -0.580 18.397 1.00 98.00 450 ALA A N 1
ATOM 3336 C CA . ALA A 1 450 ? 4.450 0.027 18.897 1.00 98.00 450 ALA A CA 1
ATOM 3337 C C . ALA A 1 450 ? 3.230 -0.921 18.859 1.00 98.00 450 ALA A C 1
ATOM 3339 O O . ALA A 1 450 ? 2.337 -0.848 19.699 1.00 98.00 450 ALA A O 1
ATOM 3340 N N . LEU A 1 451 ? 3.179 -1.831 17.881 1.00 97.56 451 LEU A N 1
ATOM 3341 C CA . LEU A 1 451 ? 2.089 -2.797 17.718 1.00 97.56 451 LEU A CA 1
ATOM 3342 C C . LEU A 1 451 ? 2.371 -4.159 18.367 1.00 97.56 451 LEU A C 1
ATOM 3344 O O . LEU A 1 451 ? 1.570 -5.078 18.171 1.00 97.56 451 LEU A O 1
ATOM 3348 N N . GLY A 1 452 ? 3.502 -4.345 19.055 1.00 96.94 452 GLY A N 1
ATOM 3349 C CA . GLY A 1 452 ? 3.895 -5.636 19.637 1.00 96.94 452 GLY A CA 1
ATOM 3350 C C . GLY A 1 452 ? 4.012 -6.761 18.602 1.00 96.94 452 GLY A C 1
ATOM 3351 O O . GLY A 1 452 ? 3.650 -7.909 18.865 1.00 96.94 452 GLY A O 1
ATOM 3352 N N . LEU A 1 453 ? 4.450 -6.439 17.384 1.00 97.50 453 LEU A N 1
ATOM 3353 C CA . LEU A 1 453 ? 4.639 -7.387 16.290 1.00 97.50 453 LEU A CA 1
ATOM 3354 C C . LEU A 1 453 ? 6.114 -7.558 15.961 1.00 97.50 453 LEU A C 1
ATOM 3356 O O . LEU A 1 453 ? 6.949 -6.707 16.228 1.00 97.50 453 LEU A O 1
ATOM 3360 N N . ARG A 1 454 ? 6.445 -8.663 15.289 1.00 97.31 454 ARG A N 1
ATOM 3361 C CA . ARG A 1 454 ? 7.817 -8.884 14.816 1.00 97.31 454 ARG A CA 1
ATOM 3362 C C . ARG A 1 454 ? 8.191 -7.945 13.664 1.00 97.31 454 ARG A C 1
ATOM 3364 O O . ARG A 1 454 ? 9.353 -7.572 13.541 1.00 97.31 454 ARG A O 1
ATOM 3371 N N . ARG A 1 455 ? 7.236 -7.670 12.768 1.00 97.69 455 ARG A N 1
ATOM 3372 C CA . ARG A 1 455 ? 7.416 -6.921 11.513 1.00 97.69 455 ARG A CA 1
ATOM 3373 C C . ARG A 1 455 ? 6.090 -6.312 11.067 1.00 97.69 455 ARG A C 1
ATOM 3375 O O . ARG A 1 455 ? 5.069 -6.997 11.137 1.00 97.69 455 ARG A O 1
ATOM 3382 N N . VAL A 1 456 ? 6.113 -5.083 10.548 1.00 98.12 456 VAL A N 1
ATOM 3383 C CA . VAL A 1 456 ? 4.932 -4.391 10.002 1.00 98.12 456 VAL A CA 1
ATOM 3384 C C . VAL A 1 456 ? 5.293 -3.690 8.692 1.00 98.12 456 VAL A C 1
ATOM 3386 O O . VAL A 1 456 ? 5.831 -2.588 8.672 1.00 98.12 456 VAL A O 1
ATOM 3389 N N . ALA A 1 457 ? 5.002 -4.357 7.575 1.00 98.12 457 ALA A N 1
ATOM 3390 C CA . ALA A 1 457 ? 5.344 -3.859 6.241 1.00 98.12 457 ALA A CA 1
ATOM 3391 C C . ALA A 1 457 ? 4.306 -2.872 5.674 1.00 98.12 457 ALA A C 1
ATOM 3393 O O . ALA A 1 457 ? 4.659 -1.936 4.957 1.00 98.12 457 ALA A O 1
ATOM 3394 N N . VAL A 1 458 ? 3.021 -3.118 5.949 1.00 98.50 458 VAL A N 1
ATOM 3395 C CA . VAL A 1 458 ? 1.887 -2.339 5.430 1.00 98.50 458 VAL A CA 1
ATOM 3396 C C . VAL A 1 458 ? 0.811 -2.251 6.505 1.00 98.50 458 VAL A C 1
ATOM 3398 O O . VAL A 1 458 ? 0.515 -3.259 7.153 1.00 98.50 458 VAL A O 1
ATOM 3401 N N . ILE A 1 459 ? 0.225 -1.064 6.655 1.00 98.38 459 ILE A N 1
ATOM 3402 C CA . ILE A 1 459 ? -0.927 -0.789 7.515 1.00 98.38 459 ILE A CA 1
ATOM 3403 C C . ILE A 1 459 ? -2.042 -0.202 6.648 1.00 98.38 459 ILE A C 1
ATOM 3405 O O . ILE A 1 459 ? -1.823 0.765 5.921 1.00 98.38 459 ILE A O 1
ATOM 3409 N N . GLY A 1 460 ? -3.229 -0.792 6.717 1.00 98.12 460 GLY A N 1
ATOM 3410 C CA . GLY A 1 460 ? -4.480 -0.189 6.280 1.00 98.12 460 GLY A CA 1
ATOM 3411 C C . GLY A 1 460 ? -5.207 0.384 7.492 1.00 98.12 460 GLY A C 1
ATOM 3412 O O . GLY A 1 460 ? -5.340 -0.302 8.502 1.00 98.12 460 GLY A O 1
ATOM 3413 N N . LEU A 1 461 ? -5.665 1.623 7.398 1.00 97.38 461 LEU A N 1
ATOM 3414 C CA . LEU A 1 461 ? -6.388 2.336 8.444 1.00 97.38 461 LEU A CA 1
ATOM 3415 C C . LEU A 1 461 ? -7.741 2.794 7.886 1.00 97.38 461 LEU A C 1
ATOM 3417 O O . LEU A 1 461 ? -7.853 3.098 6.695 1.00 97.38 461 LEU A O 1
ATOM 3421 N N . SER A 1 462 ? -8.750 2.826 8.750 1.00 96.12 462 SER A N 1
ATOM 3422 C CA . SER A 1 462 ? -10.037 3.463 8.480 1.00 96.12 462 SER A CA 1
ATOM 3423 C C . SER A 1 462 ? -10.042 4.889 9.019 1.00 96.12 462 SER A C 1
ATOM 3425 O O . SER A 1 462 ? -9.653 5.104 10.164 1.00 96.12 462 SER A O 1
ATOM 3427 N N . SER A 1 463 ? -10.586 5.849 8.276 1.00 94.31 463 SER A N 1
ATOM 3428 C CA . SER A 1 463 ? -10.752 7.229 8.749 1.00 94.31 463 SER A CA 1
ATOM 3429 C C . SER A 1 463 ? -11.776 7.380 9.867 1.00 94.31 463 SER A C 1
ATOM 3431 O O . SER A 1 463 ? -11.914 8.453 10.445 1.00 94.31 463 SER A O 1
ATOM 3433 N N . ARG A 1 464 ? -12.507 6.304 10.173 1.00 94.06 464 ARG A N 1
ATOM 3434 C CA . ARG A 1 464 ? -13.416 6.223 11.319 1.00 94.06 464 ARG A CA 1
ATOM 3435 C C . ARG A 1 464 ? -12.702 5.847 12.616 1.00 94.06 464 ARG A C 1
ATOM 3437 O O . ARG A 1 464 ? -13.351 5.823 13.655 1.00 94.06 464 ARG A O 1
ATOM 3444 N N . ALA A 1 465 ? -11.411 5.522 12.561 1.00 95.25 465 ALA A N 1
ATOM 3445 C CA . ALA A 1 465 ? -10.645 5.224 13.758 1.00 95.25 465 ALA A CA 1
ATOM 3446 C C . ALA A 1 465 ? -10.509 6.479 14.644 1.00 95.25 465 ALA A C 1
ATOM 3448 O O . ALA A 1 465 ? -10.240 7.571 14.125 1.00 95.25 465 ALA A O 1
ATOM 3449 N N . PRO A 1 466 ? -10.659 6.336 15.972 1.00 95.75 466 PRO A N 1
ATOM 3450 C CA . PRO A 1 466 ? -10.515 7.450 16.903 1.00 95.75 466 PRO A CA 1
ATOM 3451 C C . PRO A 1 466 ? -9.100 8.041 16.835 1.00 95.75 466 PRO A C 1
ATOM 3453 O O . PRO A 1 466 ? -8.131 7.325 16.592 1.00 95.75 466 PRO A O 1
ATOM 3456 N N . GLY A 1 467 ? -8.988 9.361 16.999 1.00 95.69 467 GLY A N 1
ATOM 3457 C CA . GLY A 1 467 ? -7.703 10.076 16.999 1.00 95.69 467 GLY A CA 1
ATOM 3458 C C . GLY A 1 467 ? -7.036 10.244 15.627 1.00 95.69 467 GLY A C 1
ATOM 3459 O O . GLY A 1 467 ? -6.003 10.895 15.530 1.00 95.69 467 GLY A O 1
ATOM 3460 N N . THR A 1 468 ? -7.610 9.716 14.540 1.00 96.69 468 THR A N 1
ATOM 3461 C CA . THR A 1 468 ? -6.956 9.748 13.215 1.00 96.69 468 THR A CA 1
ATOM 3462 C C . THR A 1 468 ? -7.123 11.045 12.431 1.00 96.69 468 THR A C 1
ATOM 3464 O O . THR A 1 468 ? -6.447 11.219 11.418 1.00 96.69 468 THR A O 1
ATOM 3467 N N . ALA A 1 469 ? -7.974 11.970 12.881 1.00 96.50 469 ALA A N 1
ATOM 3468 C CA . ALA A 1 469 ? -8.246 13.212 12.155 1.00 96.50 469 ALA A CA 1
ATOM 3469 C C . ALA A 1 469 ? -6.975 14.037 11.850 1.00 96.50 469 ALA A C 1
ATOM 3471 O O . ALA A 1 469 ? -6.741 14.300 10.671 1.00 96.50 469 ALA A O 1
ATOM 3472 N N . PRO A 1 470 ? -6.065 14.314 12.812 1.00 97.94 470 PRO A N 1
ATOM 3473 C CA . PRO A 1 470 ? -4.864 15.105 12.523 1.00 97.94 470 PRO A CA 1
ATOM 3474 C C . PRO A 1 470 ? -3.924 14.422 11.519 1.00 97.94 470 PRO A C 1
ATOM 3476 O O . PRO A 1 470 ? -3.292 15.076 10.691 1.00 97.94 470 PRO A O 1
ATOM 3479 N N . LEU A 1 471 ? -3.855 13.084 11.556 1.00 97.94 471 LEU A N 1
ATOM 3480 C CA . LEU A 1 471 ? -3.095 12.292 10.589 1.00 97.94 471 LEU A CA 1
ATOM 3481 C C . LEU A 1 471 ? -3.679 12.439 9.178 1.00 97.94 471 LEU A C 1
ATOM 3483 O O . LEU A 1 471 ? -2.935 12.594 8.210 1.00 97.94 471 LEU A O 1
ATOM 3487 N N . LEU A 1 472 ? -5.005 12.381 9.052 1.00 96.81 472 LEU A N 1
ATOM 3488 C CA . LEU A 1 472 ? -5.691 12.521 7.770 1.00 96.81 472 LEU A CA 1
ATOM 3489 C C . LEU A 1 472 ? -5.580 13.936 7.212 1.00 96.81 472 LEU A C 1
ATOM 3491 O O . LEU A 1 472 ? -5.365 14.066 6.009 1.00 96.81 472 LEU A O 1
ATOM 3495 N N . ASP A 1 473 ? -5.656 14.959 8.060 1.00 97.56 473 ASP A N 1
ATOM 3496 C CA . ASP A 1 473 ? -5.506 16.361 7.662 1.00 97.56 473 ASP A CA 1
ATOM 3497 C C . ASP A 1 473 ? -4.084 16.642 7.161 1.00 97.56 473 ASP A C 1
ATOM 3499 O O . ASP A 1 473 ? -3.904 17.231 6.091 1.00 97.56 473 ASP A O 1
ATOM 3503 N N . LEU A 1 474 ? -3.066 16.117 7.857 1.00 98.19 474 LEU A N 1
ATOM 3504 C CA . LEU A 1 474 ? -1.669 16.179 7.418 1.00 98.19 474 LEU A CA 1
ATOM 3505 C C . LEU A 1 474 ? -1.461 15.482 6.064 1.00 98.19 474 LEU A C 1
ATOM 3507 O O . LEU A 1 474 ? -0.710 15.949 5.211 1.00 98.19 474 LEU A O 1
ATOM 3511 N N . ILE A 1 475 ? -2.123 14.348 5.834 1.00 97.62 475 ILE A N 1
ATOM 3512 C CA . ILE A 1 475 ? -2.038 13.651 4.547 1.00 97.62 475 ILE A CA 1
ATOM 3513 C C . ILE A 1 475 ? -2.824 14.409 3.471 1.00 97.62 475 ILE A C 1
ATOM 3515 O O . ILE A 1 475 ? -2.391 14.450 2.320 1.00 97.62 475 ILE A O 1
ATOM 3519 N N . ALA A 1 476 ? -3.963 15.008 3.812 1.00 96.44 476 ALA A N 1
ATOM 3520 C CA . ALA A 1 476 ? -4.790 15.772 2.888 1.00 96.44 476 ALA A CA 1
ATOM 3521 C C . ALA A 1 476 ? -4.094 17.040 2.390 1.00 96.44 476 ALA A C 1
ATOM 3523 O O . ALA A 1 476 ? -4.181 17.327 1.196 1.00 96.44 476 ALA A O 1
ATOM 3524 N N . SER A 1 477 ? -3.352 17.731 3.258 1.00 97.75 477 SER A N 1
ATOM 3525 C CA . SER A 1 477 ? -2.595 18.933 2.893 1.00 97.75 477 SER A CA 1
ATOM 3526 C C . SER A 1 477 ? -1.449 18.643 1.914 1.00 97.75 477 SER A C 1
ATOM 3528 O O . SER A 1 477 ? -1.170 19.455 1.034 1.00 97.75 477 SER A O 1
ATOM 3530 N N . HIS A 1 478 ? -0.814 17.470 2.012 1.00 97.56 478 HIS A N 1
ATOM 3531 C CA . HIS A 1 478 ? 0.322 17.096 1.159 1.00 97.56 478 HIS A CA 1
ATOM 3532 C C . HIS A 1 478 ? -0.039 16.206 -0.041 1.00 97.56 478 HIS A C 1
ATOM 3534 O O . HIS A 1 478 ? 0.713 16.166 -1.015 1.00 97.56 478 HIS A O 1
ATOM 3540 N N . LEU A 1 479 ? -1.169 15.497 0.001 1.00 95.88 479 LEU A N 1
ATOM 3541 C CA . LEU A 1 479 ? -1.667 14.626 -1.070 1.00 95.88 479 LEU A CA 1
ATOM 3542 C C . LEU A 1 479 ? -3.125 14.974 -1.399 1.00 95.88 479 LEU A C 1
ATOM 3544 O O . LEU A 1 479 ? -4.026 14.188 -1.097 1.00 95.88 479 LEU A O 1
ATOM 3548 N N . PRO A 1 480 ? -3.399 16.133 -2.015 1.00 91.94 480 PRO A N 1
ATOM 3549 C CA . PRO A 1 480 ? -4.772 16.550 -2.291 1.00 91.94 480 PRO A CA 1
ATOM 3550 C C . PRO A 1 480 ? -5.469 15.598 -3.270 1.00 91.94 480 PRO A C 1
ATOM 3552 O O . PRO A 1 480 ? -6.646 15.281 -3.108 1.00 91.94 480 PRO A O 1
ATOM 3555 N N . THR A 1 481 ? -4.730 15.091 -4.258 1.00 94.25 481 THR A N 1
ATOM 3556 C CA . THR A 1 481 ? -5.290 14.263 -5.325 1.00 94.25 481 THR A CA 1
ATOM 3557 C C . THR A 1 481 ? -5.212 12.780 -4.961 1.00 94.25 481 THR A C 1
ATOM 3559 O O . THR A 1 481 ? -4.104 12.249 -4.815 1.00 94.25 481 THR A O 1
ATOM 3562 N N . PRO A 1 482 ? -6.350 12.068 -4.850 1.00 94.69 482 PRO A N 1
ATOM 3563 C CA . PRO A 1 482 ? -6.331 10.626 -4.673 1.00 94.69 482 PRO A CA 1
ATOM 3564 C C . PRO A 1 482 ? -5.723 9.959 -5.907 1.00 94.69 482 PRO A C 1
ATOM 3566 O O . PRO A 1 482 ? -5.916 10.391 -7.045 1.00 94.69 482 PRO A O 1
ATOM 3569 N N . LEU A 1 483 ? -4.988 8.873 -5.682 1.00 95.31 483 LEU A N 1
ATOM 3570 C CA . LEU A 1 483 ? -4.370 8.126 -6.767 1.00 95.31 483 LEU A CA 1
ATOM 3571 C C . LEU A 1 483 ? -5.469 7.535 -7.655 1.00 95.31 483 LEU A C 1
ATOM 3573 O O . LEU A 1 483 ? -6.280 6.746 -7.177 1.00 95.31 483 LEU A O 1
ATOM 3577 N N . SER A 1 484 ? -5.505 7.908 -8.931 1.00 89.69 484 SER A N 1
ATOM 3578 C CA . SER A 1 484 ? -6.516 7.441 -9.880 1.00 89.69 484 SER A CA 1
ATOM 3579 C C . SER A 1 484 ? -5.854 6.932 -11.154 1.00 89.69 484 SER A C 1
ATOM 3581 O O . SER A 1 484 ? -4.890 7.512 -11.653 1.00 89.69 484 SER A O 1
ATOM 3583 N N . ALA A 1 485 ? -6.376 5.826 -11.676 1.00 87.88 485 ALA A N 1
ATOM 3584 C CA . ALA A 1 485 ? -5.967 5.241 -12.942 1.00 87.88 485 ALA A CA 1
ATOM 3585 C C . ALA A 1 485 ? -7.224 5.087 -13.806 1.00 87.88 485 ALA A C 1
ATOM 3587 O O . ALA A 1 485 ? -7.843 4.024 -13.799 1.00 87.88 485 ALA A O 1
ATOM 3588 N N . PRO A 1 486 ? -7.630 6.135 -14.544 1.00 76.88 486 PRO A N 1
ATOM 3589 C CA . PRO A 1 486 ? -8.899 6.136 -15.276 1.00 76.88 486 PRO A CA 1
ATOM 3590 C C . PRO A 1 486 ? -8.980 5.013 -16.322 1.00 76.88 486 PRO A C 1
ATOM 3592 O O . PRO A 1 486 ? -10.053 4.497 -16.615 1.00 76.88 486 PRO A O 1
ATOM 3595 N N . TRP A 1 487 ? -7.833 4.560 -16.833 1.00 82.44 487 TRP A N 1
ATOM 3596 C CA . TRP A 1 487 ? -7.736 3.442 -17.771 1.00 82.44 487 TRP A CA 1
ATOM 3597 C C . TRP A 1 487 ? -7.990 2.060 -17.138 1.00 82.44 487 TRP A C 1
ATOM 3599 O O . TRP A 1 487 ? -8.191 1.102 -17.876 1.00 82.44 487 TRP A O 1
ATOM 3609 N N . LEU A 1 488 ? -7.985 1.920 -15.804 1.00 78.62 488 LEU A N 1
ATOM 3610 C CA . LEU A 1 488 ? -8.375 0.666 -15.135 1.00 78.62 488 LEU A CA 1
ATOM 3611 C C . LEU A 1 488 ? -9.890 0.472 -15.124 1.00 78.62 488 LEU A C 1
ATOM 3613 O O . LEU A 1 488 ? -10.356 -0.656 -14.973 1.00 78.62 488 LEU A O 1
ATOM 3617 N N . VAL A 1 489 ? -10.653 1.552 -15.309 1.00 74.56 489 VAL A N 1
ATOM 3618 C CA . VAL A 1 489 ? -12.115 1.521 -15.275 1.00 74.56 489 VAL A CA 1
ATOM 3619 C C . VAL A 1 489 ? -12.721 2.244 -16.497 1.00 74.56 489 VAL A C 1
ATOM 3621 O O . VAL A 1 489 ? -13.560 3.131 -16.335 1.00 74.56 489 VAL A O 1
ATOM 3624 N N . PRO A 1 490 ? -12.338 1.887 -17.747 1.00 66.25 490 PRO A N 1
ATOM 3625 C CA . PRO A 1 490 ? -12.737 2.653 -18.935 1.00 66.25 490 PRO A CA 1
ATOM 3626 C C . PRO A 1 490 ? -14.250 2.644 -19.165 1.00 66.25 490 PRO A C 1
ATOM 3628 O O . PRO A 1 490 ? -14.827 3.638 -19.591 1.00 66.25 490 PRO A O 1
ATOM 3631 N N . HIS A 1 491 ? -14.889 1.507 -18.877 1.00 61.62 491 HIS A N 1
ATOM 3632 C CA . HIS A 1 491 ? -16.301 1.269 -19.174 1.00 61.62 491 HIS A CA 1
ATOM 3633 C C . HIS A 1 491 ? -17.262 1.947 -18.197 1.00 61.62 491 HIS A C 1
ATOM 3635 O O . HIS A 1 491 ? -18.439 2.062 -18.510 1.00 61.62 491 HIS A O 1
ATOM 3641 N N . LEU A 1 492 ? -16.782 2.368 -17.022 1.00 59.62 492 LEU A N 1
ATOM 3642 C CA . LEU A 1 492 ? -17.641 2.969 -15.998 1.00 59.62 492 LEU A CA 1
ATOM 3643 C C . LEU A 1 492 ? -17.544 4.501 -15.984 1.00 59.62 492 LEU A C 1
ATOM 3645 O O . LEU A 1 492 ? -18.430 5.154 -15.450 1.00 59.62 492 LEU A O 1
ATOM 3649 N N . LEU A 1 493 ? -16.495 5.077 -16.584 1.00 57.88 493 LEU A N 1
ATOM 3650 C CA . LEU A 1 493 ? -16.321 6.534 -16.694 1.00 57.88 493 LEU A CA 1
ATOM 3651 C C . LEU A 1 493 ? -16.997 7.134 -17.933 1.00 57.88 493 LEU A C 1
ATOM 3653 O O . LEU A 1 493 ? -17.242 8.335 -17.980 1.00 57.88 493 LEU A O 1
ATOM 3657 N N . HIS A 1 494 ? -17.314 6.301 -18.922 1.00 59.59 494 HIS A N 1
ATOM 3658 C CA . HIS A 1 494 ? -18.135 6.678 -20.062 1.00 59.59 494 HIS A CA 1
ATOM 3659 C C . HIS A 1 494 ? -19.380 5.798 -20.031 1.00 59.59 494 HIS A C 1
ATOM 3661 O O . HIS A 1 494 ? -19.352 4.721 -20.638 1.00 59.59 494 HIS A O 1
ATOM 3667 N N . PRO A 1 495 ? -20.465 6.197 -19.332 1.00 54.59 495 PRO A N 1
ATOM 3668 C CA . PRO A 1 495 ? -21.754 5.593 -19.630 1.00 54.59 495 PRO A CA 1
ATOM 3669 C C . PRO A 1 495 ? -21.919 5.689 -21.153 1.00 54.59 495 PRO A C 1
ATOM 3671 O O . PRO A 1 495 ? -21.595 6.746 -21.710 1.00 54.59 495 PRO A O 1
ATOM 3674 N N . PRO A 1 496 ? -22.291 4.599 -21.856 1.00 54.94 496 PRO A N 1
ATOM 3675 C CA . PRO A 1 496 ? -22.573 4.695 -23.279 1.00 54.94 496 PRO A CA 1
ATOM 3676 C C . PRO A 1 496 ? -23.573 5.830 -23.389 1.00 54.94 496 PRO A C 1
ATOM 3678 O O . PRO A 1 496 ? -24.637 5.720 -22.789 1.00 54.94 496 PRO A O 1
ATOM 3681 N N . SER A 1 497 ? -23.164 6.943 -24.010 1.00 51.34 497 SER A N 1
ATOM 3682 C CA . SER A 1 497 ? -24.020 8.106 -24.210 1.00 51.34 497 SER A CA 1
ATOM 3683 C C . SER A 1 497 ? -25.292 7.545 -24.808 1.00 51.34 497 SER A C 1
ATOM 3685 O O . SER A 1 497 ? -25.267 7.063 -25.946 1.00 51.34 497 SER A O 1
ATOM 3687 N N . SER A 1 498 ? -26.324 7.415 -23.972 1.00 51.22 498 SER A N 1
ATOM 3688 C CA . SER A 1 498 ? -27.576 6.784 -24.341 1.00 51.22 498 SER A CA 1
ATOM 3689 C C . SER A 1 498 ? -27.996 7.545 -25.568 1.00 51.22 498 SER A C 1
ATOM 3691 O O . SER A 1 498 ? -28.118 8.761 -25.478 1.00 51.22 498 SER A O 1
ATOM 3693 N N . ALA A 1 499 ? -28.057 6.858 -26.707 1.00 52.84 499 ALA A N 1
ATOM 3694 C CA . ALA A 1 499 ? -28.269 7.448 -28.012 1.00 52.84 499 ALA A CA 1
ATOM 3695 C C . ALA A 1 499 ? -29.577 8.255 -28.007 1.00 52.84 499 ALA A C 1
ATOM 3697 O O . ALA A 1 499 ? -30.633 7.756 -28.396 1.00 52.84 499 ALA A O 1
ATOM 3698 N N . SER A 1 500 ? -29.521 9.498 -27.532 1.00 50.56 500 SER A N 1
ATOM 3699 C CA . SER A 1 500 ? -30.585 10.471 -27.638 1.00 50.56 500 SER A CA 1
ATOM 3700 C C . SER A 1 500 ? -30.592 10.860 -29.101 1.00 50.56 500 SER A C 1
ATOM 3702 O O . SER A 1 500 ? -29.844 11.701 -29.592 1.00 50.56 500 SER A O 1
ATOM 3704 N N . THR A 1 501 ? -31.417 10.121 -29.830 1.00 51.22 501 THR A N 1
ATOM 3705 C CA . THR A 1 501 ? -31.700 10.285 -31.252 1.00 51.22 501 THR A CA 1
ATOM 3706 C C . THR A 1 501 ? -32.608 11.504 -31.436 1.00 51.22 501 THR A C 1
ATOM 3708 O O . THR A 1 501 ? -33.651 11.436 -32.074 1.00 51.22 501 THR A O 1
ATOM 3711 N N . THR A 1 502 ? -32.242 12.632 -30.835 1.00 49.25 502 THR A N 1
ATOM 3712 C CA . THR A 1 502 ? -32.933 13.906 -31.008 1.00 49.25 502 THR A CA 1
ATOM 3713 C C . THR A 1 502 ? -31.912 14.896 -31.525 1.00 49.25 502 THR A C 1
ATOM 3715 O O . THR A 1 502 ? -31.171 15.533 -30.781 1.00 49.25 502 THR A O 1
ATOM 3718 N N . ALA A 1 503 ? -31.840 14.932 -32.853 1.00 55.69 503 ALA A N 1
ATOM 3719 C CA . ALA A 1 503 ? -31.155 15.947 -33.617 1.00 55.69 503 ALA A CA 1
ATOM 3720 C C . ALA A 1 503 ? -31.712 17.325 -33.236 1.00 55.69 503 ALA A C 1
ATOM 3722 O O . ALA A 1 503 ? -32.804 17.697 -33.650 1.00 55.69 503 ALA A O 1
ATOM 3723 N N . SER A 1 504 ? -30.962 18.083 -32.448 1.00 46.81 504 SER A N 1
ATOM 3724 C CA . SER A 1 504 ? -31.212 19.509 -32.256 1.00 46.81 504 SER A CA 1
ATOM 3725 C C . SER A 1 504 ? -29.879 20.210 -32.022 1.00 46.81 504 SER A C 1
ATOM 3727 O O . SER A 1 504 ? -29.336 20.250 -30.923 1.00 46.81 504 SER A O 1
ATOM 3729 N N . THR A 1 505 ? -29.317 20.616 -33.156 1.00 59.94 505 THR A N 1
ATOM 3730 C CA . THR A 1 505 ? -28.562 21.841 -33.434 1.00 59.94 505 THR A CA 1
ATOM 3731 C C . THR A 1 505 ? -27.986 22.631 -32.247 1.00 59.94 505 THR A C 1
ATOM 3733 O O . THR A 1 505 ? -28.719 23.201 -31.450 1.00 59.94 505 THR A O 1
ATOM 3736 N N . ALA A 1 506 ? -26.656 22.791 -32.291 1.00 51.00 506 ALA A N 1
ATOM 3737 C CA . ALA A 1 506 ? -25.850 23.869 -31.700 1.00 51.00 506 ALA A CA 1
ATOM 3738 C C . ALA A 1 506 ? -25.789 23.918 -30.158 1.00 51.00 506 ALA A C 1
ATOM 3740 O O . ALA A 1 506 ? -26.636 24.475 -29.475 1.00 51.00 506 ALA A O 1
ATOM 3741 N N . THR A 1 507 ? -24.721 23.413 -29.543 1.00 50.62 507 THR A N 1
ATOM 3742 C CA . THR A 1 507 ? -23.468 24.177 -29.401 1.00 50.62 507 THR A CA 1
ATOM 3743 C C . THR A 1 507 ? -22.314 23.213 -29.105 1.00 50.62 507 THR A C 1
ATOM 3745 O O . THR A 1 507 ? -22.403 22.363 -28.225 1.00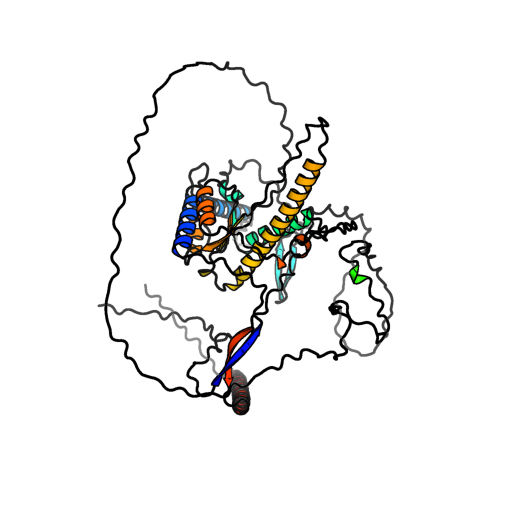 50.62 507 THR A O 1
ATOM 3748 N N . ALA A 1 508 ? -21.228 23.314 -29.874 1.00 53.75 508 ALA A N 1
ATOM 3749 C CA . ALA A 1 508 ? -20.083 22.407 -29.842 1.00 53.75 508 ALA A CA 1
ATOM 3750 C C . ALA A 1 508 ? -19.270 22.532 -28.537 1.00 53.75 508 ALA A C 1
ATOM 3752 O O . ALA A 1 508 ? -18.237 23.194 -28.496 1.00 53.75 508 ALA A O 1
ATOM 3753 N N . THR A 1 509 ? -19.716 21.892 -27.458 1.00 52.94 509 THR A N 1
ATOM 3754 C CA . THR A 1 509 ? -18.874 21.655 -26.279 1.00 52.94 509 THR A CA 1
ATOM 3755 C C . THR A 1 509 ? -18.035 20.404 -26.537 1.00 52.94 509 THR A C 1
ATOM 3757 O O . THR A 1 509 ? -18.560 19.336 -26.844 1.00 52.94 509 THR A O 1
ATOM 3760 N N . ALA A 1 510 ? -16.712 20.577 -26.515 1.00 54.59 510 ALA A N 1
ATOM 3761 C CA . ALA A 1 510 ? -15.715 19.629 -27.002 1.00 54.59 510 ALA A CA 1
ATOM 3762 C C . ALA A 1 510 ? -15.949 18.186 -26.520 1.00 54.59 510 ALA A C 1
ATOM 3764 O O . ALA A 1 510 ? -15.898 17.898 -25.324 1.00 54.59 510 ALA A O 1
ATOM 3765 N N . ALA A 1 511 ? -16.152 17.269 -27.470 1.00 53.88 511 ALA A N 1
ATOM 3766 C CA . ALA A 1 511 ? -16.190 15.839 -27.196 1.00 53.88 511 ALA A CA 1
ATOM 3767 C C . ALA A 1 511 ? -14.909 15.414 -26.448 1.00 53.88 511 ALA A C 1
ATOM 3769 O O . ALA A 1 511 ? -13.818 15.865 -26.819 1.00 53.88 511 ALA A O 1
ATOM 3770 N N . PRO A 1 512 ? -15.004 14.551 -25.419 1.00 57.34 512 PRO A N 1
ATOM 3771 C CA . PRO A 1 512 ? -13.835 14.080 -24.691 1.00 57.34 512 PRO A CA 1
ATOM 3772 C C . PRO A 1 512 ? -12.949 13.295 -25.660 1.00 57.34 512 PRO A C 1
ATOM 3774 O O . PRO A 1 512 ? -13.258 12.167 -26.046 1.00 57.34 512 PRO A O 1
ATOM 3777 N N . THR A 1 513 ? -11.852 13.911 -26.092 1.00 58.66 513 THR A N 1
ATOM 3778 C CA . THR A 1 513 ? -10.842 13.260 -26.921 1.00 58.66 513 THR A CA 1
ATOM 3779 C C . THR A 1 513 ? -10.359 12.018 -26.182 1.00 58.66 513 THR A C 1
ATOM 3781 O O . THR A 1 513 ? -9.909 12.095 -25.037 1.00 58.66 513 THR A O 1
ATOM 3784 N N . SER A 1 514 ? -10.499 10.843 -26.807 1.00 56.97 514 SER A N 1
ATOM 3785 C CA . SER A 1 514 ? -10.049 9.588 -26.209 1.00 56.97 514 SER A CA 1
ATOM 3786 C C . SER A 1 514 ? -8.579 9.739 -25.824 1.00 56.97 514 SER A C 1
ATOM 3788 O O . SER A 1 514 ? -7.720 9.953 -26.685 1.00 56.97 514 SER A O 1
ATOM 3790 N N . ARG A 1 515 ? -8.298 9.682 -24.522 1.00 67.62 515 ARG A N 1
ATOM 3791 C CA . ARG A 1 515 ? -6.997 10.037 -23.954 1.00 67.62 515 ARG A CA 1
ATOM 3792 C C . ARG A 1 515 ? -6.022 8.873 -24.128 1.00 67.62 515 ARG A C 1
ATOM 3794 O O . ARG A 1 515 ? -5.659 8.203 -23.165 1.00 67.62 515 ARG A O 1
ATOM 3801 N N . PHE A 1 516 ? -5.633 8.591 -25.370 1.00 75.75 516 PHE A N 1
ATOM 3802 C CA . PHE A 1 516 ? -4.543 7.666 -25.655 1.00 75.75 516 PHE A CA 1
ATOM 3803 C C . PHE A 1 516 ? -3.276 8.196 -24.982 1.00 75.75 516 PHE A C 1
ATOM 3805 O O . PHE A 1 516 ? -2.817 9.300 -25.275 1.00 75.75 516 PHE A O 1
ATOM 3812 N N . ALA A 1 517 ? -2.723 7.422 -24.048 1.00 77.00 517 ALA A N 1
ATOM 3813 C CA . ALA A 1 517 ? -1.445 7.759 -23.443 1.00 77.00 517 ALA A CA 1
ATOM 3814 C C . ALA A 1 517 ? -0.338 7.571 -24.498 1.00 77.00 517 ALA A C 1
ATOM 3816 O O . ALA A 1 517 ? -0.248 6.487 -25.085 1.00 77.00 517 ALA A O 1
ATOM 3817 N N . PRO A 1 518 ? 0.505 8.585 -24.759 1.00 84.50 518 PRO A N 1
ATOM 3818 C CA . PRO A 1 518 ? 1.603 8.439 -25.703 1.00 84.50 518 PRO A CA 1
ATOM 3819 C C . PRO A 1 518 ? 2.571 7.351 -25.221 1.00 84.50 518 PRO A C 1
ATOM 3821 O O . PRO A 1 518 ? 2.919 7.276 -24.040 1.00 84.50 518 PRO A O 1
ATOM 3824 N N . THR A 1 519 ? 3.026 6.491 -26.133 1.00 88.81 519 THR A N 1
ATOM 3825 C CA . THR A 1 519 ? 4.015 5.458 -25.812 1.00 88.81 519 THR A CA 1
ATOM 3826 C C . THR A 1 519 ? 5.368 6.104 -25.523 1.00 88.81 519 THR A C 1
ATOM 3828 O O . THR A 1 519 ? 5.967 6.706 -26.413 1.00 88.81 519 THR A O 1
ATOM 3831 N N . ALA A 1 520 ? 5.888 5.950 -24.307 1.00 92.00 520 ALA A N 1
ATOM 3832 C CA . ALA A 1 520 ? 7.228 6.420 -23.967 1.00 92.00 520 ALA A CA 1
ATOM 3833 C C . ALA A 1 520 ? 8.275 5.333 -24.265 1.00 92.00 520 ALA A C 1
ATOM 3835 O O . ALA A 1 520 ? 8.177 4.212 -23.767 1.00 92.00 520 ALA A O 1
ATOM 3836 N N . ILE A 1 521 ? 9.304 5.654 -25.052 1.00 95.38 521 ILE A N 1
ATOM 3837 C CA . ILE A 1 521 ? 10.427 4.747 -25.334 1.00 95.38 521 ILE A CA 1
ATOM 3838 C C . ILE A 1 521 ? 11.561 5.052 -24.348 1.00 95.38 521 ILE A C 1
ATOM 3840 O O . ILE A 1 521 ? 12.192 6.104 -24.410 1.00 95.38 521 ILE A O 1
ATOM 3844 N N . LYS A 1 522 ? 11.843 4.124 -23.431 1.00 94.62 522 LYS A N 1
ATOM 3845 C CA . LYS A 1 522 ? 12.994 4.186 -22.517 1.00 94.62 522 LYS A CA 1
ATOM 3846 C C . LYS A 1 522 ? 14.197 3.506 -23.158 1.00 94.62 522 LYS A C 1
ATOM 3848 O O . LYS A 1 522 ? 14.069 2.456 -23.772 1.00 94.62 522 LYS A O 1
ATOM 3853 N N . HIS A 1 523 ? 15.388 4.055 -22.970 1.00 95.19 523 HIS A N 1
ATOM 3854 C CA . HIS A 1 523 ? 16.624 3.456 -23.467 1.00 95.19 523 HIS A CA 1
ATOM 3855 C C . HIS A 1 523 ? 17.317 2.689 -22.337 1.00 95.19 523 HIS A C 1
ATOM 3857 O O . HIS A 1 523 ? 17.945 3.282 -21.462 1.00 95.19 523 HIS A O 1
ATOM 3863 N N . LEU A 1 524 ? 17.200 1.358 -22.327 1.00 93.81 524 LEU A N 1
ATOM 3864 C CA . LEU A 1 524 ? 17.892 0.528 -21.343 1.00 93.81 524 LEU A CA 1
ATOM 3865 C C . LEU A 1 524 ? 19.368 0.400 -21.711 1.00 93.81 524 LEU A C 1
ATOM 3867 O O . LEU A 1 524 ? 19.717 -0.136 -22.765 1.00 93.81 524 LEU A O 1
ATOM 3871 N N . LYS A 1 525 ? 20.238 0.853 -20.806 1.00 92.19 525 LYS A N 1
ATOM 3872 C CA . LYS A 1 525 ? 21.681 0.645 -20.903 1.00 92.19 525 LYS A CA 1
ATOM 3873 C C . LYS A 1 525 ? 21.981 -0.846 -20.736 1.00 92.19 525 LYS A C 1
ATOM 3875 O O . LYS A 1 525 ? 21.762 -1.424 -19.675 1.00 92.19 525 LYS A O 1
ATOM 3880 N N . THR A 1 526 ? 22.481 -1.477 -21.790 1.00 91.19 526 THR A N 1
ATOM 3881 C CA . THR A 1 526 ? 22.935 -2.873 -21.787 1.00 91.19 526 THR A CA 1
ATOM 3882 C C . THR A 1 526 ? 24.389 -2.931 -22.235 1.00 91.19 526 THR A C 1
ATOM 3884 O O . THR A 1 526 ? 24.836 -2.058 -22.969 1.00 91.19 526 THR A O 1
ATOM 3887 N N . SER A 1 527 ? 25.158 -3.929 -21.805 1.00 90.38 527 SER A N 1
ATOM 3888 C CA . SER A 1 527 ? 26.484 -4.169 -22.380 1.00 90.38 527 SER A CA 1
ATOM 3889 C C . SER A 1 527 ? 26.376 -5.221 -23.480 1.00 90.38 527 SER A C 1
ATOM 3891 O O . SER A 1 527 ? 25.800 -6.294 -23.283 1.00 90.38 527 SER A O 1
ATOM 3893 N N . ALA A 1 528 ? 26.910 -4.911 -24.658 1.00 90.31 528 ALA A N 1
ATOM 3894 C CA . ALA A 1 528 ? 27.097 -5.877 -25.730 1.00 90.31 528 ALA A CA 1
ATOM 3895 C C . ALA A 1 528 ? 28.595 -6.184 -25.860 1.00 90.31 528 ALA A C 1
ATOM 3897 O O . ALA A 1 528 ? 29.411 -5.277 -25.693 1.00 90.31 528 ALA A O 1
ATOM 3898 N N . PRO A 1 529 ? 28.985 -7.436 -26.153 1.00 91.81 529 PRO A N 1
ATOM 3899 C CA . PRO A 1 529 ? 30.380 -7.736 -26.453 1.00 91.81 529 PRO A CA 1
ATOM 3900 C C . PRO A 1 529 ? 30.832 -6.907 -27.657 1.00 91.81 529 PRO A C 1
ATOM 3902 O O . PRO A 1 529 ? 30.088 -6.784 -28.635 1.00 91.81 529 PRO A O 1
ATOM 3905 N N . LEU A 1 530 ? 32.041 -6.349 -27.583 1.00 94.50 530 LEU A N 1
ATOM 3906 C CA . LEU A 1 530 ? 32.638 -5.596 -28.685 1.00 94.50 530 LEU A CA 1
ATOM 3907 C C . LEU A 1 530 ? 32.742 -6.491 -29.931 1.00 94.50 530 LEU A C 1
ATOM 3909 O O . LEU A 1 530 ? 32.281 -6.106 -31.004 1.00 94.50 530 LEU A O 1
ATOM 3913 N N . ASN A 1 531 ? 33.200 -7.734 -29.729 1.00 94.75 531 ASN A N 1
ATOM 3914 C CA . ASN A 1 531 ? 33.283 -8.788 -30.739 1.00 94.75 531 ASN A CA 1
ATOM 3915 C C . ASN A 1 531 ? 32.344 -9.962 -30.392 1.00 94.75 531 ASN A C 1
ATOM 3917 O O . ASN A 1 531 ? 32.723 -10.853 -29.622 1.00 94.75 531 ASN A O 1
ATOM 3921 N N . PRO A 1 532 ? 31.120 -10.033 -30.957 1.00 91.25 532 PRO A N 1
ATOM 3922 C CA . PRO A 1 532 ? 30.148 -11.068 -30.596 1.00 91.25 532 PRO A CA 1
ATOM 3923 C C . PRO A 1 532 ? 30.636 -12.483 -30.931 1.00 91.25 532 PRO A C 1
ATOM 3925 O O . PRO A 1 532 ? 30.368 -13.413 -30.173 1.00 91.25 532 PRO A O 1
ATOM 3928 N N . ARG A 1 533 ? 31.408 -12.654 -32.016 1.00 95.38 533 ARG A N 1
ATOM 3929 C CA . ARG A 1 533 ? 31.978 -13.956 -32.407 1.00 95.38 533 ARG A CA 1
ATOM 3930 C C . ARG A 1 533 ? 32.997 -14.468 -31.383 1.00 95.38 533 ARG A C 1
ATOM 3932 O O . ARG A 1 533 ? 32.863 -15.597 -30.919 1.00 95.38 533 ARG A O 1
ATOM 3939 N N . GLN A 1 534 ? 33.950 -13.631 -30.968 1.00 93.88 534 GLN A N 1
ATOM 3940 C CA . GLN A 1 534 ? 34.946 -13.992 -29.947 1.00 93.88 534 GLN A CA 1
ATOM 3941 C C . GLN A 1 534 ? 34.281 -14.295 -28.598 1.00 93.88 534 GLN A C 1
ATOM 3943 O O . GLN A 1 534 ? 34.615 -15.287 -27.956 1.00 93.88 534 GLN A O 1
ATOM 3948 N N . ALA A 1 535 ? 33.267 -13.517 -28.207 1.00 90.31 535 ALA A N 1
ATOM 3949 C CA . ALA A 1 535 ? 32.514 -13.771 -26.980 1.00 90.31 535 ALA A CA 1
ATOM 3950 C C . ALA A 1 535 ? 31.766 -15.119 -27.004 1.00 90.31 535 ALA A C 1
ATOM 3952 O O . ALA A 1 535 ? 31.683 -15.800 -25.980 1.00 90.31 535 ALA A O 1
ATOM 3953 N N . VAL A 1 536 ? 31.237 -15.538 -28.161 1.00 92.62 536 VAL A N 1
ATOM 3954 C CA . VAL A 1 536 ? 30.619 -16.865 -28.326 1.00 92.62 536 VAL A CA 1
ATOM 3955 C C . VAL A 1 536 ? 31.665 -17.979 -28.226 1.00 92.62 536 VAL A C 1
ATOM 3957 O O . VAL A 1 536 ? 31.409 -18.969 -27.537 1.00 92.62 536 VAL A O 1
ATOM 3960 N N . VAL A 1 537 ? 32.843 -17.810 -28.839 1.00 95.25 537 VAL A N 1
ATOM 3961 C CA . VAL A 1 537 ? 33.964 -18.765 -28.735 1.00 95.25 537 VAL A CA 1
ATOM 3962 C C . VAL A 1 537 ? 34.426 -18.901 -27.281 1.00 95.25 537 VAL A C 1
ATOM 3964 O O . VAL A 1 537 ? 34.414 -20.009 -26.750 1.00 95.25 537 VAL A O 1
ATOM 3967 N N . ALA A 1 538 ? 34.682 -17.790 -26.587 1.00 92.00 538 ALA A N 1
ATOM 3968 C CA . ALA A 1 538 ? 35.063 -17.785 -25.174 1.00 92.00 538 ALA A CA 1
ATOM 3969 C C . ALA A 1 538 ? 33.978 -18.405 -24.270 1.00 92.00 538 ALA A C 1
ATOM 3971 O O . ALA A 1 538 ? 34.262 -19.166 -23.341 1.00 92.00 538 ALA A O 1
ATOM 3972 N N . LYS A 1 539 ? 32.690 -18.159 -24.555 1.00 91.31 539 LYS A N 1
ATOM 3973 C CA . LYS A 1 539 ? 31.577 -18.802 -23.833 1.00 91.31 539 LYS A CA 1
ATOM 3974 C C . LYS A 1 539 ? 31.514 -20.314 -24.088 1.00 91.31 539 LYS A C 1
ATOM 3976 O O . LYS A 1 539 ? 31.144 -21.068 -23.187 1.00 91.31 539 LYS A O 1
ATOM 3981 N N . LYS A 1 540 ? 31.845 -20.772 -25.298 1.00 96.56 540 LYS A N 1
ATOM 3982 C CA . LYS A 1 540 ? 31.925 -22.201 -25.638 1.00 96.56 540 LYS A CA 1
ATOM 3983 C C . LYS A 1 540 ? 33.107 -22.860 -24.926 1.00 96.56 540 LYS A C 1
ATOM 3985 O O . LYS A 1 540 ? 32.927 -23.925 -24.342 1.00 96.56 540 LYS A O 1
ATOM 3990 N N . GLU A 1 541 ? 34.259 -22.201 -24.897 1.00 96.25 541 GLU A N 1
ATOM 3991 C CA . GLU A 1 541 ? 35.464 -22.685 -24.223 1.00 96.25 541 GLU A CA 1
ATOM 3992 C C . GLU A 1 541 ? 35.285 -22.757 -22.701 1.00 96.25 541 GLU A C 1
ATOM 3994 O O . GLU A 1 541 ? 35.529 -23.796 -22.098 1.00 96.25 541 GLU A O 1
ATOM 3999 N N . THR A 1 542 ? 34.735 -21.718 -22.071 1.00 93.31 542 THR A N 1
ATOM 4000 C CA . THR A 1 542 ? 34.429 -21.739 -20.627 1.00 93.31 542 THR A CA 1
ATOM 4001 C C . THR A 1 542 ? 33.400 -22.809 -20.258 1.00 93.31 542 THR A C 1
ATOM 4003 O O . THR A 1 542 ? 33.496 -23.423 -19.196 1.00 93.31 542 THR A O 1
ATOM 4006 N N . ARG A 1 543 ? 32.409 -23.074 -21.123 1.00 94.44 543 ARG A N 1
ATOM 4007 C CA . ARG A 1 543 ? 31.479 -24.203 -20.946 1.00 94.44 543 ARG A CA 1
ATOM 4008 C C . ARG A 1 543 ? 32.173 -25.555 -21.104 1.00 94.44 543 ARG A C 1
ATOM 4010 O O . ARG A 1 543 ? 31.793 -26.483 -20.395 1.00 94.44 543 ARG A O 1
ATOM 4017 N N . ARG A 1 544 ? 33.145 -25.669 -22.014 1.00 96.88 544 ARG A N 1
ATOM 4018 C CA . ARG A 1 544 ? 33.959 -26.874 -22.209 1.00 96.88 544 ARG A CA 1
ATOM 4019 C C . ARG A 1 544 ? 34.832 -27.147 -20.981 1.00 96.88 544 ARG A C 1
ATOM 4021 O O . ARG A 1 544 ? 34.658 -28.204 -20.387 1.00 96.88 544 ARG A O 1
ATOM 4028 N N . ARG A 1 545 ? 35.610 -26.163 -20.514 1.00 96.44 545 ARG A N 1
ATOM 4029 C CA . ARG A 1 545 ? 36.436 -26.274 -19.296 1.00 96.44 545 ARG A CA 1
ATOM 4030 C C . ARG A 1 545 ? 35.607 -26.680 -18.074 1.00 96.44 545 ARG A C 1
ATOM 4032 O O . ARG A 1 545 ? 35.904 -27.669 -17.427 1.00 96.44 545 ARG A O 1
ATOM 4039 N N . LYS A 1 546 ? 34.450 -26.041 -17.842 1.00 95.00 546 LYS A N 1
ATOM 4040 C CA . LYS A 1 546 ? 33.542 -26.429 -16.739 1.00 95.00 546 LYS A CA 1
ATOM 4041 C C . LYS A 1 546 ? 33.012 -27.864 -16.829 1.00 95.00 546 LYS A C 1
ATOM 4043 O O . LYS A 1 546 ? 32.659 -28.445 -15.804 1.00 95.00 546 LYS A O 1
ATOM 4048 N N . ARG A 1 547 ? 32.857 -28.415 -18.039 1.00 96.25 547 ARG A N 1
ATOM 4049 C CA . ARG A 1 547 ? 32.460 -29.818 -18.228 1.00 96.25 547 ARG A CA 1
ATOM 4050 C C . ARG A 1 547 ? 33.630 -30.755 -17.944 1.00 96.25 547 ARG A C 1
ATOM 4052 O O . ARG A 1 547 ? 33.400 -31.764 -17.289 1.00 96.25 547 ARG A O 1
ATOM 4059 N N . GLU A 1 548 ? 34.832 -30.402 -18.389 1.00 97.31 548 GLU A N 1
ATOM 4060 C CA . GLU A 1 548 ? 36.075 -31.133 -18.112 1.00 97.31 548 GLU A CA 1
ATOM 4061 C C . GLU A 1 548 ? 36.365 -31.152 -16.600 1.00 97.31 548 GLU A C 1
ATOM 4063 O O . GLU A 1 548 ? 36.454 -32.235 -16.034 1.00 97.31 548 GLU A O 1
ATOM 4068 N N . ASP A 1 549 ? 36.310 -30.009 -15.906 1.00 95.50 549 ASP A N 1
ATOM 4069 C CA . ASP A 1 549 ? 36.474 -29.923 -14.442 1.00 95.50 549 ASP A CA 1
ATOM 4070 C C . ASP A 1 549 ? 35.436 -30.774 -13.691 1.00 95.50 549 ASP A C 1
ATOM 4072 O O . ASP A 1 549 ? 35.722 -31.423 -12.681 1.00 95.50 549 ASP A O 1
ATOM 4076 N N . LYS A 1 550 ? 34.181 -30.770 -14.166 1.00 96.06 550 LYS A N 1
ATOM 4077 C CA . LYS A 1 550 ? 33.115 -31.588 -13.574 1.00 96.06 550 LYS A CA 1
ATOM 4078 C C . LYS A 1 550 ? 33.372 -33.078 -13.807 1.00 96.06 550 LYS A C 1
ATOM 4080 O O . LYS A 1 550 ? 33.121 -33.869 -12.898 1.00 96.06 550 LYS A O 1
ATOM 4085 N N . ALA A 1 551 ? 33.847 -33.456 -14.992 1.00 96.81 551 ALA A N 1
ATOM 4086 C CA . ALA A 1 551 ? 34.218 -34.830 -15.311 1.00 96.81 551 ALA A CA 1
ATOM 4087 C C . ALA A 1 551 ? 35.425 -35.288 -14.477 1.00 96.81 551 ALA A C 1
ATOM 4089 O O . ALA A 1 551 ? 35.389 -36.383 -13.926 1.00 96.81 551 ALA A O 1
ATOM 4090 N N . GLU A 1 552 ? 36.429 -34.431 -14.287 1.00 96.38 552 GLU A N 1
ATOM 4091 C CA . GLU A 1 552 ? 37.597 -34.708 -13.449 1.00 96.38 552 GLU A CA 1
ATOM 4092 C C . GLU A 1 552 ? 37.203 -34.891 -11.977 1.00 96.38 552 GLU A C 1
ATOM 4094 O O . GLU A 1 552 ? 37.606 -35.864 -11.339 1.00 96.38 552 GLU A O 1
ATOM 4099 N N . ARG A 1 553 ? 36.340 -34.017 -11.438 1.00 94.19 553 ARG A N 1
ATOM 4100 C CA . ARG A 1 553 ? 35.802 -34.164 -10.074 1.00 94.19 553 ARG A CA 1
ATOM 4101 C C . ARG A 1 553 ? 35.018 -35.463 -9.900 1.00 94.19 553 ARG A C 1
ATOM 4103 O O . ARG A 1 553 ? 35.143 -36.111 -8.865 1.00 94.19 553 ARG A O 1
ATOM 4110 N N . LEU A 1 554 ? 34.221 -35.857 -10.892 1.00 93.69 554 LEU A N 1
ATOM 4111 C CA . LEU A 1 554 ? 33.511 -37.140 -10.869 1.00 93.69 554 LEU A CA 1
ATOM 4112 C C . LEU A 1 554 ? 34.478 -38.329 -10.967 1.00 93.69 554 LEU A C 1
ATOM 4114 O O . LEU A 1 554 ? 34.282 -39.321 -10.271 1.00 93.69 554 LEU A O 1
ATOM 4118 N N . GLY A 1 555 ? 35.541 -38.211 -11.766 1.00 93.81 555 GLY A N 1
ATOM 4119 C CA . GLY A 1 555 ? 36.598 -39.216 -11.870 1.00 93.81 555 GLY A CA 1
ATOM 4120 C C . GLY A 1 555 ? 37.366 -39.408 -10.560 1.00 93.81 555 GLY A C 1
ATOM 4121 O O . GLY A 1 555 ? 37.564 -40.542 -10.134 1.00 93.81 555 GLY A O 1
ATOM 4122 N N . LYS A 1 556 ? 37.729 -38.315 -9.875 1.00 92.38 556 LYS A N 1
ATOM 4123 C CA . LYS A 1 556 ? 38.383 -38.350 -8.554 1.00 92.38 556 LYS A CA 1
ATOM 4124 C C . LYS A 1 556 ? 37.495 -38.977 -7.481 1.00 92.38 556 LYS A C 1
ATOM 4126 O O . LYS A 1 556 ? 37.994 -39.755 -6.680 1.00 92.38 556 LYS A O 1
ATOM 4131 N N . ARG A 1 557 ? 36.183 -38.698 -7.492 1.00 88.69 557 ARG A N 1
ATOM 4132 C CA . ARG A 1 557 ? 35.239 -39.341 -6.559 1.00 88.69 557 ARG A CA 1
ATOM 4133 C C . ARG A 1 557 ? 35.176 -40.851 -6.761 1.00 88.69 557 ARG A C 1
ATOM 4135 O O . ARG A 1 557 ? 35.237 -41.566 -5.778 1.00 88.69 557 ARG A O 1
ATOM 4142 N N . ARG A 1 558 ? 35.141 -41.319 -8.013 1.00 88.38 558 ARG A N 1
ATOM 4143 C CA . ARG A 1 558 ? 35.166 -42.759 -8.313 1.00 88.38 558 ARG A CA 1
ATOM 4144 C C . ARG A 1 558 ? 36.472 -43.422 -7.867 1.00 88.38 558 ARG A C 1
ATOM 4146 O O . ARG A 1 558 ? 36.431 -44.440 -7.204 1.00 88.38 558 ARG A O 1
ATOM 4153 N N . ARG A 1 559 ? 37.627 -42.811 -8.156 1.00 84.94 559 ARG A N 1
ATOM 4154 C CA . ARG A 1 559 ? 38.936 -43.374 -7.767 1.00 84.94 559 ARG A CA 1
ATOM 4155 C C . ARG A 1 559 ? 39.210 -43.336 -6.259 1.00 84.94 559 ARG A C 1
ATOM 4157 O O . ARG A 1 559 ? 39.957 -44.170 -5.769 1.00 84.94 559 ARG A O 1
ATOM 4164 N N . GLY A 1 560 ? 38.648 -42.367 -5.536 1.00 73.69 560 GLY A N 1
ATOM 4165 C CA . GLY A 1 560 ? 38.785 -42.277 -4.080 1.00 73.69 560 GLY A CA 1
ATOM 4166 C C . GLY A 1 560 ? 37.898 -43.261 -3.313 1.00 73.69 560 GLY A C 1
ATOM 4167 O O . GLY A 1 560 ? 38.226 -43.606 -2.184 1.00 73.69 560 GLY A O 1
ATOM 4168 N N . GLU A 1 561 ? 36.803 -43.729 -3.916 1.00 67.69 561 GLU A N 1
ATOM 4169 C CA . GLU A 1 561 ? 35.880 -44.691 -3.299 1.00 67.69 561 GLU A CA 1
ATOM 4170 C C . GLU A 1 561 ? 36.464 -46.115 -3.306 1.00 67.69 561 GLU A C 1
ATOM 4172 O O . GLU A 1 561 ? 36.343 -46.827 -2.315 1.00 67.69 561 GLU A O 1
ATOM 4177 N N . ASP A 1 562 ? 37.226 -46.469 -4.347 1.00 66.94 562 ASP A N 1
ATOM 4178 C CA . ASP A 1 562 ? 37.900 -47.774 -4.448 1.00 66.94 562 ASP A CA 1
ATOM 4179 C C . ASP A 1 562 ? 39.222 -47.850 -3.648 1.00 66.94 562 ASP A C 1
ATOM 4181 O O . ASP A 1 562 ? 39.756 -48.932 -3.423 1.00 66.94 562 ASP A O 1
ATOM 4185 N N . GLY A 1 563 ? 39.770 -46.707 -3.210 1.00 60.56 563 GLY A N 1
ATOM 4186 C CA . GLY A 1 563 ? 41.048 -46.625 -2.482 1.00 60.56 563 GLY A CA 1
ATOM 4187 C C . GLY A 1 563 ? 40.936 -46.452 -0.962 1.00 60.56 563 GLY A C 1
ATOM 4188 O O . GLY A 1 563 ? 41.943 -46.559 -0.268 1.00 60.56 563 GLY A O 1
ATOM 4189 N N . ALA A 1 564 ? 39.740 -46.180 -0.427 1.00 56.75 564 ALA A N 1
ATOM 4190 C CA . ALA A 1 564 ? 39.527 -45.891 0.997 1.00 56.75 564 ALA A CA 1
ATOM 4191 C C . ALA A 1 564 ? 39.012 -47.089 1.822 1.00 56.75 564 ALA A C 1
ATOM 4193 O O . ALA A 1 564 ? 38.797 -46.954 3.024 1.00 56.75 564 ALA A O 1
ATOM 4194 N N . SER A 1 565 ? 38.842 -48.271 1.221 1.00 56.06 565 SER A N 1
ATOM 4195 C CA . SER A 1 565 ? 38.416 -49.488 1.934 1.00 56.06 565 SER A CA 1
ATOM 4196 C C . SER A 1 565 ? 39.570 -50.299 2.546 1.00 56.06 565 SER A C 1
ATOM 4198 O O . SER A 1 565 ? 39.333 -51.396 3.043 1.00 56.06 565 SER A O 1
ATOM 4200 N N . GLY A 1 566 ? 40.815 -49.805 2.489 1.00 55.09 566 GLY A N 1
ATOM 4201 C CA . GLY A 1 566 ? 42.010 -50.613 2.775 1.00 55.09 566 GLY A CA 1
ATOM 4202 C C . GLY A 1 566 ? 42.815 -50.281 4.034 1.00 55.09 566 GLY A C 1
ATOM 4203 O O . GLY A 1 566 ? 43.619 -51.109 4.446 1.00 55.09 566 GLY A O 1
ATOM 4204 N N . SER A 1 567 ? 42.636 -49.123 4.675 1.00 52.88 567 SER A N 1
ATOM 4205 C CA . SER A 1 567 ? 43.410 -48.782 5.878 1.00 52.88 567 SER A CA 1
ATOM 4206 C C . SER A 1 567 ? 42.487 -48.582 7.071 1.00 52.88 567 SER A C 1
ATOM 4208 O O . SER A 1 567 ? 41.862 -47.530 7.220 1.00 52.88 567 SER A O 1
ATOM 4210 N N . GLY A 1 568 ? 42.414 -49.604 7.924 1.00 56.22 568 GLY A N 1
ATOM 4211 C CA . GLY A 1 568 ? 41.875 -49.489 9.270 1.00 56.22 568 GLY A CA 1
ATOM 4212 C C . GLY A 1 568 ? 42.614 -48.391 10.027 1.00 56.22 568 GLY A C 1
ATOM 4213 O O . GLY A 1 568 ? 43.721 -48.596 10.511 1.00 56.22 568 GLY A O 1
ATOM 4214 N N . SER A 1 569 ? 42.004 -47.212 10.109 1.00 46.19 569 SER A N 1
ATOM 4215 C CA . SER A 1 569 ? 42.397 -46.196 11.072 1.00 46.19 569 SER A CA 1
ATOM 4216 C C . SER A 1 569 ? 41.751 -46.589 12.390 1.00 46.19 569 SER A C 1
ATOM 4218 O O . SER A 1 569 ? 40.530 -46.535 12.561 1.00 46.19 569 SER A O 1
ATOM 4220 N N . ALA A 1 570 ? 42.607 -47.081 13.282 1.00 56.50 570 ALA A N 1
ATOM 4221 C CA . ALA A 1 570 ? 42.335 -47.202 14.694 1.00 56.50 570 ALA A CA 1
ATOM 4222 C C . ALA A 1 570 ? 41.638 -45.924 15.178 1.00 56.50 570 ALA A C 1
ATOM 4224 O O . ALA A 1 570 ? 42.131 -44.815 14.976 1.00 56.50 570 ALA A O 1
ATOM 4225 N N . ARG A 1 571 ? 40.471 -46.100 15.799 1.00 48.12 571 ARG A N 1
ATOM 4226 C CA . ARG A 1 571 ? 39.860 -45.090 16.658 1.00 48.12 571 ARG A CA 1
ATOM 4227 C C . ARG A 1 571 ? 40.820 -44.848 17.819 1.00 48.12 571 ARG A C 1
ATOM 4229 O O . ARG A 1 571 ? 40.729 -45.525 18.838 1.00 48.12 571 ARG A O 1
ATOM 4236 N N . GLU A 1 572 ? 41.743 -43.915 17.646 1.00 57.44 572 GLU A N 1
ATOM 4237 C CA . GLU A 1 572 ? 42.385 -43.255 18.768 1.00 57.44 572 GLU A CA 1
ATOM 4238 C C . GLU A 1 572 ? 41.308 -42.391 19.427 1.00 57.44 572 GLU A C 1
ATOM 4240 O O . GLU A 1 572 ? 40.720 -41.488 18.830 1.00 57.44 572 GLU A O 1
ATOM 4245 N N . SER A 1 573 ? 40.942 -42.799 20.633 1.00 50.94 573 SER A N 1
ATOM 4246 C CA . SER A 1 573 ? 40.043 -42.106 21.537 1.00 50.94 573 SER A CA 1
ATOM 4247 C C . SER A 1 573 ? 40.661 -40.769 21.932 1.00 50.94 573 SER A C 1
ATOM 4249 O O . SER A 1 573 ? 41.433 -40.696 22.885 1.00 50.94 573 SER A O 1
ATOM 4251 N N . GLU A 1 574 ? 40.324 -39.716 21.195 1.00 57.75 574 GLU A N 1
ATOM 4252 C CA . GLU A 1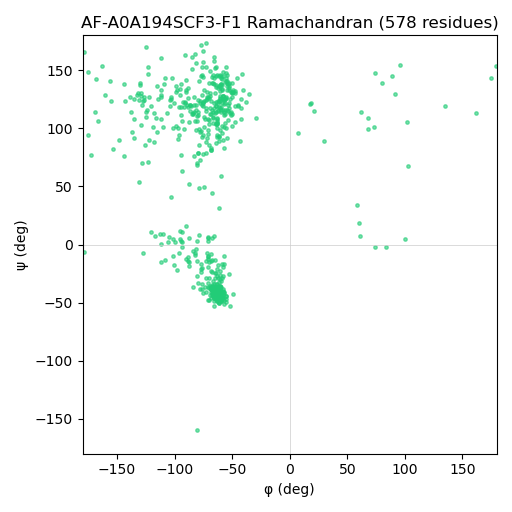 574 ? 40.612 -38.344 21.594 1.00 57.75 574 GLU A CA 1
ATOM 4253 C C . GLU A 1 574 ? 39.684 -37.989 22.767 1.00 57.75 574 GLU A C 1
ATOM 4255 O O . GLU A 1 574 ? 38.481 -37.753 22.624 1.00 57.75 574 GLU A O 1
ATOM 4260 N N . VAL A 1 575 ? 40.259 -38.091 23.965 1.00 52.47 575 VAL A N 1
ATOM 4261 C CA . VAL A 1 575 ? 39.679 -37.696 25.245 1.00 52.47 575 VAL A CA 1
ATOM 4262 C C . VAL A 1 575 ? 39.433 -36.191 25.208 1.00 52.47 575 VAL A C 1
ATOM 4264 O O . VAL A 1 575 ? 40.365 -35.396 25.135 1.00 52.47 575 VAL A O 1
ATOM 4267 N N . TYR A 1 576 ? 38.162 -35.803 25.266 1.00 51.09 576 TYR A N 1
ATOM 4268 C CA . TYR A 1 576 ? 37.748 -34.417 25.443 1.00 51.09 576 TYR A CA 1
ATOM 4269 C C . TYR A 1 576 ? 38.007 -34.026 26.905 1.00 51.09 576 TYR A C 1
ATOM 4271 O O . TYR A 1 576 ? 37.248 -34.407 27.797 1.00 51.09 576 TYR A O 1
ATOM 4279 N N . VAL A 1 577 ? 39.097 -33.300 27.160 1.00 52.09 577 VAL A N 1
ATOM 4280 C CA . VAL A 1 577 ? 39.292 -32.581 28.424 1.00 52.09 577 VAL A CA 1
ATOM 4281 C C . VAL A 1 577 ? 38.485 -31.290 28.324 1.00 52.09 577 VAL A C 1
ATOM 4283 O O . VAL A 1 577 ? 38.746 -30.450 27.465 1.00 52.09 577 VAL A O 1
ATOM 4286 N N . ALA A 1 578 ? 37.455 -31.174 29.159 1.00 53.31 578 ALA A N 1
ATOM 4287 C CA . ALA A 1 578 ? 36.793 -29.907 29.423 1.00 53.31 578 ALA A CA 1
ATOM 4288 C C . ALA A 1 578 ? 37.704 -29.092 30.351 1.00 53.31 578 ALA A C 1
ATOM 4290 O O . ALA A 1 578 ? 38.056 -29.576 31.425 1.00 53.31 578 ALA A O 1
ATOM 4291 N N . GLU A 1 579 ? 38.110 -27.901 29.921 1.00 57.44 579 GLU A N 1
ATOM 4292 C CA . GLU A 1 579 ? 38.662 -26.886 30.821 1.00 57.44 579 GLU A CA 1
ATOM 4293 C C . GLU A 1 579 ? 37.510 -26.008 31.332 1.00 57.44 579 GLU A C 1
ATOM 4295 O O . GLU A 1 579 ? 36.641 -25.609 30.546 1.00 57.44 579 GLU A O 1
ATOM 4300 N N . ASP A 1 580 ? 37.512 -25.800 32.653 1.00 52.44 580 ASP A N 1
ATOM 4301 C CA . ASP A 1 580 ? 36.632 -24.927 33.447 1.00 52.44 580 ASP A CA 1
ATOM 4302 C C . ASP A 1 580 ? 36.837 -23.428 33.162 1.00 52.44 580 ASP A C 1
ATOM 4304 O O . ASP A 1 580 ? 37.990 -23.014 32.887 1.00 52.44 580 ASP A O 1
#

Solvent-accessible surface area (backbone atoms only — not comparable to full-atom values): 39249 Å² total; per-residue (Å²): 141,80,86,83,82,78,80,80,76,82,71,79,80,71,83,75,42,74,77,68,70,61,72,64,62,92,78,45,87,66,44,38,85,41,71,42,80,40,78,46,70,81,83,65,58,70,76,76,87,71,59,70,69,58,24,46,54,52,50,54,44,51,50,47,41,50,62,73,41,36,28,98,84,69,40,45,45,19,54,51,42,50,51,51,51,50,51,54,54,53,52,60,52,60,76,66,65,72,72,69,74,82,71,67,89,74,73,95,74,84,86,87,85,87,90,82,86,82,90,83,91,77,85,78,78,74,85,78,77,72,63,49,76,48,72,44,99,84,73,52,70,49,76,44,76,59,84,65,84,74,74,78,74,74,94,78,68,73,88,72,80,67,74,37,71,54,59,75,35,48,37,67,32,65,70,51,37,48,50,42,44,51,49,51,35,28,50,41,36,29,77,74,67,37,74,87,35,49,75,77,67,74,68,76,70,72,76,75,79,72,87,73,75,83,78,79,81,77,79,83,77,89,73,82,92,80,88,85,91,83,93,76,85,83,83,89,86,81,87,73,83,73,81,77,79,73,83,78,80,79,48,82,93,53,61,82,69,72,74,79,67,85,70,79,86,61,94,82,71,79,65,96,85,69,81,76,84,87,71,92,87,72,98,69,80,90,74,79,86,72,94,74,83,83,75,81,78,76,86,79,92,80,89,80,80,89,76,87,84,77,90,78,91,79,86,84,81,83,86,79,88,82,85,85,83,88,78,87,79,88,78,86,90,82,80,92,80,90,77,91,73,88,78,81,90,73,83,83,73,87,75,75,83,77,71,83,73,77,76,76,73,90,74,75,67,65,62,28,36,37,43,29,19,54,74,67,41,86,63,53,72,81,58,61,58,51,45,48,48,39,8,41,34,26,30,39,44,55,31,48,52,51,54,54,51,53,55,48,54,53,50,64,74,64,61,64,96,72,89,80,83,78,85,81,65,85,76,74,81,84,78,65,68,35,40,75,42,67,39,44,77,63,44,23,56,57,50,6,58,59,53,49,43,96,69,39,57,25,40,22,32,22,85,84,29,78,75,40,62,67,52,50,51,58,46,43,77,74,48,74,70,64,53,65,35,66,81,74,37,58,74,58,76,48,66,74,76,71,82,73,88,66,94,72,83,88,76,93,70,80,75,83,71,81,81,75,76,74,84,46,74,40,70,47,82,40,79,40,58,67,49,60,67,60,53,50,50,54,53,51,47,55,53,47,52,56,48,52,54,50,49,50,54,53,50,51,52,57,58,52,63,76,65,64,84,76,71,88,73,76,84,75,81,80,78,84,77,82,84,133

InterPro domains:
  IPR013241 RNase P, subunit Pop3 [PTHR28272] (367-551)

Sequence (580 aa):
MAPNVKQAARSADTGTSVRARSRHDPQDPTRKTVYKPVLANPLTVDWPPLPASVRRAILDQLLAVLADSTTSSAKSISDWRLDEHARRRGNSRRGLGDVEIQSKDKGKGKDAPAMSVSSDDNKVTAPTVATHTLTTRSSSTYSIPSSQPHPPPPTSAAPSELAPPILSHLVLGINEVTRALETRIRWGRWDLGDRDAAPSSSLSLPPPPEPRAGRHRRRKSTKGKDQGAAPAVIPASATRPAPQPLPLADHPAYAFLRSRRTPKPSLDRRPPYVVVAGDAQSERGVRLLVNSDARRVSGSSARARTAAVDEGALLPTQPSAAAPVVGNGDVDVADAMDTDVEPETSAPAPAPAAAPTPSPPPTVPIVDLVLVCRPDINPPSLVAHLPTMVAAANGVQSALDGVLASRRSEREAGKGDGEDEKKKGAARPEMRSVRLVQLDVGAERKLADALGLRRVAVIGLSSRAPGTAPLLDLIASHLPTPLSAPWLVPHLLHPPSSASTTASTATATAAPTSRFAPTAIKHLKTSAPLNPRQAVVAKKETRRRKREDKAERLGKRRRGEDGASGSGSARESEVYVAED

pLDDT: mean 70.02, std 23.2, range [30.84, 98.56]

Foldseek 3Di:
DDDDPDDPDPDDCPVPPPVVVQPPDPPPPQWDKAWDWDWDDLLQQDDDDDDQVLLVVLLVLVLVLQQVLAFPVRDHLQVLVVVVVVVVVVVVVVVVPPVPPPPDPPDPDDDDDDDDDDDDDDDPDDDDQDWDWDQDPVRDIDTDRPDDDPDDPPPPDDPRRDRRPQVLFKFFDLVRVLVLLLLLLLVLCVLVPNPVSDDPPPDPPPPPPDPDDDDDDDDDDDDDDDDDDDDDDDDDDDDDDDPDDDCPPPDPVCVVVVPPPDDDDDVPDDDPPDDDDDDPDDPDDDDDPDPDDPDDDDDDDDDDDDDDDDDDDDDDDDDDDDDDDDDDDDDDDDDDDDDDDDDDDDDDDDDDDDDPDPDPPPDSNQFQEKEFQQVADVPSVSCSCVLVSLQSSQLSLVLSVVVVVVVVVVCVVPDDPDPPPDPPDDDDPRRHRHAYYYHDHPSQVSVCSSNSHPTTGMMGGDPPRPSCVVSVVSSCVRPVDGRHDNVSPVPSVDPPPPPPVDDDDDDCDDDPDPPPDDTDIGTDTRIDRPDNVVVVVVVVVVVVVVVVVVVVVVVVVVVVVVVPPPDPDPPPPPDDDDDD

Radius of gyration: 39.13 Å; Cα contacts (8 Å, |Δi|>4): 385; chains: 1; bounding box: 92×113×101 Å

Secondary structure (DSSP, 8-state):
--------------TT-TTTTT---TT-TTEEEEEEEEE--TT--PPPP--HHHHHHHHHHHHHHHHH---TT---HHHHHHHHHHHHHHHHHHHHH---------------------------------EEEEE-TTS-EEEEEP-PPPPPPPTT-----PPPGGGGGEEESHHHHHHHHHHHHHHHHHHTT-GGG----S---PPPPP-----------------------PPP---PPPPPPP-GGG-GGGGGGG--S-----TT---TT-----------------------------------------PPPPPP--PPP----------------PPP--PPP-------PPPPP-------EEEE-GGG-SSGGGTTTHHHHHHHHHHHHHHHHHHHHHHHHHHHHT--S---------PPPP-PPPEEEEPPTTHHHHHHHHTT-S---EEEE-TTSTT-HHHHHHHHHH--SPP--GGGSHHHHS--------------PPP----PPPPPEEEEEEEEESSHHHHHHHHHHHHHHHHHHHHHHHHHHHHHHTTSSS--------------